Protein AF-0000000076749569 (afdb_homodimer)

Nearest PDB structures (foldseek):
  2esn-assembly1_C  TM=6.307E-01  e=2.178E-25  Pseudomonas aeruginosa
  2y84-assembly3_C  TM=8.299E-01  e=1.821E-17  Burkholderia sp. DNT
  2y7w-assembly2_D  TM=8.344E-01  e=1.234E-16  Burkholderia sp. DNT
  2y7r-assembly3_C  TM=8.316E-01  e=2.245E-16  Burkholderia sp. DNT
  2uye-assembly1_B  TM=8.073E-01  e=1.992E-16  Burkholderia cepacia

Organism: NCBI:txid190893

Sequence (614 aa):
MNNYKLLRPLLVLLQTRSLTEAALQLNVTQSAMSRTLSQIRTAFDDPILIREGKQFVVSAKGQQLLAQLPELIGSLDELYAVEAFSPHACQREFRLAYTAFLSESSVPLVSSELLRLAPNAGVNGELWQDQHVSVLGDSPIDVLATTLDYFPENIYGKKLLEDEYVVLMSGNHSLADASLEMDDYFSASHVMVHGMREMRQYVGEKFEQRKVHRKVIARVPSFTAAMELVCQSDALVTAPLHLAGYFSNRFDYVVKPLPFDLPKHSYYLLWHSRHQKDPAHRWFREQSFAALQQHLKLMYASGVELMMNNYKLLRPLLVLLQTRSLTEAALQLNVTQSAMSRTLSQIRTAFDDPILIREGKQFVVSAKGQQLLAQLPELIGSLDELYAVEAFSPHACQREFRLAYTAFLSESSVPLVSSELLRLAPNAGVNGELWQDQHVSVLGDSPIDVLATTLDYFPENIYGKKLLEDEYVVLMSGNHSLADASLEMDDYFSASHVMVHGMREMRQYVGEKFEQRKVHRKVIARVPSFTAAMELVCQSDALVTAPLHLAGYFSNRFDYVVKPLPFDLPKHSYYLLWHSRHQKDPAHRWFREQSFAALQQHLKLMYASGVELM

pLDDT: mean 89.03, std 8.66, range [50.94, 98.06]

Foldseek 3Di:
DDDCVLLVLLLLCLVVQDLCRSCVVVVHDSVVSVVSQVVVCVNVVHNQWDDDPPTIDGDPVVVVSNVVSVVVVVVVVVVVPPPPDQQQPDQEEAEEEEEQLAAPCLQVLLQVLSCVRRVNYHYHYDYDAPDDPVCLVVDSHLKYKYFDDDDDPQKDKDWQDKWDKWKKAACPAPCNPPAQAPVNQLVFEAEAEHPPVVVCVQVVVVCVVVVGDHHYPYYYHHVVVRQVVRNVDNYMYMGILLVVLVCVPVHRMAIHGDNDDDDMTTIMMMGGNVCVSPNVSVVSSVSSSVSRSVSSVNSNVSSVVRD/DDDCVLLVLLLLCLVVQDLCVSCVVVVHDSVVSVVSQVVVCVNVVHNQWDDDPPTTDGDPVVVVSNVPSVVVVVVVVVVVPPPPDQQQPDQEEAEEEEEQLAAPCLQVLLQVLSCVRRVNYHYHYDYDAPDDPVCLVVDSHLKYKYFDDDDDPQKDKDWQDKWDKWKKAACPAPCNPPAQAPVNQLVFEAEAEHPPVVVCVQVVVVCVVVVGDHHYPYYYHHVVVRQVVRNVDNYMYMGILLVLLVCVPVHRMAIHGDNDDDDMTTIMMMGGNVCVSPNVSVVSSVSSSVSRSVSSVNSNVSSVVRD

Secondary structure (DSSP, 8-state):
---GGGHHHHHHHHHH--HHHHHHHTT--HHHHHHHHHHHHHHHTS-SEEEETTEEEE-HHHHHHHHHHHHHHHHHHHHHS-----GGG---EEEEEE-TTS-TTHHHHHHHHHHHH-TT-EEEEEE--S--GGGGGGSS-SEEEEE-S---TTEEEEEEEEE-EEEEEETTSTTTTS---HHHHHHSEEEEETT-HHHHHHHHHHHHHHT---EEEEEESSHHHHHHHHTTSS-BEEEEHHHHHHTTTTS-EEEEE-SS----EEEEEEEEGGGTT-HHHHHHHHHHHHHHHHHHHHHHHHHHHH-/---GGGHHHHHHHHHH--HHHHHHHTT--HHHHHHHHHHHHHHHTS-SEEEETTEEEE-HHHHHHHHHHHHHHHHHHHHHS-----GGG---EEEEEE-TTS-TTHHHHHHHHHHHH-TT-EEEEEE--S--GGGGGGSS-SEEEEE-S---TTEEEEEEEEE-EEEEEETTSTTTTS---HHHHHHSEEEEETT-HHHHHHHHHHHHHTT---EEEEEESSHHHHHHHHTTSS-BEEEEHHHHHHTTTTS-EEEEE-SS----EEEEEEEEGGGTT-HHHHHHHHHHHHHHHHHHHHHHHHHHHH-

Radius of gyration: 35.82 Å; Cα contacts (8 Å, |Δi|>4): 1066; chains: 2; bounding box: 58×124×90 Å

Solvent-accessible surface area (backbone atoms only — not comparable to full-atom values): 33109 Å² total; per-residue (Å²): 128,89,64,70,79,48,50,61,59,48,48,43,33,67,72,59,40,31,63,64,59,28,10,60,75,69,72,48,50,52,69,56,40,53,53,48,49,52,48,49,22,61,74,64,69,40,72,40,58,40,82,54,88,96,43,47,43,70,33,73,65,33,50,54,44,62,69,48,42,63,59,53,49,47,54,52,41,52,68,63,45,78,64,79,68,49,52,63,74,32,63,58,72,43,28,40,31,29,29,60,89,48,62,70,57,52,50,28,52,38,41,54,59,46,38,73,54,14,67,53,24,23,33,37,31,42,78,53,70,87,65,61,76,82,47,43,72,81,38,86,53,53,33,36,39,38,70,67,93,70,81,56,87,60,49,45,70,47,80,54,44,77,46,44,68,26,31,41,32,11,54,82,29,90,55,51,87,48,84,64,43,55,70,56,61,62,70,34,40,29,45,43,52,51,79,44,58,67,59,47,49,58,54,48,50,55,32,55,75,69,73,45,72,79,43,59,45,31,34,24,64,33,63,68,31,41,48,58,32,21,54,71,40,78,26,36,32,78,40,50,31,34,55,57,18,60,43,58,87,73,58,65,57,39,57,40,72,54,64,63,90,70,81,71,47,48,35,30,44,30,32,40,52,89,44,68,80,36,55,63,50,46,53,48,52,51,52,41,47,53,47,48,30,54,51,47,51,52,21,30,53,43,21,56,70,59,89,127,89,62,70,80,48,52,62,59,48,49,44,33,68,73,59,40,30,64,62,59,28,11,58,74,67,70,46,50,51,68,57,40,53,51,48,50,52,48,48,23,61,74,64,70,40,72,40,58,41,81,55,90,96,42,48,42,70,33,76,66,34,51,54,45,61,69,47,42,63,59,53,50,47,52,52,41,54,69,62,45,77,64,79,67,50,52,63,74,31,61,56,70,43,28,39,31,31,31,60,88,47,62,72,58,52,49,29,51,38,42,53,60,46,37,74,54,14,70,52,23,23,33,37,32,40,78,55,72,87,65,61,74,81,47,43,73,80,38,88,54,53,35,35,38,37,71,69,92,70,81,56,88,62,48,44,70,46,82,52,46,77,47,44,67,26,33,39,32,10,53,79,28,90,56,51,88,48,84,65,43,56,68,56,62,62,70,35,39,28,43,44,52,50,78,42,60,67,60,48,49,56,54,47,50,55,32,56,74,68,73,45,73,79,43,57,44,31,33,25,66,32,63,68,28,41,48,59,31,22,56,70,42,80,27,36,32,76,40,50,32,33,55,56,19,61,41,58,88,74,59,66,58,39,58,38,70,54,65,62,91,71,82,70,47,45,35,29,45,31,33,39,52,89,44,68,78,37,55,62,52,46,52,48,52,52,52,42,47,53,47,50,30,53,50,47,51,52,20,30,54,44,21,55,69,60,89

InterPro domains:
  IPR000847 LysR, HTH, N-terminal domain [PF00126] (6-63)
  IPR000847 LysR, HTH, N-terminal domain [PS50931] (1-59)
  IPR005119 LysR, substrate-binding [PF03466] (92-287)
  IPR036388 Winged helix-like DNA-binding domain superfamily [G3DSA:1.10.10.10] (2-81)
  IPR036390 Winged helix DNA-binding domain superfamily [SSF46785] (3-80)
  IPR037402 HTH-type transcriptional regulator YidZ, PBP2 domain [cd08417] (93-287)
  IPR050389 LysR-type Transcriptional Regulators [PTHR30118] (4-293)

Structure (mmCIF, N/CA/C/O backbone):
data_AF-0000000076749569-model_v1
#
loop_
_entity.id
_entity.type
_entity.pdbx_description
1 polymer 'LysR family transcriptional regulator'
#
loop_
_atom_site.group_PDB
_atom_site.id
_atom_site.type_symbol
_atom_site.label_atom_id
_atom_site.label_alt_id
_atom_site.label_comp_id
_atom_site.label_asym_id
_atom_site.label_entity_id
_atom_site.label_seq_id
_atom_site.pdbx_PDB_ins_code
_atom_site.Cartn_x
_atom_site.Cartn_y
_atom_site.Cartn_z
_atom_site.occupancy
_atom_site.B_iso_or_equiv
_atom_site.auth_seq_id
_atom_site.auth_comp_id
_atom_site.auth_asym_id
_atom_site.auth_atom_id
_atom_site.pdbx_PDB_model_num
ATOM 1 N N . MET A 1 1 ? -3.389 -16.984 -49.531 1 51.47 1 MET A N 1
ATOM 2 C CA . MET A 1 1 ? -3.502 -17.125 -48.062 1 51.47 1 MET A CA 1
ATOM 3 C C . MET A 1 1 ? -3.051 -18.516 -47.625 1 51.47 1 MET A C 1
ATOM 5 O O . MET A 1 1 ? -3.449 -19.516 -48.219 1 51.47 1 MET A O 1
ATOM 9 N N . ASN A 1 2 ? -2.096 -18.516 -46.969 1 62.75 2 ASN A N 1
ATOM 10 C CA . ASN A 1 2 ? -1.549 -19.797 -46.5 1 62.75 2 ASN A CA 1
ATOM 11 C C . ASN A 1 2 ? -2.566 -20.594 -45.688 1 62.75 2 ASN A C 1
ATOM 13 O O . ASN A 1 2 ? -3.242 -20.047 -44.844 1 62.75 2 ASN A O 1
ATOM 17 N N . ASN A 1 3 ? -2.988 -21.672 -46.375 1 68.56 3 ASN A N 1
ATOM 18 C CA . ASN A 1 3 ? -3.977 -22.547 -45.75 1 68.56 3 ASN A CA 1
ATOM 19 C C . ASN A 1 3 ? -3.316 -23.562 -44.812 1 68.56 3 ASN A C 1
ATOM 21 O O . ASN A 1 3 ? -2.85 -24.609 -45.281 1 68.56 3 ASN A O 1
ATOM 25 N N . TYR A 1 4 ? -3.33 -23.312 -43.5 1 76.25 4 TYR A N 1
ATOM 26 C CA . TYR A 1 4 ? -2.639 -24.156 -42.531 1 76.25 4 TYR A CA 1
ATOM 27 C C . TYR A 1 4 ? -3.381 -25.469 -42.344 1 76.25 4 TYR A C 1
ATOM 29 O O . TYR A 1 4 ? -2.814 -26.438 -41.844 1 76.25 4 TYR A O 1
ATOM 37 N N . LYS A 1 5 ? -4.598 -25.453 -42.812 1 79.19 5 LYS A N 1
ATOM 38 C CA . LYS A 1 5 ? -5.387 -26.688 -42.688 1 79.19 5 LYS A CA 1
ATOM 39 C C . LYS A 1 5 ? -4.801 -27.812 -43.531 1 79.19 5 LYS A C 1
ATOM 41 O O . LYS A 1 5 ? -5.047 -28.984 -43.25 1 79.19 5 LYS A O 1
ATOM 46 N N . LEU A 1 6 ? -3.93 -27.406 -44.469 1 85.38 6 LEU A N 1
ATOM 47 C CA . LEU A 1 6 ? -3.412 -28.391 -45.438 1 85.38 6 LEU A CA 1
ATOM 48 C C . LEU A 1 6 ? -2.182 -29.094 -44.875 1 85.38 6 LEU A C 1
ATOM 50 O O . LEU A 1 6 ? -1.746 -30.109 -45.406 1 85.38 6 LEU A O 1
ATOM 54 N N . LEU A 1 7 ? -1.701 -28.562 -43.719 1 86.94 7 LEU A N 1
ATOM 55 C CA . LEU A 1 7 ? -0.401 -29.031 -43.25 1 86.94 7 LEU A CA 1
ATOM 56 C C . LEU A 1 7 ? -0.494 -30.469 -42.75 1 86.94 7 LEU A C 1
ATOM 58 O O . LEU A 1 7 ? 0.378 -31.297 -43.062 1 86.94 7 LEU A O 1
ATOM 62 N N . ARG A 1 8 ? -1.558 -30.75 -42.031 1 87.19 8 ARG A N 1
ATOM 63 C CA . ARG A 1 8 ? -1.703 -32.125 -41.5 1 87.19 8 ARG A CA 1
ATOM 64 C C . ARG A 1 8 ? -1.938 -33.094 -42.656 1 87.19 8 ARG A C 1
ATOM 66 O O . ARG A 1 8 ? -1.265 -34.125 -42.719 1 87.19 8 ARG A O 1
ATOM 73 N N . PRO A 1 9 ? -2.889 -32.875 -43.562 1 91.06 9 PRO A N 1
ATOM 74 C CA . PRO A 1 9 ? -3.031 -33.781 -44.719 1 91.06 9 PRO A CA 1
ATOM 75 C C . PRO A 1 9 ? -1.74 -33.906 -45.5 1 91.06 9 PRO A C 1
ATOM 77 O O . PRO A 1 9 ? -1.425 -35 -46 1 91.06 9 PRO A O 1
ATOM 80 N N . LEU A 1 10 ? -1.037 -32.875 -45.656 1 92.88 10 LEU A N 1
ATOM 81 C CA . LEU A 1 10 ? 0.239 -32.875 -46.344 1 92.88 10 LEU A CA 1
ATOM 82 C C . LEU A 1 10 ? 1.204 -33.875 -45.688 1 92.88 10 LEU A C 1
ATOM 84 O O . LEU A 1 10 ? 1.811 -34.688 -46.375 1 92.88 10 LEU A O 1
ATOM 88 N N . LEU A 1 11 ? 1.287 -33.75 -44.438 1 92.75 11 LEU A N 1
ATOM 89 C CA . LEU A 1 11 ? 2.186 -34.656 -43.688 1 92.75 11 LEU A CA 1
ATOM 90 C C . LEU A 1 11 ? 1.781 -36.094 -43.875 1 92.75 11 LEU A C 1
ATOM 92 O O . LEU A 1 11 ? 2.625 -36.969 -44.156 1 92.75 11 LEU A O 1
ATOM 96 N N . VAL A 1 12 ? 0.505 -36.438 -43.688 1 92.31 12 VAL A N 1
ATOM 97 C CA . VAL A 1 12 ? 0.004 -37.812 -43.812 1 92.31 12 VAL A CA 1
ATOM 98 C C . VAL A 1 12 ? 0.251 -38.344 -45.219 1 92.31 12 VAL A C 1
ATOM 100 O O . VAL A 1 12 ? 0.674 -39.5 -45.375 1 92.31 12 VAL A O 1
ATOM 103 N N . LEU A 1 13 ? 0.109 -37.5 -46.188 1 94 13 LEU A N 1
ATOM 104 C CA . LEU A 1 13 ? 0.325 -37.875 -47.594 1 94 13 LEU A CA 1
ATOM 105 C C . LEU A 1 13 ? 1.797 -38.188 -47.844 1 94 13 LEU A C 1
ATOM 107 O O . LEU A 1 13 ? 2.121 -39.188 -48.5 1 94 13 LEU A O 1
ATOM 111 N N . LEU A 1 14 ? 2.621 -37.375 -47.312 1 93.5 14 LEU A N 1
ATOM 112 C CA . LEU A 1 14 ? 4.055 -37.562 -47.531 1 93.5 14 LEU A CA 1
ATOM 113 C C . LEU A 1 14 ? 4.559 -38.812 -46.812 1 93.5 14 LEU A C 1
ATOM 115 O O . LEU A 1 14 ? 5.473 -39.469 -47.281 1 93.5 14 LEU A O 1
ATOM 119 N N . GLN A 1 15 ? 3.959 -39.156 -45.719 1 93.06 15 GLN A N 1
ATOM 120 C CA . GLN A 1 15 ? 4.379 -40.281 -44.906 1 93.06 15 GLN A CA 1
ATOM 121 C C . GLN A 1 15 ? 3.859 -41.594 -45.5 1 93.06 15 GLN A C 1
ATOM 123 O O . GLN A 1 15 ? 4.582 -42.594 -45.531 1 93.06 15 GLN A O 1
ATOM 128 N N . THR A 1 16 ? 2.646 -41.562 -45.906 1 92.31 16 THR A N 1
ATOM 129 C CA . THR A 1 16 ? 2.023 -42.781 -46.406 1 92.31 16 THR A CA 1
ATOM 130 C C . THR A 1 16 ? 2.359 -43.031 -47.875 1 92.31 16 THR A C 1
ATOM 132 O O . THR A 1 16 ? 2.344 -44.156 -48.375 1 92.31 16 THR A O 1
ATOM 135 N N . ARG A 1 17 ? 2.545 -41.938 -48.625 1 92.31 17 ARG A N 1
ATOM 136 C CA . ARG A 1 17 ? 2.764 -41.938 -50.062 1 92.31 17 ARG A CA 1
ATOM 137 C C . ARG A 1 17 ? 1.646 -42.688 -50.781 1 92.31 17 ARG A C 1
ATOM 139 O O . ARG A 1 17 ? 1.898 -43.406 -51.75 1 92.31 17 ARG A O 1
ATOM 146 N N . SER A 1 18 ? 0.57 -42.594 -50.219 1 91 18 SER A N 1
ATOM 147 C CA . SER A 1 18 ? -0.621 -43.25 -50.75 1 91 18 SER A CA 1
ATOM 148 C C . SER A 1 18 ? -1.872 -42.438 -50.5 1 91 18 SER A C 1
ATOM 150 O O . SER A 1 18 ? -2.088 -41.969 -49.375 1 91 18 SER A O 1
ATOM 152 N N . LEU A 1 19 ? -2.641 -42.188 -51.531 1 90 19 LEU A N 1
ATOM 153 C CA . LEU A 1 19 ? -3.895 -41.469 -51.406 1 90 19 LEU A CA 1
ATOM 154 C C . LEU A 1 19 ? -4.898 -42.25 -50.562 1 90 19 LEU A C 1
ATOM 156 O O . LEU A 1 19 ? -5.582 -41.688 -49.719 1 90 19 LEU A O 1
ATOM 160 N N . THR A 1 20 ? -4.93 -43.562 -50.812 1 90 20 THR A N 1
ATOM 161 C CA . THR A 1 20 ? -5.891 -44.438 -50.156 1 90 20 THR A CA 1
ATOM 162 C C . THR A 1 20 ? -5.582 -44.531 -48.656 1 90 20 THR A C 1
ATOM 164 O O . THR A 1 20 ? -6.473 -44.375 -47.812 1 90 20 THR A O 1
ATOM 167 N N . GLU A 1 21 ? -4.41 -44.75 -48.375 1 92.25 21 GLU A N 1
ATOM 168 C CA . GLU A 1 21 ? -4.008 -44.875 -47 1 92.25 21 GLU A CA 1
ATOM 169 C C . GLU A 1 21 ? -4.148 -43.562 -46.25 1 92.25 21 GLU A C 1
ATOM 171 O O . GLU A 1 21 ? -4.555 -43.531 -45.094 1 92.25 21 GLU A O 1
ATOM 176 N N . ALA A 1 22 ? -3.764 -42.5 -46.844 1 93.12 22 ALA A N 1
ATOM 177 C CA . ALA A 1 22 ? -3.908 -41.188 -46.25 1 93.12 22 ALA A CA 1
ATOM 178 C C . ALA A 1 22 ? -5.375 -40.875 -45.969 1 93.12 22 ALA A C 1
ATOM 180 O O . ALA A 1 22 ? -5.703 -40.344 -44.906 1 93.12 22 ALA A O 1
ATOM 181 N N . ALA A 1 23 ? -6.238 -41.156 -46.844 1 91.12 23 ALA A N 1
ATOM 182 C CA . ALA A 1 23 ? -7.672 -40.938 -46.656 1 91.12 23 ALA A CA 1
ATOM 183 C C . ALA A 1 23 ? -8.188 -41.75 -45.469 1 91.12 23 ALA A C 1
ATOM 185 O O . ALA A 1 23 ? -8.953 -41.219 -44.656 1 91.12 23 ALA A O 1
ATOM 186 N N . LEU A 1 24 ? -7.734 -42.906 -45.375 1 86.69 24 LEU A N 1
ATOM 187 C CA . LEU A 1 24 ? -8.117 -43.781 -44.25 1 86.69 24 LEU A CA 1
ATOM 188 C C . LEU A 1 24 ? -7.645 -43.188 -42.938 1 86.69 24 LEU A C 1
ATOM 190 O O . LEU A 1 24 ? -8.406 -43.156 -41.969 1 86.69 24 LEU A O 1
ATOM 194 N N . GLN A 1 25 ? -6.465 -42.75 -42.875 1 87.25 25 GLN A N 1
ATOM 195 C CA . GLN A 1 25 ? -5.883 -42.219 -41.656 1 87.25 25 GLN A CA 1
ATOM 196 C C . GLN A 1 25 ? -6.566 -40.938 -41.219 1 87.25 25 GLN A C 1
ATOM 198 O O . GLN A 1 25 ? -6.707 -40.656 -40.031 1 87.25 25 GLN A O 1
ATOM 203 N N . LEU A 1 26 ? -6.934 -40.188 -42.156 1 87.62 26 LEU A N 1
ATOM 204 C CA . LEU A 1 26 ? -7.539 -38.875 -41.844 1 87.62 26 LEU A CA 1
ATOM 205 C C . LEU A 1 26 ? -9.062 -39 -41.844 1 87.62 26 LEU A C 1
ATOM 207 O O . LEU A 1 26 ? -9.75 -37.969 -41.688 1 87.62 26 LEU A O 1
ATOM 211 N N . ASN A 1 27 ? -9.594 -40.188 -42.031 1 87.19 27 ASN A N 1
ATOM 212 C CA . ASN A 1 27 ? -11.016 -40.5 -42.031 1 87.19 27 ASN A CA 1
ATOM 213 C C . ASN A 1 27 ? -11.797 -39.625 -43 1 87.19 27 ASN A C 1
ATOM 215 O O . ASN A 1 27 ? -12.805 -39.031 -42.656 1 87.19 27 ASN A O 1
ATOM 219 N N . VAL A 1 28 ? -11.289 -39.531 -44.125 1 87.25 28 VAL A N 1
ATOM 220 C CA . VAL A 1 28 ? -11.969 -38.875 -45.219 1 87.25 28 VAL A CA 1
ATOM 221 C C . VAL A 1 28 ? -12.062 -39.812 -46.406 1 87.25 28 VAL A C 1
ATOM 223 O O . VAL A 1 28 ? -11.492 -40.906 -46.406 1 87.25 28 VAL A O 1
ATOM 226 N N . THR A 1 29 ? -12.852 -39.406 -47.406 1 87.06 29 THR A N 1
ATOM 227 C CA . THR A 1 29 ? -12.961 -40.219 -48.625 1 87.06 29 THR A CA 1
ATOM 228 C C . THR A 1 29 ? -11.727 -40 -49.5 1 87.06 29 THR A C 1
ATOM 230 O O . THR A 1 29 ? -11.016 -39 -49.344 1 87.06 29 THR A O 1
ATOM 233 N N . GLN A 1 30 ? -11.555 -40.969 -50.344 1 88.75 30 GLN A N 1
ATOM 234 C CA . GLN A 1 30 ? -10.438 -40.844 -51.25 1 88.75 30 GLN A CA 1
ATOM 235 C C . GLN A 1 30 ? -10.617 -39.656 -52.188 1 88.75 30 GLN A C 1
ATOM 237 O O . GLN A 1 30 ? -9.641 -39 -52.562 1 88.75 30 GLN A O 1
ATOM 242 N N . SER A 1 31 ? -11.812 -39.406 -52.594 1 92 31 SER A N 1
ATOM 243 C CA . SER A 1 31 ? -12.086 -38.25 -53.438 1 92 31 SER A CA 1
ATOM 244 C C . SER A 1 31 ? -11.734 -36.938 -52.75 1 92 31 SER A C 1
ATOM 246 O O . SER A 1 31 ? -11.156 -36.031 -53.344 1 92 31 SER A O 1
ATOM 248 N N . ALA A 1 32 ? -12.047 -36.906 -51.562 1 90.12 32 ALA A N 1
ATOM 249 C CA . ALA A 1 32 ? -11.734 -35.719 -50.781 1 90.12 32 ALA A CA 1
ATOM 250 C C . ALA A 1 32 ? -10.227 -35.562 -50.625 1 90.12 32 ALA A C 1
ATOM 252 O O . ALA A 1 32 ? -9.703 -34.438 -50.688 1 90.12 32 ALA A O 1
ATOM 253 N N . MET A 1 33 ? -9.547 -36.625 -50.406 1 91.44 33 MET A N 1
ATOM 254 C CA . MET A 1 33 ? -8.102 -36.594 -50.25 1 91.44 33 MET A CA 1
ATOM 255 C C . MET A 1 33 ? -7.422 -36.188 -51.562 1 91.44 33 MET A C 1
ATOM 257 O O . MET A 1 33 ? -6.426 -35.469 -51.562 1 91.44 33 MET A O 1
ATOM 261 N N . SER A 1 34 ? -7.973 -36.594 -52.688 1 91.75 34 SER A N 1
ATOM 262 C CA . SER A 1 34 ? -7.453 -36.219 -54 1 91.75 34 SER A CA 1
ATOM 263 C C . SER A 1 34 ? -7.582 -34.719 -54.25 1 91.75 34 SER A C 1
ATOM 265 O O . SER A 1 34 ? -6.645 -34.094 -54.719 1 91.75 34 SER A O 1
ATOM 267 N N . ARG A 1 35 ? -8.703 -34.219 -53.812 1 91.31 35 ARG A N 1
ATOM 268 C CA . ARG A 1 35 ? -8.906 -32.781 -53.906 1 91.31 35 ARG A CA 1
ATOM 269 C C . ARG A 1 35 ? -7.922 -32.031 -53 1 91.31 35 ARG A C 1
ATOM 271 O O . ARG A 1 35 ? -7.371 -31.016 -53.406 1 91.31 35 ARG A O 1
ATOM 278 N N . THR A 1 36 ? -7.746 -32.594 -51.875 1 92.12 36 THR A N 1
ATOM 279 C CA . THR A 1 36 ? -6.809 -32 -50.938 1 92.12 36 THR A CA 1
ATOM 280 C C . THR A 1 36 ? -5.395 -31.969 -51.5 1 92.12 36 THR A C 1
ATOM 282 O O . THR A 1 36 ? -4.68 -30.969 -51.375 1 92.12 36 THR A O 1
ATOM 285 N N . LEU A 1 37 ? -5 -33.062 -52.156 1 93.31 37 LEU A N 1
ATOM 286 C CA . LEU A 1 37 ? -3.68 -33.125 -52.781 1 93.31 37 LEU A CA 1
ATOM 287 C C . LEU A 1 37 ? -3.541 -32.094 -53.875 1 93.31 37 LEU A C 1
ATOM 289 O O . LEU A 1 37 ? -2.494 -31.438 -54 1 93.31 37 LEU A O 1
ATOM 293 N N . SER A 1 38 ? -4.562 -31.891 -54.531 1 93.44 38 SER A N 1
ATOM 294 C CA . SER A 1 38 ? -4.551 -30.875 -55.562 1 93.44 38 SER A CA 1
ATOM 295 C C . SER A 1 38 ? -4.367 -29.469 -54.969 1 93.44 38 SER A C 1
ATOM 297 O O . SER A 1 38 ? -3.617 -28.656 -55.531 1 93.44 38 SER A O 1
ATOM 299 N N . GLN A 1 39 ? -4.988 -29.312 -53.938 1 92.62 39 GLN A N 1
ATOM 300 C CA . GLN A 1 39 ? -4.855 -28.031 -53.219 1 92.62 39 GLN A CA 1
ATOM 301 C C . GLN A 1 39 ? -3.438 -27.844 -52.688 1 92.62 39 GLN A C 1
ATOM 303 O O . GLN A 1 39 ? -2.893 -26.734 -52.75 1 92.62 39 GLN A O 1
ATOM 308 N N . ILE A 1 40 ? -2.9 -28.859 -52.188 1 93.31 40 ILE A N 1
ATOM 309 C CA . ILE A 1 40 ? -1.549 -28.828 -51.656 1 93.31 40 ILE A CA 1
ATOM 310 C C . ILE A 1 40 ? -0.551 -28.516 -52.75 1 93.31 40 ILE A C 1
ATOM 312 O O . ILE A 1 40 ? 0.326 -27.656 -52.594 1 93.31 40 ILE A O 1
ATOM 316 N N . ARG A 1 41 ? -0.717 -29.094 -53.875 1 93 41 ARG A N 1
ATOM 317 C CA . ARG A 1 41 ? 0.146 -28.859 -55.031 1 93 41 ARG A CA 1
ATOM 318 C C . ARG A 1 41 ? 0.085 -27.406 -55.469 1 93 41 ARG A C 1
ATOM 320 O O . ARG A 1 41 ? 1.116 -26.797 -55.781 1 93 41 ARG A O 1
ATOM 327 N N . THR A 1 42 ? -1.116 -26.953 -55.406 1 92.38 42 THR A N 1
ATOM 328 C CA . THR A 1 42 ? -1.316 -25.578 -55.812 1 92.38 42 THR A CA 1
ATOM 329 C C . THR A 1 42 ? -0.675 -24.625 -54.781 1 92.38 42 THR A C 1
ATOM 331 O O . THR A 1 42 ? 0.002 -23.672 -55.188 1 92.38 42 THR A O 1
ATOM 334 N N . ALA A 1 43 ? -0.865 -24.938 -53.594 1 89.31 43 ALA A N 1
ATOM 335 C CA . ALA A 1 43 ? -0.391 -24.062 -52.531 1 89.31 43 ALA A CA 1
ATOM 336 C C . ALA A 1 43 ? 1.134 -24 -52.5 1 89.31 43 ALA A C 1
ATOM 338 O O . ALA A 1 43 ? 1.713 -22.938 -52.25 1 89.31 43 ALA A O 1
ATOM 339 N N . PHE A 1 44 ? 1.73 -25.109 -52.844 1 90.94 44 PHE A N 1
ATOM 340 C CA . PHE A 1 44 ? 3.184 -25.172 -52.719 1 90.94 44 PHE A CA 1
ATOM 341 C C . PHE A 1 44 ? 3.832 -25.094 -54.094 1 90.94 44 PHE A C 1
ATOM 343 O O . PHE A 1 44 ? 5.059 -25.094 -54.219 1 90.94 44 PHE A O 1
ATOM 350 N N . ASP A 1 45 ? 2.967 -24.969 -55.062 1 91.25 45 ASP A N 1
ATOM 351 C CA . ASP A 1 45 ? 3.432 -24.906 -56.469 1 91.25 45 ASP A CA 1
ATOM 352 C C . ASP A 1 45 ? 4.449 -26 -56.75 1 91.25 45 ASP A C 1
ATOM 354 O O . ASP A 1 45 ? 5.543 -25.734 -57.25 1 91.25 45 ASP A O 1
ATOM 358 N N . ASP A 1 46 ? 4.145 -27.156 -56.406 1 93.06 46 ASP A N 1
ATOM 359 C CA . ASP A 1 46 ? 4.965 -28.359 -56.531 1 93.06 46 ASP A CA 1
ATOM 360 C C . ASP A 1 46 ? 4.098 -29.609 -56.594 1 93.06 46 ASP A C 1
ATOM 362 O O . ASP A 1 46 ? 3.037 -29.688 -55.969 1 93.06 46 ASP A O 1
ATOM 366 N N . PRO A 1 47 ? 4.535 -30.594 -57.344 1 93.81 47 PRO A N 1
ATOM 367 C CA . PRO A 1 47 ? 3.742 -31.828 -57.438 1 93.81 47 PRO A CA 1
ATOM 368 C C . PRO A 1 47 ? 3.676 -32.594 -56.125 1 93.81 47 PRO A C 1
ATOM 370 O O . PRO A 1 47 ? 2.77 -33.406 -55.906 1 93.81 47 PRO A O 1
ATOM 373 N N . ILE A 1 48 ? 4.539 -32.406 -55.156 1 93.88 48 ILE A N 1
ATOM 374 C CA . ILE A 1 48 ? 4.625 -32.938 -53.781 1 93.88 48 ILE A CA 1
ATOM 375 C C . ILE A 1 48 ? 4.711 -34.469 -53.844 1 93.88 48 ILE A C 1
ATOM 377 O O . ILE A 1 48 ? 5.621 -35.062 -53.281 1 93.88 48 ILE A O 1
ATOM 381 N N . LEU A 1 49 ? 3.779 -35.094 -54.5 1 93.25 49 LEU A N 1
ATOM 382 C CA . LEU A 1 49 ? 3.74 -36.531 -54.781 1 93.25 49 LEU A CA 1
ATOM 383 C C . LEU A 1 49 ? 3.594 -36.781 -56.281 1 93.25 49 LEU A C 1
ATOM 385 O O . LEU A 1 49 ? 2.715 -36.219 -56.938 1 93.25 49 LEU A O 1
ATOM 389 N N . ILE A 1 50 ? 4.527 -37.594 -56.781 1 90.19 50 ILE A N 1
ATOM 390 C CA . ILE A 1 50 ? 4.535 -37.938 -58.188 1 90.19 50 ILE A CA 1
ATOM 391 C C . ILE A 1 50 ? 4.246 -39.438 -58.375 1 90.19 50 ILE A C 1
ATOM 393 O O . ILE A 1 50 ? 4.852 -40.281 -57.719 1 90.19 50 ILE A O 1
ATOM 397 N N . ARG A 1 51 ? 3.334 -39.781 -59.219 1 85.69 51 ARG A N 1
ATOM 398 C CA . ARG A 1 51 ? 2.98 -41.188 -59.469 1 85.69 51 ARG A CA 1
ATOM 399 C C . ARG A 1 51 ? 4.027 -41.844 -60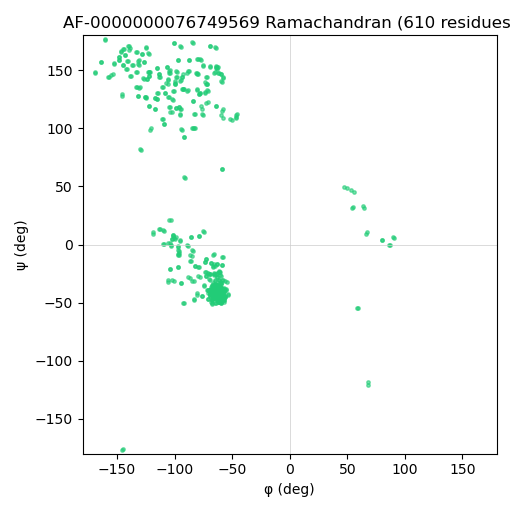.344 1 85.69 51 ARG A C 1
ATOM 401 O O . ARG A 1 51 ? 4.395 -41.344 -61.406 1 85.69 51 ARG A O 1
ATOM 408 N N . GLU A 1 52 ? 4.617 -42.812 -59.844 1 81.56 52 GLU A N 1
ATOM 409 C CA . GLU A 1 52 ? 5.516 -43.688 -60.594 1 81.56 52 GLU A CA 1
ATOM 410 C C . GLU A 1 52 ? 5.059 -45.156 -60.562 1 81.56 52 GLU A C 1
ATOM 412 O O . GLU A 1 52 ? 5.355 -45.844 -59.594 1 81.56 52 GLU A O 1
ATOM 417 N N . GLY A 1 53 ? 4.402 -45.688 -61.531 1 78.75 53 GLY A N 1
ATOM 418 C CA . GLY A 1 53 ? 3.848 -47.062 -61.531 1 78.75 53 GLY A CA 1
ATOM 419 C C . GLY A 1 53 ? 2.717 -47.219 -60.531 1 78.75 53 GLY A C 1
ATOM 420 O O . GLY A 1 53 ? 1.721 -46.5 -60.594 1 78.75 53 GLY A O 1
ATOM 421 N N . LYS A 1 54 ? 2.9 -48.156 -59.562 1 75.06 54 LYS A N 1
ATOM 422 C CA . LYS A 1 54 ? 1.861 -48.438 -58.594 1 75.06 54 LYS A CA 1
ATOM 423 C C . LYS A 1 54 ? 2.117 -47.719 -57.281 1 75.06 54 LYS A C 1
ATOM 425 O O . LYS A 1 54 ? 1.352 -47.844 -56.312 1 75.06 54 LYS A O 1
ATOM 430 N N . GLN A 1 55 ? 3.221 -46.844 -57.375 1 78.75 55 GLN A N 1
ATOM 431 C CA . GLN A 1 55 ? 3.557 -46.188 -56.094 1 78.75 55 GLN A CA 1
ATOM 432 C C . GLN A 1 55 ? 3.74 -44.688 -56.281 1 78.75 55 GLN A C 1
ATOM 434 O O . GLN A 1 55 ? 3.898 -44.219 -57.438 1 78.75 55 GLN A O 1
ATOM 439 N N . PHE A 1 56 ? 3.561 -43.875 -55.25 1 87 56 PHE A N 1
ATOM 440 C CA . PHE A 1 56 ? 3.855 -42.438 -55.281 1 87 56 PHE A CA 1
ATOM 441 C C . PHE A 1 56 ? 5.266 -42.156 -54.781 1 87 56 PHE A C 1
ATOM 443 O O . PHE A 1 56 ? 5.727 -42.812 -53.812 1 87 56 PHE A O 1
ATOM 450 N N . VAL A 1 57 ? 5.984 -41.312 -55.531 1 90.5 57 VAL A N 1
ATOM 451 C CA . VAL A 1 57 ? 7.301 -40.844 -55.125 1 90.5 57 VAL A CA 1
ATOM 452 C C . VAL A 1 57 ? 7.211 -39.375 -54.656 1 90.5 57 VAL A C 1
ATOM 454 O O . VAL A 1 57 ? 6.504 -38.594 -55.281 1 90.5 57 VAL A O 1
ATOM 457 N N . VAL A 1 58 ? 7.91 -39.031 -53.562 1 93.31 58 VAL A N 1
ATOM 458 C CA . VAL A 1 58 ? 7.898 -37.688 -52.969 1 93.31 58 VAL A CA 1
ATOM 459 C C . VAL A 1 58 ? 8.852 -36.781 -53.75 1 93.31 58 VAL A C 1
ATOM 461 O O . VAL A 1 58 ? 9.969 -37.188 -54.094 1 93.31 58 VAL A O 1
ATOM 464 N N . SER A 1 59 ? 8.383 -35.562 -54.094 1 93.06 59 SER A N 1
ATOM 465 C CA . SER A 1 59 ? 9.227 -34.594 -54.781 1 93.06 59 SER A CA 1
ATOM 466 C C . SER A 1 59 ? 10.328 -34.062 -53.875 1 93.06 59 SER A C 1
ATOM 468 O O . SER A 1 59 ? 10.328 -34.344 -52.688 1 93.06 59 SER A O 1
ATOM 470 N N . ALA A 1 60 ? 11.281 -33.312 -54.438 1 92.25 60 ALA A N 1
ATOM 471 C CA . ALA A 1 60 ? 12.352 -32.719 -53.656 1 92.25 60 ALA A CA 1
ATOM 472 C C . ALA A 1 60 ? 11.781 -31.75 -52.625 1 92.25 60 ALA A C 1
ATOM 474 O O . ALA A 1 60 ? 12.203 -31.766 -51.469 1 92.25 60 ALA A O 1
ATOM 475 N N . LYS A 1 61 ? 10.898 -31 -53.062 1 92.62 61 LYS A N 1
ATOM 476 C CA . LYS A 1 61 ? 10.234 -30.094 -52.125 1 92.62 61 LYS A CA 1
ATOM 477 C C . LYS A 1 61 ? 9.445 -30.859 -51.062 1 92.62 61 LYS A C 1
ATOM 479 O O . LYS A 1 61 ? 9.453 -30.5 -49.875 1 92.62 61 LYS A O 1
ATOM 484 N N . GLY A 1 62 ? 8.773 -31.891 -51.5 1 93.44 62 GLY A N 1
ATOM 485 C CA . GLY A 1 62 ? 8.078 -32.75 -50.562 1 93.44 62 GLY A CA 1
ATOM 486 C C . GLY A 1 62 ? 8.992 -33.344 -49.5 1 93.44 62 GLY A C 1
ATOM 487 O O . GLY A 1 62 ? 8.625 -33.375 -48.312 1 93.44 62 GLY A O 1
ATOM 488 N N . GLN A 1 63 ? 10.117 -33.656 -49.906 1 92.31 63 GLN A N 1
ATOM 489 C CA . GLN A 1 63 ? 11.094 -34.219 -48.969 1 92.31 63 GLN A CA 1
ATOM 490 C C . GLN A 1 63 ? 11.547 -33.156 -47.969 1 92.31 63 GLN A C 1
ATOM 492 O O . GLN A 1 63 ? 11.727 -33.469 -46.781 1 92.31 63 GLN A O 1
ATOM 497 N N . GLN A 1 64 ? 11.703 -32.031 -48.438 1 91.75 64 GLN A N 1
ATOM 498 C CA . GLN A 1 64 ? 12.062 -30.922 -47.562 1 91.75 64 GLN A CA 1
ATOM 499 C C . GLN A 1 64 ? 10.953 -30.656 -46.531 1 91.75 64 GLN A C 1
ATOM 501 O O . GLN A 1 64 ? 11.227 -30.438 -45.344 1 91.75 64 GLN A O 1
ATOM 506 N N . LEU A 1 65 ? 9.805 -30.688 -47.031 1 91.56 65 LEU A N 1
ATOM 507 C CA . LEU A 1 65 ? 8.656 -30.438 -46.156 1 91.56 65 LEU A CA 1
ATOM 508 C C . LEU A 1 65 ? 8.492 -31.562 -45.156 1 91.56 65 LEU A C 1
ATOM 510 O O . LEU A 1 65 ? 8.18 -31.312 -44 1 91.56 65 LEU A O 1
ATOM 514 N N . LEU A 1 66 ? 8.703 -32.781 -45.656 1 91.31 66 LEU A N 1
ATOM 515 C CA . LEU A 1 66 ? 8.594 -33.938 -44.781 1 91.31 66 LEU A CA 1
ATOM 516 C C . LEU A 1 66 ? 9.594 -33.844 -43.625 1 91.31 66 LEU A C 1
ATOM 518 O O . LEU A 1 66 ? 9.305 -34.281 -42.5 1 91.31 66 LEU A O 1
ATOM 522 N N . ALA A 1 67 ? 10.633 -33.188 -43.844 1 89.31 67 ALA A N 1
ATOM 523 C CA . ALA A 1 67 ? 11.672 -33.031 -42.812 1 89.31 67 ALA A CA 1
ATOM 524 C C . ALA A 1 67 ? 11.273 -31.984 -41.781 1 89.31 67 ALA A C 1
ATOM 526 O O . ALA A 1 67 ? 11.656 -32.094 -40.594 1 89.31 67 ALA A O 1
ATOM 527 N N . GLN A 1 68 ? 10.508 -31.094 -42.188 1 90.62 68 GLN A N 1
ATOM 528 C CA . GLN A 1 68 ? 10.219 -29.953 -41.344 1 90.62 68 GLN A CA 1
ATOM 529 C C . GLN A 1 68 ? 8.859 -30.094 -40.656 1 90.62 68 GLN A C 1
ATOM 531 O O . GLN A 1 68 ? 8.664 -29.641 -39.531 1 90.62 68 GLN A O 1
ATOM 536 N N . LEU A 1 69 ? 7.938 -30.734 -41.281 1 87.81 69 LEU A N 1
ATOM 537 C CA . LEU A 1 69 ? 6.52 -30.688 -40.938 1 87.81 69 LEU A CA 1
ATOM 538 C C . LEU A 1 69 ? 6.266 -31.375 -39.594 1 87.81 69 LEU A C 1
ATOM 540 O O . LEU A 1 69 ? 5.504 -30.875 -38.781 1 87.81 69 LEU A O 1
ATOM 544 N N . PRO A 1 70 ? 6.867 -32.5 -39.344 1 83.44 70 PRO A N 1
ATOM 545 C CA . PRO A 1 70 ? 6.57 -33.156 -38.062 1 83.44 70 PRO A CA 1
ATOM 546 C C . PRO A 1 70 ? 6.844 -32.25 -36.875 1 83.44 70 PRO A C 1
ATOM 548 O O . PRO A 1 70 ? 6.02 -32.156 -35.938 1 83.44 70 PRO A O 1
ATOM 551 N N . GLU A 1 71 ? 7.871 -31.594 -36.844 1 83.12 71 GLU A N 1
ATOM 552 C CA . GLU A 1 71 ? 8.211 -30.703 -35.75 1 83.12 71 GLU A CA 1
ATOM 553 C C . GLU A 1 71 ? 7.258 -29.516 -35.688 1 83.12 71 GLU A C 1
ATOM 555 O O . GLU A 1 71 ? 6.824 -29.109 -34.594 1 83.12 71 GLU A O 1
ATOM 560 N N . LEU A 1 72 ? 6.996 -28.969 -36.812 1 81.06 72 LEU A N 1
ATOM 561 C CA . LEU A 1 72 ? 6.113 -27.812 -36.875 1 81.06 72 LEU A CA 1
ATOM 562 C C . LEU A 1 72 ? 4.703 -28.172 -36.438 1 81.06 72 LEU A C 1
ATOM 564 O O . LEU A 1 72 ? 4.09 -27.453 -35.656 1 81.06 72 LEU A O 1
ATOM 568 N N . ILE A 1 73 ? 4.25 -29.281 -36.875 1 79.69 73 ILE A N 1
ATOM 569 C CA . ILE A 1 73 ? 2.914 -29.734 -36.5 1 79.69 73 ILE A CA 1
ATOM 570 C C . ILE A 1 73 ? 2.893 -30.141 -35.031 1 79.69 73 ILE A C 1
ATOM 572 O O . ILE A 1 73 ? 1.937 -29.844 -34.312 1 79.69 73 ILE A O 1
ATOM 576 N N . GLY A 1 74 ? 3.861 -30.734 -34.562 1 75.38 74 GLY A N 1
ATOM 577 C CA . GLY A 1 74 ? 3.986 -31.016 -33.156 1 75.38 74 GLY A CA 1
ATOM 578 C C . GLY A 1 74 ? 3.91 -29.766 -32.281 1 75.38 74 GLY A C 1
ATOM 579 O O . GLY A 1 74 ? 3.188 -29.734 -31.297 1 75.38 74 GLY A O 1
ATOM 580 N N . SER A 1 75 ? 4.609 -28.828 -32.75 1 73.44 75 SER A N 1
ATOM 581 C CA . SER A 1 75 ? 4.594 -27.562 -32.031 1 73.44 75 SER A CA 1
ATOM 582 C C . SER A 1 75 ? 3.207 -26.922 -32.062 1 73.44 75 SER A C 1
ATOM 584 O O . SER A 1 75 ? 2.76 -26.359 -31.062 1 73.44 75 SER A O 1
ATOM 586 N N . LEU A 1 76 ? 2.656 -27.016 -33.188 1 69 76 LEU A N 1
ATOM 587 C CA . LEU A 1 76 ? 1.296 -26.516 -33.312 1 69 76 LEU A CA 1
ATOM 588 C C . LEU A 1 76 ? 0.326 -27.312 -32.469 1 69 76 LEU A C 1
ATOM 590 O O . LEU A 1 76 ? -0.559 -26.734 -31.828 1 69 76 LEU A O 1
ATOM 594 N N . ASP A 1 77 ? 0.548 -28.625 -32.5 1 66.06 77 ASP A N 1
ATOM 595 C CA . ASP A 1 77 ? -0.296 -29.484 -31.672 1 66.06 77 ASP A CA 1
ATOM 596 C C . ASP A 1 77 ? -0.104 -29.172 -30.188 1 66.06 77 ASP A C 1
ATOM 598 O O . ASP A 1 77 ? -1.062 -29.203 -29.406 1 66.06 77 ASP A O 1
ATOM 602 N N . GLU A 1 78 ? 1.077 -29 -29.906 1 63.03 78 GLU A N 1
ATOM 603 C CA . GLU A 1 78 ? 1.379 -28.641 -28.516 1 63.03 78 GLU A CA 1
ATOM 604 C C . GLU A 1 78 ? 0.609 -27.391 -28.109 1 63.03 78 GLU A C 1
ATOM 606 O O . GLU A 1 78 ? 0.254 -27.234 -26.938 1 63.03 78 GLU A O 1
ATOM 611 N N . LEU A 1 79 ? 0.459 -26.625 -29.172 1 59.06 79 LEU A N 1
ATOM 612 C CA . LEU A 1 79 ? -0.351 -25.438 -28.906 1 59.06 79 LEU A CA 1
ATOM 613 C C . LEU A 1 79 ? -1.752 -25.844 -28.438 1 59.06 79 LEU A C 1
ATOM 615 O O . LEU A 1 79 ? -2.389 -25.109 -27.688 1 59.06 79 LEU A O 1
ATOM 619 N N . TYR A 1 80 ? -2.135 -26.891 -29.172 1 53.94 80 TYR A N 1
ATOM 620 C CA . TYR A 1 80 ? -3.479 -27.375 -28.859 1 53.94 80 TYR A CA 1
ATOM 621 C C . TYR A 1 80 ? -3.451 -28.375 -27.719 1 53.94 80 TYR A C 1
ATOM 623 O O . TYR A 1 80 ? -4.504 -28.797 -27.234 1 53.94 80 TYR A O 1
ATOM 631 N N . ALA A 1 81 ? -2.342 -29.094 -27.578 1 51.59 81 ALA A N 1
ATOM 632 C CA . ALA A 1 81 ? -2.252 -30.094 -26.516 1 51.59 81 ALA A CA 1
ATOM 633 C C . ALA A 1 81 ? -2.645 -29.516 -25.172 1 51.59 81 ALA A C 1
ATOM 635 O O . ALA A 1 81 ? -2.248 -28.391 -24.828 1 51.59 81 ALA A O 1
ATOM 636 N N . VAL A 1 82 ? -3.797 -29.938 -24.781 1 54.81 82 VAL A N 1
ATOM 637 C CA . VAL A 1 82 ? -4.188 -29.562 -23.422 1 54.81 82 VAL A CA 1
ATOM 638 C C . VAL A 1 82 ? -3.15 -30.094 -22.438 1 54.81 82 VAL A C 1
ATOM 640 O O . VAL A 1 82 ? -2.979 -31.297 -22.281 1 54.81 82 VAL A O 1
ATOM 643 N N . GLU A 1 83 ? -1.953 -29.625 -22.484 1 57.47 83 GLU A N 1
ATOM 644 C CA . GLU A 1 83 ? -0.94 -30.078 -21.531 1 57.47 83 GLU A CA 1
ATOM 645 C C . GLU A 1 83 ? -1.482 -30.078 -20.109 1 57.47 83 GLU A C 1
ATOM 647 O O . GLU A 1 83 ? -2.254 -29.203 -19.734 1 57.47 83 GLU A O 1
ATOM 652 N N . ALA A 1 84 ? -1.593 -31.375 -19.672 1 70.31 84 ALA A N 1
ATOM 653 C CA . ALA A 1 84 ? -1.896 -31.516 -18.25 1 70.31 84 ALA A CA 1
ATOM 654 C C . ALA A 1 84 ? -1.009 -30.609 -17.406 1 70.31 84 ALA A C 1
ATOM 656 O O . ALA A 1 84 ? 0.209 -30.562 -17.594 1 70.31 84 ALA A O 1
ATOM 657 N N . PHE A 1 85 ? -1.511 -29.625 -16.859 1 86.19 85 PHE A N 1
ATOM 658 C CA . PHE A 1 85 ? -0.778 -28.703 -16 1 86.19 85 PHE A CA 1
ATOM 659 C C . PHE A 1 85 ? -0.149 -29.453 -14.828 1 86.19 85 PHE A C 1
ATOM 661 O O . PHE A 1 85 ? -0.818 -30.234 -14.148 1 86.19 85 PHE A O 1
ATOM 668 N N . SER A 1 86 ? 1.115 -29.438 -14.781 1 90.25 86 SER A N 1
ATOM 669 C CA . SER A 1 86 ? 1.841 -29.953 -13.625 1 90.25 86 SER A CA 1
ATOM 670 C C . SER A 1 86 ? 2.377 -28.828 -12.766 1 90.25 86 SER A C 1
ATOM 672 O O . SER A 1 86 ? 3.291 -28.109 -13.172 1 90.25 86 SER A O 1
ATOM 674 N N . PRO A 1 87 ? 1.89 -28.688 -11.57 1 91.75 87 PRO A N 1
ATOM 675 C CA . PRO A 1 87 ? 2.322 -27.594 -10.688 1 91.75 87 PRO A CA 1
ATOM 676 C C . PRO A 1 87 ? 3.826 -27.609 -10.43 1 91.75 87 PRO A C 1
ATOM 678 O O . PRO A 1 87 ? 4.469 -26.562 -10.445 1 91.75 87 PRO A O 1
ATOM 681 N N . HIS A 1 88 ? 4.363 -28.781 -10.25 1 90.69 88 HIS A N 1
ATOM 682 C CA . HIS A 1 88 ? 5.77 -28.891 -9.875 1 90.69 88 HIS A CA 1
ATOM 683 C C . HIS A 1 88 ? 6.68 -28.391 -10.984 1 90.69 88 HIS A C 1
ATOM 685 O O . HIS A 1 88 ? 7.77 -27.875 -10.727 1 90.69 88 HIS A O 1
ATOM 691 N N . ALA A 1 89 ? 6.188 -28.438 -12.18 1 90.81 89 ALA A N 1
ATOM 692 C CA . ALA A 1 89 ? 7 -28.031 -13.32 1 90.81 89 ALA A CA 1
ATOM 693 C C . ALA A 1 89 ? 6.703 -26.594 -13.727 1 90.81 89 ALA A C 1
ATOM 695 O O . ALA A 1 89 ? 7.395 -26.031 -14.578 1 90.81 89 ALA A O 1
ATOM 696 N N . CYS A 1 90 ? 5.754 -26 -13.109 1 91.81 90 CYS A N 1
ATOM 697 C CA . CYS A 1 90 ? 5.305 -24.656 -13.508 1 91.81 90 CYS A CA 1
ATOM 698 C C . CYS A 1 90 ? 6.336 -23.609 -13.133 1 91.81 90 CYS A C 1
ATOM 700 O O . CYS A 1 90 ? 6.832 -23.578 -12.008 1 91.81 90 CYS A O 1
ATOM 702 N N . GLN A 1 91 ? 6.637 -22.734 -14.078 1 91 91 GLN A N 1
ATOM 703 C CA . GLN A 1 91 ? 7.586 -21.656 -13.844 1 91 91 GLN A CA 1
ATOM 704 C C . GLN A 1 91 ? 6.914 -20.281 -14.008 1 91 91 GLN A C 1
ATOM 706 O O . GLN A 1 91 ? 7.578 -19.25 -13.922 1 91 91 GLN A O 1
ATOM 711 N N . ARG A 1 92 ? 5.684 -20.266 -14.125 1 92.25 92 ARG A N 1
ATOM 712 C CA . ARG A 1 92 ? 4.922 -19.062 -14.383 1 92.25 92 ARG A CA 1
ATOM 713 C C . ARG A 1 92 ? 4.887 -18.156 -13.156 1 92.25 92 ARG A C 1
ATOM 715 O O . ARG A 1 92 ? 4.832 -18.641 -12.023 1 92.25 92 ARG A O 1
ATOM 722 N N . GLU A 1 93 ? 4.918 -16.844 -13.383 1 93.75 93 GLU A N 1
ATOM 723 C CA . GLU A 1 93 ? 4.645 -15.852 -12.344 1 93.75 93 GLU A CA 1
ATOM 724 C C . GLU A 1 93 ? 3.186 -15.406 -12.383 1 93.75 93 GLU A C 1
ATOM 726 O O . GLU A 1 93 ? 2.756 -14.758 -13.336 1 93.75 93 GLU A O 1
ATOM 731 N N . PHE A 1 94 ? 2.512 -15.781 -11.375 1 96.25 94 PHE A N 1
ATOM 732 C CA . PHE A 1 94 ? 1.104 -15.406 -11.289 1 96.25 94 PHE A CA 1
ATOM 733 C C . PHE A 1 94 ? 0.942 -14.055 -10.617 1 96.25 94 PHE A C 1
ATOM 735 O O . PHE A 1 94 ? 1.695 -13.711 -9.703 1 96.25 94 PHE A O 1
ATOM 742 N N . ARG A 1 95 ? -0.095 -13.352 -11.023 1 95.62 95 ARG A N 1
ATOM 743 C CA . ARG A 1 95 ? -0.342 -12.016 -10.477 1 95.62 95 ARG A CA 1
ATOM 744 C C . ARG A 1 95 ? -1.649 -11.984 -9.695 1 95.62 95 ARG A C 1
ATOM 746 O O . ARG A 1 95 ? -2.709 -12.32 -10.227 1 95.62 95 ARG A O 1
ATOM 753 N N . LEU A 1 96 ? -1.496 -11.539 -8.438 1 95.19 96 LEU A N 1
ATOM 754 C CA . LEU A 1 96 ? -2.623 -11.398 -7.523 1 95.19 96 LEU A CA 1
ATOM 755 C C . LEU A 1 96 ? -2.814 -9.945 -7.117 1 95.19 96 LEU A C 1
ATOM 757 O O . LEU A 1 96 ? -1.921 -9.336 -6.516 1 95.19 96 LEU A O 1
ATOM 761 N N . ALA A 1 97 ? -3.92 -9.414 -7.469 1 92.06 97 ALA A N 1
ATOM 762 C CA . ALA A 1 97 ? -4.27 -8.07 -7 1 92.06 97 ALA A CA 1
ATOM 763 C C . ALA A 1 97 ? -5.328 -8.133 -5.902 1 92.06 97 ALA A C 1
ATOM 765 O O . ALA A 1 97 ? -6.137 -9.062 -5.859 1 92.06 97 ALA A O 1
ATOM 766 N N . TYR A 1 98 ? -5.234 -7.176 -5.004 1 89.38 98 TYR A N 1
ATOM 767 C CA . TYR A 1 98 ? -6.195 -7.129 -3.908 1 89.38 98 TYR A CA 1
ATOM 768 C C . TYR A 1 98 ? -6.449 -5.691 -3.469 1 89.38 98 TYR A C 1
ATOM 770 O O . TYR A 1 98 ? -5.652 -4.797 -3.754 1 89.38 98 TYR A O 1
ATOM 778 N N . THR A 1 99 ? -7.574 -5.492 -2.816 1 85.12 99 THR A N 1
ATOM 779 C CA . THR A 1 99 ? -7.898 -4.195 -2.24 1 85.12 99 THR A CA 1
ATOM 780 C C . THR A 1 99 ? -7.617 -4.18 -0.741 1 85.12 99 THR A C 1
ATOM 782 O O . THR A 1 99 ? -7.371 -5.23 -0.141 1 85.12 99 THR A O 1
ATOM 785 N N . ALA A 1 100 ? -7.727 -3.074 -0.144 1 80.19 100 ALA A N 1
ATOM 786 C CA . ALA A 1 100 ? -7.402 -2.883 1.267 1 80.19 100 ALA A CA 1
ATOM 787 C C . ALA A 1 100 ? -8.359 -3.662 2.162 1 80.19 100 ALA A C 1
ATOM 789 O O . ALA A 1 100 ? -8.102 -3.836 3.355 1 80.19 100 ALA A O 1
ATOM 790 N N . PHE A 1 101 ? -9.367 -4.199 1.574 1 83.06 101 PHE A N 1
ATOM 791 C CA . PHE A 1 101 ? -10.289 -5.027 2.352 1 83.06 101 PHE A CA 1
ATOM 792 C C . PHE A 1 101 ? -9.633 -6.344 2.74 1 83.06 101 PHE A C 1
ATOM 794 O O . PHE A 1 101 ? -10.031 -6.98 3.717 1 83.06 101 PHE A O 1
ATOM 801 N N . LEU A 1 102 ? -8.742 -6.574 1.906 1 84.75 102 LEU A N 1
ATOM 802 C CA . LEU A 1 102 ? -8.008 -7.785 2.258 1 84.75 102 LEU A CA 1
ATOM 803 C C . LEU A 1 102 ? -6.691 -7.438 2.951 1 84.75 102 LEU A C 1
ATOM 805 O O . LEU A 1 102 ? -6.07 -6.422 2.639 1 84.75 102 LEU A O 1
ATOM 809 N N . SER A 1 103 ? -6.312 -8.203 3.969 1 74.94 103 SER A N 1
ATOM 810 C CA . SER A 1 103 ? -5.102 -7.93 4.734 1 74.94 103 SER A CA 1
ATOM 811 C C . SER A 1 103 ? -3.857 -8.047 3.863 1 74.94 103 SER A C 1
ATOM 813 O O . SER A 1 103 ? -3.871 -8.734 2.842 1 74.94 103 SER A O 1
ATOM 815 N N . GLU A 1 104 ? -2.789 -7.324 4.199 1 76.31 104 GLU A N 1
ATOM 816 C CA . GLU A 1 104 ? -1.48 -7.398 3.555 1 76.31 104 GLU A CA 1
ATOM 817 C C . GLU A 1 104 ? -0.904 -8.805 3.635 1 76.31 104 GLU A C 1
ATOM 819 O O . GLU A 1 104 ? -0.001 -9.156 2.873 1 76.31 104 GLU A O 1
ATOM 824 N N . SER A 1 105 ? -1.534 -9.617 4.418 1 81.44 105 SER A N 1
ATOM 825 C CA . SER A 1 105 ? -1.061 -10.984 4.609 1 81.44 105 SER A CA 1
ATOM 826 C C . SER A 1 105 ? -1.595 -11.906 3.52 1 81.44 105 SER A C 1
ATOM 828 O O . SER A 1 105 ? -1.175 -13.062 3.416 1 81.44 105 SER A O 1
ATOM 830 N N . SER A 1 106 ? -2.441 -11.391 2.674 1 86.94 106 SER A N 1
ATOM 831 C CA . SER A 1 106 ? -3.072 -12.227 1.659 1 86.94 106 SER A CA 1
ATOM 832 C C . SER A 1 106 ? -2.041 -12.773 0.677 1 86.94 106 SER A C 1
ATOM 834 O O . SER A 1 106 ? -2.061 -13.961 0.344 1 86.94 106 SER A O 1
ATOM 836 N N . VAL A 1 107 ? -1.134 -11.93 0.301 1 88.62 107 VAL A N 1
ATOM 837 C CA . VAL A 1 107 ? -0.162 -12.336 -0.71 1 88.62 107 VAL A CA 1
ATOM 838 C C . VAL A 1 107 ? 0.806 -13.359 -0.117 1 88.62 107 VAL A C 1
ATOM 840 O O . VAL A 1 107 ? 1.011 -14.43 -0.687 1 88.62 107 VAL A O 1
ATOM 843 N N . PRO A 1 108 ? 1.33 -13.125 1.042 1 91.31 108 PRO A N 1
ATOM 844 C CA . PRO A 1 108 ? 2.199 -14.125 1.66 1 91.31 108 PRO A CA 1
ATOM 845 C C . PRO A 1 108 ? 1.494 -15.461 1.879 1 91.31 108 PRO A C 1
ATOM 847 O O . PRO A 1 108 ? 2.104 -16.516 1.71 1 91.31 108 PRO A O 1
ATOM 850 N N . LEU A 1 109 ? 0.317 -15.367 2.221 1 91.12 109 LEU A N 1
ATOM 851 C CA . LEU A 1 109 ? -0.459 -16.578 2.473 1 91.12 109 LEU A CA 1
ATOM 852 C C . LEU A 1 109 ? -0.611 -17.406 1.198 1 91.12 109 LEU A C 1
ATOM 854 O O . LEU A 1 109 ? -0.34 -18.609 1.195 1 91.12 109 LEU A O 1
ATOM 858 N N . VAL A 1 110 ? -1.026 -16.734 0.169 1 93.5 110 VAL A N 1
ATOM 859 C CA . VAL A 1 110 ? -1.216 -17.406 -1.111 1 93.5 110 VAL A CA 1
ATOM 860 C C . VAL A 1 110 ? 0.128 -17.906 -1.638 1 93.5 110 VAL A C 1
ATOM 862 O O . VAL A 1 110 ? 0.233 -19.031 -2.121 1 93.5 110 VAL A O 1
ATOM 865 N N . SER A 1 111 ? 1.116 -17.109 -1.521 1 94.06 111 SER A N 1
ATOM 866 C CA . SER A 1 111 ? 2.441 -17.453 -2.021 1 94.06 111 SER A CA 1
ATOM 867 C C . SER A 1 111 ? 2.984 -18.703 -1.324 1 94.06 111 SER A C 1
ATOM 869 O O . SER A 1 111 ? 3.518 -19.594 -1.975 1 94.06 111 SER A O 1
ATOM 871 N N . SER A 1 112 ? 2.859 -18.719 -0.076 1 92.31 112 SER A N 1
ATOM 872 C CA . SER A 1 112 ? 3.373 -19.859 0.69 1 92.31 112 SER A CA 1
ATOM 873 C C . SER A 1 112 ? 2.717 -21.156 0.252 1 92.31 112 SER A C 1
ATOM 875 O O . SER A 1 112 ? 3.398 -22.172 0.068 1 92.31 112 SER A O 1
ATOM 877 N N . GLU A 1 113 ? 1.417 -21.094 0.111 1 90.75 113 GLU A N 1
ATOM 878 C CA . GLU A 1 113 ? 0.675 -22.281 -0.3 1 90.75 113 GLU A CA 1
ATOM 879 C C . GLU A 1 113 ? 1.058 -22.719 -1.714 1 90.75 113 GLU A C 1
ATOM 881 O O . GLU A 1 113 ? 1.224 -23.906 -1.983 1 90.75 113 GLU A O 1
ATOM 886 N N . LEU A 1 114 ? 1.222 -21.797 -2.568 1 92.06 114 LEU A N 1
ATOM 887 C CA . LEU A 1 114 ? 1.515 -22.094 -3.969 1 92.06 114 LEU A CA 1
ATOM 888 C C . LEU A 1 114 ? 2.932 -22.625 -4.125 1 92.06 114 LEU A C 1
ATOM 890 O O . LEU A 1 114 ? 3.164 -23.547 -4.91 1 92.06 114 LEU A O 1
ATOM 894 N N . LEU A 1 115 ? 3.84 -22.078 -3.391 1 88.56 115 LEU A N 1
ATOM 895 C CA . LEU A 1 115 ? 5.246 -22.422 -3.566 1 88.56 115 LEU A CA 1
ATOM 896 C C . LEU A 1 115 ? 5.543 -23.812 -3.021 1 88.56 115 LEU A C 1
ATOM 898 O O . LEU A 1 115 ? 6.512 -24.453 -3.441 1 88.56 115 LEU A O 1
ATOM 902 N N . ARG A 1 116 ? 4.746 -24.25 -2.141 1 90 116 ARG A N 1
ATOM 903 C CA . ARG A 1 116 ? 4.855 -25.641 -1.67 1 90 116 ARG A CA 1
ATOM 904 C C . ARG A 1 116 ? 4.559 -26.625 -2.793 1 90 116 ARG A C 1
ATOM 906 O O . ARG A 1 116 ? 5.223 -27.656 -2.914 1 90 116 ARG A O 1
ATOM 913 N N . LEU A 1 117 ? 3.621 -26.297 -3.652 1 91.25 117 LEU A N 1
ATOM 914 C CA . LEU A 1 117 ? 3.156 -27.172 -4.719 1 91.25 117 LEU A CA 1
ATOM 915 C C . LEU A 1 117 ? 3.898 -26.891 -6.02 1 91.25 117 LEU A C 1
ATOM 917 O O . LEU A 1 117 ? 4.09 -27.797 -6.84 1 91.25 117 LEU A O 1
ATOM 921 N N . ALA A 1 118 ? 4.246 -25.656 -6.207 1 93.56 118 ALA A N 1
ATOM 922 C CA . ALA A 1 118 ? 4.969 -25.203 -7.395 1 93.56 118 ALA A CA 1
ATOM 923 C C . ALA A 1 118 ? 6.188 -24.375 -7.004 1 93.56 118 ALA A C 1
ATOM 925 O O . ALA A 1 118 ? 6.188 -23.141 -7.156 1 93.56 118 ALA A O 1
ATOM 926 N N . PRO A 1 119 ? 7.227 -25.047 -6.68 1 89.56 119 PRO A N 1
ATOM 927 C CA . PRO A 1 119 ? 8.391 -24.359 -6.102 1 89.56 119 PRO A CA 1
ATOM 928 C C . PRO A 1 119 ? 9.102 -23.453 -7.102 1 89.56 119 PRO A C 1
ATOM 930 O O . PRO A 1 119 ? 9.891 -22.594 -6.707 1 89.56 119 PRO A O 1
ATOM 933 N N . ASN A 1 120 ? 8.797 -23.656 -8.375 1 89.81 120 ASN A N 1
ATOM 934 C CA . ASN A 1 120 ? 9.5 -22.859 -9.383 1 89.81 120 ASN A CA 1
ATOM 935 C C . ASN A 1 120 ? 8.617 -21.75 -9.93 1 89.81 120 ASN A C 1
ATOM 937 O O . ASN A 1 120 ? 9.031 -20.984 -10.805 1 89.81 120 ASN A O 1
ATOM 941 N N . ALA A 1 121 ? 7.457 -21.656 -9.445 1 92.5 121 ALA A N 1
ATOM 942 C CA . ALA A 1 121 ? 6.555 -20.578 -9.844 1 92.5 121 ALA A CA 1
ATOM 943 C C . ALA A 1 121 ? 6.805 -19.312 -9.023 1 92.5 121 ALA A C 1
ATOM 945 O O . ALA A 1 121 ? 7.715 -19.281 -8.195 1 92.5 121 ALA A O 1
ATOM 946 N N . GLY A 1 122 ? 6.105 -18.25 -9.406 1 93.62 122 GLY A N 1
ATOM 947 C CA . GLY A 1 122 ? 6.176 -16.984 -8.68 1 93.62 122 GLY A CA 1
ATOM 948 C C . GLY A 1 122 ? 4.824 -16.344 -8.484 1 93.62 122 GLY A C 1
ATOM 949 O O . GLY A 1 122 ? 3.879 -16.625 -9.227 1 93.62 122 GLY A O 1
ATOM 950 N N . VAL A 1 123 ? 4.785 -15.547 -7.438 1 94.94 123 VAL A N 1
ATOM 951 C CA . VAL A 1 123 ? 3.559 -14.797 -7.184 1 94.94 123 VAL A CA 1
ATOM 952 C C . VAL A 1 123 ? 3.883 -13.305 -7.062 1 94.94 123 VAL A C 1
ATOM 954 O O . VAL A 1 123 ? 4.77 -12.922 -6.297 1 94.94 123 VAL A O 1
ATOM 957 N N . ASN A 1 124 ? 3.209 -12.547 -7.816 1 93.88 124 ASN A N 1
ATOM 958 C CA . ASN A 1 124 ? 3.297 -11.094 -7.77 1 93.88 124 ASN A CA 1
ATOM 959 C C . ASN A 1 124 ? 2.018 -10.469 -7.215 1 93.88 124 ASN A C 1
ATOM 961 O O . ASN A 1 124 ? 0.98 -10.477 -7.879 1 93.88 124 ASN A O 1
ATOM 965 N N . GLY A 1 125 ? 2.195 -9.969 -5.98 1 92.88 125 GLY A N 1
ATOM 966 C CA . GLY A 1 125 ? 1.057 -9.328 -5.336 1 92.88 125 GLY A CA 1
ATOM 967 C C . GLY A 1 125 ? 1.088 -7.816 -5.43 1 92.88 125 GLY A C 1
ATOM 968 O O . GLY A 1 125 ? 2.143 -7.203 -5.262 1 92.88 125 GLY A O 1
ATOM 969 N N . GLU A 1 126 ? -0.104 -7.227 -5.707 1 87.88 126 GLU A N 1
ATOM 970 C CA . GLU A 1 126 ? -0.14 -5.77 -5.797 1 87.88 126 GLU A CA 1
ATOM 971 C C . GLU A 1 126 ? -1.461 -5.215 -5.27 1 87.88 126 GLU A C 1
ATOM 973 O O . GLU A 1 126 ? -2.479 -5.914 -5.277 1 87.88 126 GLU A O 1
ATOM 978 N N . LEU A 1 127 ? -1.348 -3.994 -4.84 1 81 127 LEU A N 1
ATOM 979 C CA . LEU A 1 127 ? -2.557 -3.303 -4.406 1 81 127 LEU A CA 1
ATOM 980 C C . LEU A 1 127 ? -3.355 -2.799 -5.605 1 81 127 LEU A C 1
ATOM 982 O O . LEU A 1 127 ? -2.789 -2.225 -6.535 1 81 127 LEU A O 1
ATOM 986 N N . TRP A 1 128 ? -4.594 -3.121 -5.57 1 80.75 128 TRP A N 1
ATOM 987 C CA . TRP A 1 128 ? -5.539 -2.65 -6.578 1 80.75 128 TRP A CA 1
ATOM 988 C C . TRP A 1 128 ? -6.203 -1.352 -6.133 1 80.75 128 TRP A C 1
ATOM 990 O O . TRP A 1 128 ? -7.129 -1.366 -5.32 1 80.75 128 TRP A O 1
ATOM 1000 N N . GLN A 1 129 ? -5.574 -0.219 -6.559 1 70.56 129 GLN A N 1
ATOM 1001 C CA . GLN A 1 129 ? -6.059 1.067 -6.074 1 70.56 129 GLN A CA 1
ATOM 1002 C C . GLN A 1 129 ? -6.863 1.795 -7.148 1 70.56 129 GLN A C 1
ATOM 1004 O O . GLN A 1 129 ? -6.344 2.088 -8.227 1 70.56 129 GLN A O 1
ATOM 1009 N N . ASP A 1 130 ? -8.031 2.035 -6.91 1 59.94 130 ASP A N 1
ATOM 1010 C CA . ASP A 1 130 ? -8.906 2.957 -7.629 1 59.94 130 ASP A CA 1
ATOM 1011 C C . ASP A 1 130 ? -9.164 2.469 -9.055 1 59.94 130 ASP A C 1
ATOM 1013 O O . ASP A 1 130 ? -9.578 3.246 -9.914 1 59.94 130 ASP A O 1
ATOM 1017 N N . GLN A 1 131 ? -8.781 1.361 -9.328 1 67.12 131 GLN A N 1
ATOM 1018 C CA . GLN A 1 131 ? -9.062 0.889 -10.688 1 67.12 131 GLN A CA 1
ATOM 1019 C C . GLN A 1 131 ? -10.414 0.182 -10.75 1 67.12 131 GLN A C 1
ATOM 1021 O O . GLN A 1 131 ? -10.852 -0.415 -9.766 1 67.12 131 GLN A O 1
ATOM 1026 N N . HIS A 1 132 ? -10.906 0.41 -11.914 1 70.12 132 HIS A N 1
ATOM 1027 C CA . HIS A 1 132 ? -12.156 -0.301 -12.156 1 70.12 132 HIS A CA 1
ATOM 1028 C C . HIS A 1 132 ? -11.898 -1.747 -12.562 1 70.12 132 HIS A C 1
ATOM 1030 O O . HIS A 1 132 ? -10.891 -2.043 -13.203 1 70.12 132 HIS A O 1
ATOM 1036 N N . VAL A 1 133 ? -12.828 -2.58 -12.164 1 78.94 133 VAL A N 1
ATOM 1037 C CA . VAL A 1 133 ? -12.703 -4.008 -12.438 1 78.94 133 VAL A CA 1
ATOM 1038 C C . VAL A 1 133 ? -12.719 -4.246 -13.945 1 78.94 133 VAL A C 1
ATOM 1040 O O . VAL A 1 133 ? -12.172 -5.242 -14.43 1 78.94 133 VAL A O 1
ATOM 1043 N N . SER A 1 134 ? -13.305 -3.336 -14.703 1 74.38 134 SER A N 1
ATOM 1044 C CA . SER A 1 134 ? -13.422 -3.479 -16.156 1 74.38 134 SER A CA 1
ATOM 1045 C C . SER A 1 134 ? -12.055 -3.498 -16.812 1 74.38 134 SER A C 1
ATOM 1047 O O . SER A 1 134 ? -11.914 -3.967 -17.953 1 74.38 134 SER A O 1
ATOM 1049 N N . VAL A 1 135 ? -11.086 -3.074 -16.125 1 78.56 135 VAL A N 1
ATOM 1050 C CA . VAL A 1 135 ? -9.758 -2.99 -16.734 1 78.56 135 VAL A CA 1
ATOM 1051 C C . VAL A 1 135 ? -9.016 -4.309 -16.531 1 78.56 135 VAL A C 1
ATOM 1053 O O . VAL A 1 135 ? -7.922 -4.496 -17.078 1 78.56 135 VAL A O 1
ATOM 1056 N N . LEU A 1 136 ? -9.664 -5.203 -15.883 1 84 136 LEU A N 1
ATOM 1057 C CA . LEU A 1 136 ? -9.031 -6.488 -15.602 1 84 136 LEU A CA 1
ATOM 1058 C C . LEU A 1 136 ? -8.648 -7.199 -16.906 1 84 136 LEU A C 1
ATOM 1060 O O . LEU A 1 136 ? -7.625 -7.883 -16.953 1 84 136 LEU A O 1
ATOM 1064 N N . GLY A 1 137 ? -9.477 -6.965 -17.906 1 80.75 137 GLY A N 1
ATOM 1065 C CA . GLY A 1 137 ? -9.211 -7.586 -19.188 1 80.75 137 GLY A CA 1
ATOM 1066 C C . GLY A 1 137 ? -7.922 -7.098 -19.828 1 80.75 137 GLY A C 1
ATOM 1067 O O . GLY A 1 137 ? -7.234 -7.859 -20.516 1 80.75 137 GLY A O 1
ATOM 1068 N N . ASP A 1 138 ? -7.598 -5.953 -19.594 1 81.25 138 ASP A N 1
ATOM 1069 C CA . ASP A 1 138 ? -6.414 -5.336 -20.188 1 81.25 138 ASP A CA 1
ATOM 1070 C C . ASP A 1 138 ? -5.25 -5.324 -19.188 1 81.25 138 ASP A C 1
ATOM 1072 O O . ASP A 1 138 ? -4.203 -4.734 -19.469 1 81.25 138 ASP A O 1
ATOM 1076 N N . SER A 1 139 ? -5.492 -5.938 -18.109 1 86.56 139 SER A N 1
ATOM 1077 C CA . SER A 1 139 ? -4.469 -5.934 -17.078 1 86.56 139 SER A CA 1
ATOM 1078 C C . SER A 1 139 ? -3.732 -7.27 -17.016 1 86.56 139 SER A C 1
ATOM 1080 O O . SER A 1 139 ? -4.273 -8.297 -17.422 1 86.56 139 SER A O 1
ATOM 1082 N N . PRO A 1 140 ? -2.512 -7.184 -16.625 1 89.94 140 PRO A N 1
ATOM 1083 C CA . PRO A 1 140 ? -1.765 -8.438 -16.469 1 89.94 140 PRO A CA 1
ATOM 1084 C C . PRO A 1 140 ? -2.166 -9.211 -15.227 1 89.94 140 PRO A C 1
ATOM 1086 O O . PRO A 1 140 ? -1.537 -10.227 -14.891 1 89.94 140 PRO A O 1
ATOM 1089 N N . ILE A 1 141 ? -3.213 -8.836 -14.578 1 93.62 141 ILE A N 1
ATOM 1090 C CA . ILE A 1 141 ? -3.645 -9.453 -13.336 1 93.62 141 ILE A CA 1
ATOM 1091 C C . ILE A 1 141 ? -4.336 -10.781 -13.633 1 93.62 141 ILE A C 1
ATOM 1093 O O . ILE A 1 141 ? -5.223 -10.852 -14.484 1 93.62 141 ILE A O 1
ATOM 1097 N N . ASP A 1 142 ? -3.891 -11.789 -12.906 1 95.25 142 ASP A N 1
ATOM 1098 C CA . ASP A 1 142 ? -4.496 -13.109 -13.07 1 95.25 142 ASP A CA 1
ATOM 1099 C C . ASP A 1 142 ? -5.773 -13.234 -12.242 1 95.25 142 ASP A C 1
ATOM 1101 O O . ASP A 1 142 ? -6.793 -13.719 -12.734 1 95.25 142 ASP A O 1
ATOM 1105 N N . VAL A 1 143 ? -5.66 -12.836 -11.008 1 95.44 143 VAL A N 1
ATOM 1106 C CA . VAL A 1 143 ? -6.824 -12.883 -10.125 1 95.44 143 VAL A CA 1
ATOM 1107 C C . VAL A 1 143 ? -6.879 -11.609 -9.281 1 95.44 143 VAL A C 1
ATOM 1109 O O . VAL A 1 143 ? -5.84 -11.078 -8.883 1 95.44 143 VAL A O 1
ATOM 1112 N N . LEU A 1 144 ? -8.094 -11.188 -9.047 1 93 144 LEU A N 1
ATOM 1113 C CA . LEU A 1 144 ? -8.352 -10.008 -8.227 1 93 144 LEU A CA 1
ATOM 1114 C C . LEU A 1 144 ? -9.242 -10.352 -7.039 1 93 144 LEU A C 1
ATOM 1116 O O . LEU A 1 144 ? -10.344 -10.867 -7.215 1 93 144 LEU A O 1
ATOM 1120 N N . ALA A 1 145 ? -8.711 -10.133 -5.879 1 92.94 145 ALA A N 1
ATOM 1121 C CA . ALA A 1 145 ? -9.516 -10.266 -4.668 1 92.94 145 ALA A CA 1
ATOM 1122 C C . ALA A 1 145 ? -10.086 -8.922 -4.234 1 92.94 145 ALA A C 1
ATOM 1124 O O . ALA A 1 145 ? -9.344 -8 -3.902 1 92.94 145 ALA A O 1
ATOM 1125 N N . THR A 1 146 ? -11.406 -8.844 -4.25 1 89.56 146 THR A N 1
ATOM 1126 C CA . THR A 1 146 ? -12.008 -7.535 -4.008 1 89.56 146 THR A CA 1
ATOM 1127 C C . THR A 1 146 ? -13.469 -7.684 -3.582 1 89.56 146 THR A C 1
ATOM 1129 O O . THR A 1 146 ? -13.953 -8.797 -3.385 1 89.56 146 THR A O 1
ATOM 1132 N N . THR A 1 147 ? -14.031 -6.516 -3.268 1 85.94 147 THR A N 1
ATOM 1133 C CA . THR A 1 147 ? -15.477 -6.438 -3.119 1 85.94 147 THR A CA 1
ATOM 1134 C C . THR A 1 147 ? -16.141 -6.016 -4.43 1 85.94 147 THR A C 1
ATOM 1136 O O . THR A 1 147 ? -15.516 -5.348 -5.254 1 85.94 147 THR A O 1
ATOM 1139 N N . LEU A 1 148 ? -17.234 -6.531 -4.691 1 75.44 148 LEU A N 1
ATOM 1140 C CA . LEU A 1 148 ? -17.906 -6.207 -5.945 1 75.44 148 LEU A CA 1
ATOM 1141 C C . LEU A 1 148 ? -19.375 -5.879 -5.711 1 75.44 148 LEU A C 1
ATOM 1143 O O . LEU A 1 148 ? -20.062 -6.562 -4.941 1 75.44 148 LEU A O 1
ATOM 1147 N N . ASP A 1 149 ? -19.656 -4.84 -6.398 1 67 149 ASP A N 1
ATOM 1148 C CA . ASP A 1 149 ? -21.078 -4.516 -6.336 1 67 149 ASP A CA 1
ATOM 1149 C C . ASP A 1 149 ? -21.797 -4.926 -7.625 1 67 149 ASP A C 1
ATOM 1151 O O . ASP A 1 149 ? -23.016 -5.035 -7.652 1 67 149 ASP A O 1
ATOM 1155 N N . TYR A 1 150 ? -21 -5.07 -8.68 1 68.81 150 TYR A N 1
ATOM 1156 C CA . TYR A 1 150 ? -21.594 -5.496 -9.938 1 68.81 150 TYR A CA 1
ATOM 1157 C C . TYR A 1 150 ? -20.672 -6.453 -10.688 1 68.81 150 TYR A C 1
ATOM 1159 O O . TYR A 1 150 ? -19.453 -6.398 -10.523 1 68.81 150 TYR A O 1
ATOM 1167 N N . PHE A 1 151 ? -21.266 -7.301 -11.445 1 69.69 151 PHE A N 1
ATOM 1168 C CA . PHE A 1 151 ? -20.484 -8.273 -12.203 1 69.69 151 PHE A CA 1
ATOM 1169 C C . PHE A 1 151 ? -20.516 -7.941 -13.688 1 69.69 151 PHE A C 1
ATOM 1171 O O . PHE A 1 151 ? -21.531 -8.148 -14.359 1 69.69 151 PHE A O 1
ATOM 1178 N N . PRO A 1 152 ? -19.391 -7.398 -14.062 1 76.81 152 PRO A N 1
ATOM 1179 C CA . PRO A 1 152 ? -19.344 -7.129 -15.5 1 76.81 152 PRO A CA 1
ATOM 1180 C C . PRO A 1 152 ? -19.375 -8.398 -16.344 1 76.81 152 PRO A C 1
ATOM 1182 O O . PRO A 1 152 ? -19.109 -9.492 -15.836 1 76.81 152 PRO A O 1
ATOM 1185 N N . GLU A 1 153 ? -19.562 -8.023 -17.641 1 79.88 153 GLU A N 1
ATOM 1186 C CA . GLU A 1 153 ? -19.5 -9.125 -18.594 1 79.88 153 GLU A CA 1
ATOM 1187 C C . GLU A 1 153 ? -18.078 -9.625 -18.766 1 79.88 153 GLU A C 1
ATOM 1189 O O . GLU A 1 153 ? -17.109 -8.891 -18.516 1 79.88 153 GLU A O 1
ATOM 1194 N N . ASN A 1 154 ? -17.781 -10.859 -18.828 1 86.38 154 ASN A N 1
ATOM 1195 C CA . ASN A 1 154 ? -16.5 -11.5 -19.141 1 86.38 154 ASN A CA 1
ATOM 1196 C C . ASN A 1 154 ? -15.648 -11.656 -17.891 1 86.38 154 ASN A C 1
ATOM 1198 O O . ASN A 1 154 ? -14.445 -11.906 -17.984 1 86.38 154 ASN A O 1
ATOM 1202 N N . ILE A 1 155 ? -16.234 -11.188 -16.844 1 89 155 ILE A N 1
ATOM 1203 C CA . ILE A 1 155 ? -15.531 -11.406 -15.586 1 89 155 ILE A CA 1
ATOM 1204 C C . ILE A 1 155 ? -16.188 -12.562 -14.828 1 89 155 ILE A C 1
ATOM 1206 O O . ILE A 1 155 ? -17.406 -12.594 -14.672 1 89 155 ILE A O 1
ATOM 1210 N N . TYR A 1 156 ? -15.414 -13.484 -14.508 1 89.19 156 TYR A N 1
ATOM 1211 C CA . TYR A 1 156 ? -15.852 -14.57 -13.641 1 89.19 156 TYR A CA 1
ATOM 1212 C C . TYR A 1 156 ? -15.445 -14.32 -12.195 1 89.19 156 TYR A C 1
ATOM 1214 O O . TYR A 1 156 ? -14.555 -13.508 -11.93 1 89.19 156 TYR A O 1
ATOM 1222 N N . GLY A 1 157 ? -16.125 -14.961 -11.305 1 91.5 157 GLY A N 1
ATOM 1223 C CA . GLY A 1 157 ? -15.797 -14.773 -9.898 1 91.5 157 GLY A CA 1
ATOM 1224 C C . GLY A 1 157 ? -16.375 -15.844 -8.992 1 91.5 157 GLY A C 1
ATOM 1225 O O . GLY A 1 157 ? -17.281 -16.578 -9.398 1 91.5 157 GLY A O 1
ATOM 1226 N N . LYS A 1 158 ? -15.797 -16 -7.898 1 93.06 158 LYS A N 1
ATOM 1227 C CA . LYS A 1 158 ? -16.25 -16.906 -6.832 1 93.06 158 LYS A CA 1
ATOM 1228 C C . LYS A 1 158 ? -16.281 -16.188 -5.488 1 93.06 158 LYS A C 1
ATOM 1230 O O . LYS A 1 158 ? -15.336 -15.469 -5.137 1 93.06 158 LYS A O 1
ATOM 1235 N N . LYS A 1 159 ? -17.344 -16.406 -4.793 1 94.06 159 LYS A N 1
ATOM 1236 C CA . LYS A 1 159 ? -17.516 -15.734 -3.506 1 94.06 159 LYS A CA 1
ATOM 1237 C C . LYS A 1 159 ? -16.609 -16.328 -2.443 1 94.06 159 LYS A C 1
ATOM 1239 O O . LYS A 1 159 ? -16.547 -17.547 -2.285 1 94.06 159 LYS A O 1
ATOM 1244 N N . LEU A 1 160 ? -15.906 -15.477 -1.738 1 95 160 LEU A N 1
ATOM 1245 C CA . LEU A 1 160 ? -14.984 -15.906 -0.688 1 95 160 LEU A CA 1
ATOM 1246 C C . LEU A 1 160 ? -15.688 -15.93 0.667 1 95 160 LEU A C 1
ATOM 1248 O O . LEU A 1 160 ? -15.602 -16.922 1.392 1 95 160 LEU A O 1
ATOM 1252 N N . LEU A 1 161 ? -16.344 -14.797 0.942 1 94.44 161 LEU A N 1
ATOM 1253 C CA . LEU A 1 161 ? -16.938 -14.664 2.266 1 94.44 161 LEU A CA 1
ATOM 1254 C C . LEU A 1 161 ? -17.859 -13.453 2.32 1 94.44 161 LEU A C 1
ATOM 1256 O O . LEU A 1 161 ? -17.656 -12.477 1.589 1 94.44 161 LEU A O 1
ATOM 1260 N N . GLU A 1 162 ? -18.844 -13.578 3.102 1 94.56 162 GLU A N 1
ATOM 1261 C CA . GLU A 1 162 ? -19.625 -12.422 3.516 1 94.56 162 GLU A CA 1
ATOM 1262 C C . GLU A 1 162 ? -19.141 -11.867 4.852 1 94.56 162 GLU A C 1
ATOM 1264 O O . GLU A 1 162 ? -18.812 -12.633 5.762 1 94.56 162 GLU A O 1
ATOM 1269 N N . ASP A 1 163 ? -19.125 -10.555 4.969 1 94.38 163 ASP A N 1
ATOM 1270 C CA . ASP A 1 163 ? -18.547 -9.914 6.148 1 94.38 163 ASP A CA 1
ATOM 1271 C C . ASP A 1 163 ? -19.406 -8.734 6.598 1 94.38 163 ASP A C 1
ATOM 1273 O O . ASP A 1 163 ? -20.422 -8.422 5.977 1 94.38 163 ASP A O 1
ATOM 1277 N N . GLU A 1 164 ? -19.125 -8.227 7.738 1 95.06 164 GLU A N 1
ATOM 1278 C CA . GLU A 1 164 ? -19.797 -7.055 8.289 1 95.06 164 GLU A CA 1
ATOM 1279 C C . GLU A 1 164 ? -18.797 -6.059 8.852 1 95.06 164 GLU A C 1
ATOM 1281 O O . GLU A 1 164 ? -17.625 -6.379 9.023 1 95.06 164 GLU A O 1
ATOM 1286 N N . TYR A 1 165 ? -19.297 -4.859 9.094 1 95.38 165 TYR A N 1
ATOM 1287 C CA . TYR A 1 165 ? -18.422 -3.803 9.586 1 95.38 165 TYR A CA 1
ATOM 1288 C C . TYR A 1 165 ? -18.547 -3.662 11.102 1 95.38 165 TYR A C 1
ATOM 1290 O O . TYR A 1 165 ? -19.625 -3.861 11.664 1 95.38 165 TYR A O 1
ATOM 1298 N N . VAL A 1 166 ? -17.484 -3.273 11.695 1 97.31 166 VAL A N 1
ATOM 1299 C CA . VAL A 1 166 ? -17.406 -3.02 13.133 1 97.31 166 VAL A CA 1
ATOM 1300 C C . VAL A 1 166 ? -16.562 -1.778 13.391 1 97.31 166 VAL A C 1
ATOM 1302 O O . VAL A 1 166 ? -15.969 -1.217 12.469 1 97.31 166 VAL A O 1
ATOM 1305 N N . VAL A 1 167 ? -16.594 -1.372 14.602 1 98 167 VAL A N 1
ATOM 1306 C CA . VAL A 1 167 ? -15.773 -0.238 15.016 1 98 167 VAL A CA 1
ATOM 1307 C C . VAL A 1 167 ? -14.633 -0.723 15.898 1 98 167 VAL A C 1
ATOM 1309 O O . VAL A 1 167 ? -14.844 -1.516 16.812 1 98 167 VAL A O 1
ATOM 1312 N N . LEU A 1 168 ? -13.43 -0.284 15.57 1 98.06 168 LEU A N 1
ATOM 1313 C CA . LEU A 1 168 ? -12.258 -0.58 16.391 1 98.06 168 LEU A CA 1
ATOM 1314 C C . LEU A 1 168 ? -11.75 0.679 17.078 1 98.06 168 LEU A C 1
ATOM 1316 O O . LEU A 1 168 ? -11.719 1.755 16.484 1 98.06 168 LEU A O 1
ATOM 1320 N N . MET A 1 169 ? -11.438 0.529 18.375 1 97.81 169 MET A N 1
ATOM 1321 C CA . MET A 1 169 ? -10.883 1.624 19.156 1 97.81 169 MET A CA 1
ATOM 1322 C C . MET A 1 169 ? -9.836 1.11 20.141 1 97.81 169 MET A C 1
ATOM 1324 O O . MET A 1 169 ? -9.758 -0.092 20.391 1 97.81 169 MET A O 1
ATOM 1328 N N . SER A 1 170 ? -9.039 2.053 20.641 1 96.94 170 SER A N 1
ATOM 1329 C CA . SER A 1 170 ? -8.008 1.687 21.609 1 96.94 170 SER A CA 1
ATOM 1330 C C . SER A 1 170 ? -8.617 1.014 22.844 1 96.94 170 SER A C 1
ATOM 1332 O O . SER A 1 170 ? -9.711 1.379 23.281 1 96.94 170 SER A O 1
ATOM 1334 N N . GLY A 1 171 ? -7.859 0.052 23.328 1 96.12 171 GLY A N 1
ATOM 1335 C CA . GLY A 1 171 ? -8.266 -0.541 24.594 1 96.12 171 GLY A CA 1
ATOM 1336 C C . GLY A 1 171 ? -8.344 0.465 25.734 1 96.12 171 GLY A C 1
ATOM 1337 O O . GLY A 1 171 ? -9.016 0.226 26.734 1 96.12 171 GLY A O 1
ATOM 1338 N N . ASN A 1 172 ? -7.742 1.589 25.578 1 94.62 172 ASN A N 1
ATOM 1339 C CA . ASN A 1 172 ? -7.715 2.637 26.594 1 94.62 172 ASN A CA 1
ATOM 1340 C C . ASN A 1 172 ? -8.695 3.758 26.266 1 94.62 172 ASN A C 1
ATOM 1342 O O . ASN A 1 172 ? -8.719 4.785 26.953 1 94.62 172 ASN A O 1
ATOM 1346 N N . HIS A 1 173 ? -9.43 3.564 25.25 1 94.56 173 HIS A N 1
ATOM 1347 C CA . HIS A 1 173 ? -10.422 4.562 24.875 1 94.56 173 HIS A CA 1
ATOM 1348 C C . HIS A 1 173 ? -11.461 4.742 25.969 1 94.56 173 HIS A C 1
ATOM 1350 O O . HIS A 1 173 ? -11.836 3.779 26.641 1 94.56 173 HIS A O 1
ATOM 1356 N N . SER A 1 174 ? -11.969 5.945 26.109 1 94.06 174 SER A N 1
ATOM 1357 C CA . SER A 1 174 ? -12.953 6.242 27.141 1 94.06 174 SER A CA 1
ATOM 1358 C C . SER A 1 174 ? -14.211 5.398 26.953 1 94.06 174 SER A C 1
ATOM 1360 O O . SER A 1 174 ? -14.906 5.094 27.922 1 94.06 174 SER A O 1
ATOM 1362 N N . LEU A 1 175 ? -14.406 4.988 25.781 1 94.19 175 LEU A N 1
ATOM 1363 C CA . LEU A 1 175 ? -15.617 4.23 25.469 1 94.19 175 LEU A CA 1
ATOM 1364 C C . LEU A 1 175 ? -15.312 2.736 25.391 1 94.19 175 LEU A C 1
ATOM 1366 O O . LEU A 1 175 ? -16.172 1.946 25 1 94.19 175 LEU A O 1
ATOM 1370 N N . ALA A 1 176 ? -14.133 2.357 25.766 1 94.94 176 ALA A N 1
ATOM 1371 C CA . ALA A 1 176 ? -13.719 0.963 25.641 1 94.94 176 ALA A CA 1
ATOM 1372 C C . ALA A 1 176 ? -14.609 0.045 26.469 1 94.94 176 ALA A C 1
ATOM 1374 O O . ALA A 1 176 ? -14.898 -1.082 26.062 1 94.94 176 ALA A O 1
ATOM 1375 N N . ASP A 1 177 ? -15.125 0.556 27.578 1 93.25 177 ASP A N 1
ATOM 1376 C CA . ASP A 1 177 ? -15.906 -0.273 28.484 1 93.25 177 ASP A CA 1
ATOM 1377 C C . ASP A 1 177 ? -17.391 0.101 28.438 1 93.25 177 ASP A C 1
ATOM 1379 O O . ASP A 1 177 ? -18.156 -0.293 29.312 1 93.25 177 ASP A O 1
ATOM 1383 N N . ALA A 1 178 ? -17.75 0.873 27.5 1 93.12 178 ALA A N 1
ATOM 1384 C CA . ALA A 1 178 ? -19.141 1.295 27.375 1 93.12 178 ALA A CA 1
ATOM 1385 C C . ALA A 1 178 ? -19.688 0.914 26 1 93.12 178 ALA A C 1
ATOM 1387 O O . ALA A 1 178 ? -18.938 0.533 25.094 1 93.12 178 ALA A O 1
ATOM 1388 N N . SER A 1 179 ? -21 0.97 25.953 1 94.19 179 SER A N 1
ATOM 1389 C CA . SER A 1 179 ? -21.609 0.773 24.641 1 94.19 179 SER A CA 1
ATOM 1390 C C . SER A 1 179 ? -21.406 1.99 23.75 1 94.19 179 SER A C 1
ATOM 1392 O O . SER A 1 179 ? -21.484 3.129 24.219 1 94.19 179 SER A O 1
ATOM 1394 N N . LEU A 1 180 ? -21.141 1.726 22.531 1 95.94 180 LEU A N 1
ATOM 1395 C CA . LEU A 1 180 ? -20.969 2.801 21.562 1 95.94 180 LEU A CA 1
ATOM 1396 C C . LEU A 1 180 ? -22.328 3.262 21.031 1 95.94 180 LEU A C 1
ATOM 1398 O O . LEU A 1 180 ? -23 2.521 20.312 1 95.94 180 LEU A O 1
ATOM 1402 N N . GLU A 1 181 ? -22.719 4.438 21.359 1 96.38 181 GLU A N 1
ATOM 1403 C CA . GLU A 1 181 ? -23.984 5 20.906 1 96.38 181 GLU A CA 1
ATOM 1404 C C . GLU A 1 181 ? -23.781 5.832 19.641 1 96.38 181 GLU A C 1
ATOM 1406 O O . GLU A 1 181 ? -22.656 6.184 19.281 1 96.38 181 GLU A O 1
ATOM 1411 N N . MET A 1 182 ? -24.891 6.191 19.078 1 95.62 182 MET A N 1
ATOM 1412 C CA . MET A 1 182 ? -24.859 6.93 17.812 1 95.62 182 MET A CA 1
ATOM 1413 C C . MET A 1 182 ? -24.141 8.266 17.984 1 95.62 182 MET A C 1
ATOM 1415 O O . MET A 1 182 ? -23.281 8.617 17.188 1 95.62 182 MET A O 1
ATOM 1419 N N . ASP A 1 183 ? -24.5 8.922 19.031 1 95.75 183 ASP A N 1
ATOM 1420 C CA . ASP A 1 183 ? -23.922 10.242 19.25 1 95.75 183 ASP A CA 1
ATOM 1421 C C . ASP A 1 183 ? -22.406 10.148 19.469 1 95.75 183 ASP A C 1
ATOM 1423 O O . ASP A 1 183 ? -21.656 11.039 19.078 1 95.75 183 ASP A O 1
ATOM 1427 N N . ASP A 1 184 ? -22.016 9.031 20.141 1 96.06 184 ASP A N 1
ATOM 1428 C CA . ASP A 1 184 ? -20.594 8.805 20.344 1 96.06 184 ASP A CA 1
ATOM 1429 C C . ASP A 1 184 ? -19.859 8.648 19.016 1 96.06 184 ASP A C 1
ATOM 1431 O O . ASP A 1 184 ? -18.812 9.281 18.797 1 96.06 184 ASP A O 1
ATOM 1435 N N . TYR A 1 185 ? -20.406 7.887 18.141 1 97.06 185 TYR A N 1
ATOM 1436 C CA . TYR A 1 185 ? -19.797 7.602 16.859 1 97.06 185 TYR A CA 1
ATOM 1437 C C . TYR A 1 185 ? -19.719 8.859 16 1 97.06 185 TYR A C 1
ATOM 1439 O O . TYR A 1 185 ? -18.672 9.156 15.414 1 97.06 185 TYR A O 1
ATOM 1447 N N . PHE A 1 186 ? -20.781 9.656 16 1 96.38 186 PHE A N 1
ATOM 1448 C CA . PHE A 1 186 ? -20.891 10.781 15.078 1 96.38 186 PHE A CA 1
ATOM 1449 C C . PHE A 1 186 ? -20.078 11.969 15.586 1 96.38 186 PHE A C 1
ATOM 1451 O O . PHE A 1 186 ? -19.703 12.852 14.812 1 96.38 186 PHE A O 1
ATOM 1458 N N . SER A 1 187 ? -19.766 11.953 16.875 1 95 187 SER A N 1
ATOM 1459 C CA . SER A 1 187 ? -19 13.055 17.453 1 95 187 SER A CA 1
ATOM 1460 C C . SER A 1 187 ? -17.516 12.711 17.531 1 95 187 SER A C 1
ATOM 1462 O O . SER A 1 187 ? -16.688 13.594 17.75 1 95 187 SER A O 1
ATOM 1464 N N . ALA A 1 188 ? -17.203 11.484 17.25 1 95.12 188 ALA A N 1
ATOM 1465 C CA . ALA A 1 188 ? -15.828 11.016 17.406 1 95.12 188 ALA A CA 1
ATOM 1466 C C . ALA A 1 188 ? -14.961 11.43 16.219 1 95.12 188 ALA A C 1
ATOM 1468 O O . ALA A 1 188 ? -15.484 11.812 15.172 1 95.12 188 ALA A O 1
ATOM 1469 N N . SER A 1 189 ? -13.648 11.414 16.484 1 94.75 189 SER A N 1
ATOM 1470 C CA . SER A 1 189 ? -12.695 11.469 15.391 1 94.75 189 SER A CA 1
ATOM 1471 C C . SER A 1 189 ? -12.516 10.102 14.742 1 94.75 189 SER A C 1
ATOM 1473 O O . SER A 1 189 ? -12.578 9.078 15.414 1 94.75 189 SER A O 1
ATOM 1475 N N . HIS A 1 190 ? -12.281 10.188 13.398 1 96.44 190 HIS A N 1
ATOM 1476 C CA . HIS A 1 190 ? -12.203 8.938 12.648 1 96.44 190 HIS A CA 1
ATOM 1477 C C . HIS A 1 190 ? -10.906 8.859 11.844 1 96.44 190 HIS A C 1
ATOM 1479 O O . HIS A 1 190 ? -10.414 9.875 11.352 1 96.44 190 HIS A O 1
ATOM 1485 N N . VAL A 1 191 ? -10.375 7.652 11.797 1 95.94 191 VAL A N 1
ATOM 1486 C CA . VAL A 1 191 ? -9.32 7.316 10.844 1 95.94 191 VAL A CA 1
ATOM 1487 C C . VAL A 1 191 ? -9.914 6.551 9.664 1 95.94 191 VAL A C 1
ATOM 1489 O O . VAL A 1 191 ? -10.727 5.641 9.852 1 95.94 191 VAL A O 1
ATOM 1492 N N . MET A 1 192 ? -9.555 6.977 8.453 1 93.94 192 MET A N 1
ATOM 1493 C CA . MET A 1 192 ? -10.07 6.332 7.25 1 93.94 192 MET A CA 1
ATOM 1494 C C . MET A 1 192 ? -8.953 5.633 6.48 1 93.94 192 MET A C 1
ATOM 1496 O O . MET A 1 192 ? -7.812 6.09 6.488 1 93.94 192 MET A O 1
ATOM 1500 N N . VAL A 1 193 ? -9.32 4.527 5.848 1 91.25 193 VAL A N 1
ATOM 1501 C CA . VAL A 1 193 ? -8.391 3.793 5.004 1 91.25 193 VAL A CA 1
ATOM 1502 C C . VAL A 1 193 ? -8.727 4.027 3.533 1 91.25 193 VAL A C 1
ATOM 1504 O O . VAL A 1 193 ? -9.898 4.027 3.152 1 91.25 193 VAL A O 1
ATOM 1507 N N . HIS A 1 194 ? -7.691 4.152 2.742 1 83.81 194 HIS A N 1
ATOM 1508 C CA . HIS A 1 194 ? -7.902 4.387 1.318 1 83.81 194 HIS A CA 1
ATOM 1509 C C . HIS A 1 194 ? -8.609 3.205 0.663 1 83.81 194 HIS A C 1
ATOM 1511 O O . HIS A 1 194 ? -8.438 2.061 1.088 1 83.81 194 HIS A O 1
ATOM 1517 N N . GLY A 1 195 ? -9.367 3.438 -0.452 1 75.5 195 GLY A N 1
ATOM 1518 C CA . GLY A 1 195 ? -9.906 2.404 -1.324 1 75.5 195 GLY A CA 1
ATOM 1519 C C . GLY A 1 195 ? -11.172 1.764 -0.784 1 75.5 195 GLY A C 1
ATOM 1520 O O . GLY A 1 195 ? -11.633 0.748 -1.309 1 75.5 195 GLY A O 1
ATOM 1521 N N . MET A 1 196 ? -11.656 2.24 0.314 1 78.94 196 MET A N 1
ATOM 1522 C CA . MET A 1 196 ? -12.852 1.661 0.927 1 78.94 196 MET A CA 1
ATOM 1523 C C . MET A 1 196 ? -14.109 2.359 0.431 1 78.94 196 MET A C 1
ATOM 1525 O O . MET A 1 196 ? -14.938 2.807 1.232 1 78.94 196 MET A O 1
ATOM 1529 N N . ARG A 1 197 ? -14.234 2.312 -0.89 1 74.75 197 ARG A N 1
ATOM 1530 C CA . ARG A 1 197 ? -15.258 3.145 -1.517 1 74.75 197 ARG A CA 1
ATOM 1531 C C . ARG A 1 197 ? -16.641 2.791 -0.995 1 74.75 197 ARG A C 1
ATOM 1533 O O . ARG A 1 197 ? -17.406 3.676 -0.603 1 74.75 197 ARG A O 1
ATOM 1540 N N . GLU A 1 198 ? -16.969 1.544 -1.009 1 73.38 198 GLU A N 1
ATOM 1541 C CA . GLU A 1 198 ? -18.312 1.116 -0.597 1 73.38 198 GLU A CA 1
ATOM 1542 C C . GLU A 1 198 ? -18.578 1.477 0.861 1 73.38 198 GLU A C 1
ATOM 1544 O O . GLU A 1 198 ? -19.609 2.066 1.18 1 73.38 198 GLU A O 1
ATOM 1549 N N . MET A 1 199 ? -17.672 1.139 1.658 1 77.62 199 MET A N 1
ATOM 1550 C CA . MET A 1 199 ? -17.812 1.442 3.078 1 77.62 199 MET A CA 1
ATOM 1551 C C . MET A 1 199 ? -17.906 2.947 3.307 1 77.62 199 MET A C 1
ATOM 1553 O O . MET A 1 199 ? -18.734 3.412 4.102 1 77.62 199 MET A O 1
ATOM 1557 N N . ARG A 1 200 ? -17.094 3.604 2.58 1 80.31 200 ARG A N 1
ATOM 1558 C CA . ARG A 1 200 ? -17.078 5.059 2.703 1 80.31 200 ARG A CA 1
ATOM 1559 C C . ARG A 1 200 ? -18.422 5.648 2.291 1 80.31 200 ARG A C 1
ATOM 1561 O O . ARG A 1 200 ? -18.922 6.574 2.934 1 80.31 200 ARG A O 1
ATOM 1568 N N . GLN A 1 201 ? -18.906 5.062 1.314 1 83.12 201 GLN A N 1
ATOM 1569 C CA . GLN A 1 201 ? -20.188 5.539 0.835 1 83.12 201 GLN A CA 1
ATOM 1570 C C . GLN A 1 201 ? -21.297 5.258 1.853 1 83.12 201 GLN A C 1
ATOM 1572 O O . GLN A 1 201 ? -22.078 6.148 2.197 1 83.12 201 GLN A O 1
ATOM 1577 N N . TYR A 1 202 ? -21.375 4.098 2.379 1 88.88 202 TYR A N 1
ATOM 1578 C CA . TYR A 1 202 ? -22.422 3.707 3.326 1 88.88 202 TYR A CA 1
ATOM 1579 C C . TYR A 1 202 ? -22.344 4.543 4.598 1 88.88 202 TYR A C 1
ATOM 1581 O O . TYR A 1 202 ? -23.359 5.078 5.059 1 88.88 202 TYR A O 1
ATOM 1589 N N . VAL A 1 203 ? -21.156 4.66 5.133 1 91.62 203 VAL A N 1
ATOM 1590 C CA . VAL A 1 203 ? -20.969 5.41 6.371 1 91.62 203 VAL A CA 1
ATOM 1591 C C . VAL A 1 203 ? -21.219 6.895 6.117 1 91.62 203 VAL A C 1
ATOM 1593 O O . VAL A 1 203 ? -21.844 7.57 6.941 1 91.62 203 VAL A O 1
ATOM 1596 N N . GLY A 1 204 ? -20.719 7.324 4.973 1 91.56 204 GLY A N 1
ATOM 1597 C CA . GLY A 1 204 ? -20.953 8.711 4.59 1 91.56 204 GLY A CA 1
ATOM 1598 C C . GLY A 1 204 ? -22.422 9.07 4.52 1 91.56 204 GLY A C 1
ATOM 1599 O O . GLY A 1 204 ? -22.812 10.156 4.949 1 91.56 204 GLY A O 1
ATOM 1600 N N . GLU A 1 205 ? -23.219 8.227 4.043 1 91.81 205 GLU A N 1
ATOM 1601 C CA . GLU A 1 205 ? -24.656 8.445 3.941 1 91.81 205 GLU A CA 1
ATOM 1602 C C . GLU A 1 205 ? -25.281 8.609 5.32 1 91.81 205 GLU A C 1
ATOM 1604 O O . GLU A 1 205 ? -26.219 9.398 5.496 1 91.81 205 GLU A O 1
ATOM 1609 N N . LYS A 1 206 ? -24.781 7.91 6.27 1 93.06 206 LYS A N 1
ATOM 1610 C CA . LYS A 1 206 ? -25.312 8.023 7.629 1 93.06 206 LYS A CA 1
ATOM 1611 C C . LYS A 1 206 ? -24.969 9.383 8.234 1 93.06 206 LYS A C 1
ATOM 1613 O O . LYS A 1 206 ? -25.797 9.984 8.922 1 93.06 206 LYS A O 1
ATOM 1618 N N . PHE A 1 207 ? -23.797 9.828 7.953 1 93.44 207 PHE A N 1
ATOM 1619 C CA . PHE A 1 207 ? -23.406 11.156 8.414 1 93.44 207 PHE A CA 1
ATOM 1620 C C . PHE A 1 207 ? -24.266 12.227 7.758 1 93.44 207 PHE A C 1
ATOM 1622 O O . PHE A 1 207 ? -24.688 13.18 8.414 1 93.44 207 PHE A O 1
ATOM 1629 N N . GLU A 1 208 ? -24.516 12.031 6.516 1 92.88 208 GLU A N 1
ATOM 1630 C CA . GLU A 1 208 ? -25.328 12.984 5.773 1 92.88 208 GLU A CA 1
ATOM 1631 C C . GLU A 1 208 ? -26.766 13.016 6.309 1 92.88 208 GLU A C 1
ATOM 1633 O O . GLU A 1 208 ? -27.359 14.086 6.441 1 92.88 208 GLU A O 1
ATOM 1638 N N . GLN A 1 209 ? -27.281 11.914 6.562 1 93.31 209 GLN A N 1
ATOM 1639 C CA . GLN A 1 209 ? -28.641 11.805 7.098 1 93.31 209 GLN A CA 1
ATOM 1640 C C . GLN A 1 209 ? -28.766 12.555 8.422 1 93.31 209 GLN A C 1
ATOM 1642 O O . GLN A 1 209 ? -29.828 13.109 8.719 1 93.31 209 GLN A O 1
ATOM 1647 N N . ARG A 1 210 ? -27.719 12.633 9.156 1 92.81 210 ARG A N 1
ATOM 1648 C CA . ARG A 1 210 ? -27.719 13.289 10.461 1 92.81 210 ARG A CA 1
ATOM 1649 C C . ARG A 1 210 ? -27.234 14.734 10.344 1 92.81 210 ARG A C 1
ATOM 1651 O O . ARG A 1 210 ? -27.188 15.461 11.344 1 92.81 210 ARG A O 1
ATOM 1658 N N . LYS A 1 211 ? -26.734 15.133 9.195 1 94.31 211 LYS A N 1
ATOM 1659 C CA . LYS A 1 211 ? -26.266 16.484 8.906 1 94.31 211 LYS A CA 1
ATOM 1660 C C . LYS A 1 211 ? -25.047 16.828 9.773 1 94.31 211 LYS A C 1
ATOM 1662 O O . LYS A 1 211 ? -25 17.922 10.344 1 94.31 211 LYS A O 1
ATOM 1667 N N . VAL A 1 212 ? -24.328 15.859 10.047 1 92.69 212 VAL A N 1
ATOM 1668 C CA . VAL A 1 212 ? -23.094 16.062 10.781 1 92.69 212 VAL A CA 1
ATOM 1669 C C . VAL A 1 212 ? -21.906 15.734 9.883 1 92.69 212 VAL A C 1
ATOM 1671 O O . VAL A 1 212 ? -21.984 14.836 9.031 1 92.69 212 VAL A O 1
ATOM 1674 N N . HIS A 1 213 ? -20.875 16.469 10.039 1 91.06 213 HIS A N 1
ATOM 1675 C CA . HIS A 1 213 ? -19.656 16.219 9.289 1 91.06 213 HIS A CA 1
ATOM 1676 C C . HIS A 1 213 ? -18.75 15.234 10.016 1 91.06 213 HIS A C 1
ATOM 1678 O O . HIS A 1 213 ? -18.531 15.367 11.227 1 91.06 213 HIS A O 1
ATOM 1684 N N . ARG A 1 214 ? -18.297 14.312 9.25 1 92.38 214 ARG A N 1
ATOM 1685 C CA . ARG A 1 214 ? -17.375 13.344 9.82 1 92.38 214 ARG A CA 1
ATOM 1686 C C . ARG A 1 214 ? -16 13.969 10.062 1 92.38 214 ARG A C 1
ATOM 1688 O O . ARG A 1 214 ? -15.391 14.516 9.133 1 92.38 214 ARG A O 1
ATOM 1695 N N . LYS A 1 215 ? -15.578 13.93 11.25 1 92.69 215 LYS A N 1
ATOM 1696 C CA . LYS A 1 215 ? -14.242 14.438 11.57 1 92.69 215 LYS A CA 1
ATOM 1697 C C . LYS A 1 215 ? -13.172 13.391 11.273 1 92.69 215 LYS A C 1
ATOM 1699 O O . LYS A 1 215 ? -12.898 12.523 12.102 1 92.69 215 LYS A O 1
ATOM 1704 N N . VAL A 1 216 ? -12.516 13.531 10.148 1 93.31 216 VAL A N 1
ATOM 1705 C CA . VAL A 1 216 ? -11.453 12.617 9.75 1 93.31 216 VAL A CA 1
ATOM 1706 C C . VAL A 1 216 ? -10.094 13.227 10.086 1 93.31 216 VAL A C 1
ATOM 1708 O O . VAL A 1 216 ? -9.695 14.227 9.484 1 93.31 216 VAL A O 1
ATOM 1711 N N . ILE A 1 217 ? -9.383 12.562 10.945 1 93.12 217 ILE A N 1
ATOM 1712 C CA . ILE A 1 217 ? -8.125 13.156 11.406 1 93.12 217 ILE A CA 1
ATOM 1713 C C . ILE A 1 217 ? -6.965 12.586 10.594 1 93.12 217 ILE A C 1
ATOM 1715 O O . ILE A 1 217 ? -5.867 13.148 10.602 1 93.12 217 ILE A O 1
ATOM 1719 N N . ALA A 1 218 ? -7.234 11.414 9.961 1 94.31 218 ALA A N 1
ATOM 1720 C CA . ALA A 1 218 ? -6.176 10.82 9.148 1 94.31 218 ALA A CA 1
ATOM 1721 C C . ALA A 1 218 ? -6.758 9.875 8.102 1 94.31 218 ALA A C 1
ATOM 1723 O O . ALA A 1 218 ? -7.758 9.203 8.352 1 94.31 218 ALA A O 1
ATOM 1724 N N . ARG A 1 219 ? -6.133 9.875 6.988 1 92.38 219 ARG A N 1
ATOM 1725 C CA . ARG A 1 219 ? -6.336 8.875 5.945 1 92.38 219 ARG A CA 1
ATOM 1726 C C . ARG A 1 219 ? -5.059 8.078 5.699 1 92.38 219 ARG A C 1
ATOM 1728 O O . ARG A 1 219 ? -3.996 8.648 5.465 1 92.38 219 ARG A O 1
ATOM 1735 N N . VAL A 1 220 ? -5.211 6.785 5.781 1 90.75 220 VAL A N 1
ATOM 1736 C CA . VAL A 1 220 ? -4.02 5.941 5.758 1 90.75 220 VAL A CA 1
ATOM 1737 C C . VAL A 1 220 ? -4.176 4.859 4.695 1 90.75 220 VAL A C 1
ATOM 1739 O O . VAL A 1 220 ? -5.293 4.559 4.262 1 90.75 220 VAL A O 1
A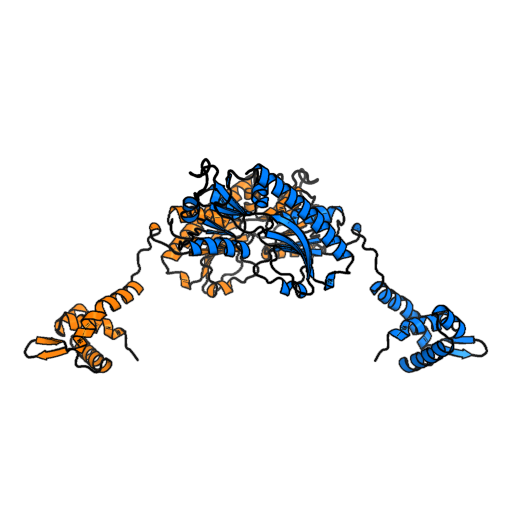TOM 1742 N N . PRO A 1 221 ? -3.092 4.238 4.332 1 83.31 221 PRO A N 1
ATOM 1743 C CA . PRO A 1 221 ? -3.154 3.318 3.195 1 83.31 221 PRO A CA 1
ATOM 1744 C C . PRO A 1 221 ? -3.578 1.908 3.6 1 83.31 221 PRO A C 1
ATOM 1746 O O . PRO A 1 221 ? -3.881 1.08 2.736 1 83.31 221 PRO A O 1
ATOM 1749 N N . SER A 1 222 ? -3.549 1.615 4.852 1 87.69 222 SER A N 1
ATOM 1750 C CA . SER A 1 222 ? -3.848 0.253 5.281 1 87.69 222 SER A CA 1
ATOM 1751 C C . SER A 1 222 ? -4.52 0.239 6.652 1 87.69 222 SER A C 1
ATOM 1753 O O . SER A 1 222 ? -4.406 1.202 7.414 1 87.69 222 SER A O 1
ATOM 1755 N N . PHE A 1 223 ? -5.156 -0.88 6.922 1 91.5 223 PHE A N 1
ATOM 1756 C CA . PHE A 1 223 ? -5.781 -1.007 8.234 1 91.5 223 PHE A CA 1
ATOM 1757 C C . PHE A 1 223 ? -4.727 -1.194 9.32 1 91.5 223 PHE A C 1
ATOM 1759 O O . PHE A 1 223 ? -4.941 -0.819 10.469 1 91.5 223 PHE A O 1
ATOM 1766 N N . THR A 1 224 ? -3.645 -1.743 8.914 1 88.94 224 THR A N 1
ATOM 1767 C CA . THR A 1 224 ? -2.555 -1.823 9.883 1 88.94 224 THR A CA 1
ATOM 1768 C C . THR A 1 224 ? -2.139 -0.429 10.344 1 88.94 224 THR A C 1
ATOM 1770 O O . THR A 1 224 ? -1.989 -0.186 11.547 1 88.94 224 THR A O 1
ATOM 1773 N N . ALA A 1 225 ? -1.977 0.409 9.398 1 89.88 225 ALA A N 1
ATOM 1774 C CA . ALA A 1 225 ? -1.643 1.791 9.734 1 89.88 225 ALA A CA 1
ATOM 1775 C C . ALA A 1 225 ? -2.76 2.445 10.539 1 89.88 225 ALA A C 1
ATOM 1777 O O . ALA A 1 225 ? -2.498 3.219 11.461 1 89.88 225 ALA A O 1
ATOM 1778 N N . ALA A 1 226 ? -3.949 2.191 10.164 1 93.81 226 ALA A N 1
ATOM 1779 C CA . ALA A 1 226 ? -5.09 2.732 10.898 1 93.81 226 ALA A CA 1
ATOM 1780 C C . ALA A 1 226 ? -5.059 2.299 12.359 1 93.81 226 ALA A C 1
ATOM 1782 O O . ALA A 1 226 ? -5.246 3.119 13.266 1 93.81 226 ALA A O 1
ATOM 1783 N N . MET A 1 227 ? -4.746 1.055 12.57 1 93.88 227 MET A N 1
ATOM 1784 C CA . MET A 1 227 ? -4.734 0.51 13.922 1 93.88 227 MET A CA 1
ATOM 1785 C C . MET A 1 227 ? -3.598 1.113 14.742 1 93.88 227 MET A C 1
ATOM 1787 O O . MET A 1 227 ? -3.758 1.38 15.938 1 93.88 227 MET A O 1
ATOM 1791 N N . GLU A 1 228 ? -2.502 1.311 14.117 1 91.06 228 GLU A N 1
ATOM 1792 C CA . GLU A 1 228 ? -1.38 1.933 14.812 1 91.06 228 GLU A CA 1
ATOM 1793 C C . GLU A 1 228 ? -1.755 3.316 15.336 1 91.06 228 GLU A C 1
ATOM 1795 O O . GLU A 1 228 ? -1.367 3.689 16.438 1 91.06 228 GLU A O 1
ATOM 1800 N N . LEU A 1 229 ? -2.498 4.02 14.539 1 93.44 229 LEU A N 1
ATOM 1801 C CA . LEU A 1 229 ? -2.904 5.367 14.93 1 93.44 229 LEU A CA 1
ATOM 1802 C C . LEU A 1 229 ? -4.023 5.32 15.961 1 93.44 229 LEU A C 1
ATOM 1804 O O . LEU A 1 229 ? -3.979 6.027 16.969 1 93.44 229 LEU A O 1
ATOM 1808 N N . VAL A 1 230 ? -4.973 4.492 15.75 1 95.69 230 VAL A N 1
ATOM 1809 C CA . VAL A 1 230 ? -6.141 4.375 16.625 1 95.69 230 VAL A CA 1
ATOM 1810 C C . VAL A 1 230 ? -5.707 3.965 18.016 1 95.69 230 VAL A C 1
ATOM 1812 O O . VAL A 1 230 ? -6.238 4.465 19.016 1 95.69 230 VAL A O 1
ATOM 1815 N N . CYS A 1 231 ? -4.734 3.135 18.109 1 94.19 231 CYS A N 1
ATOM 1816 C CA . CYS A 1 231 ? -4.281 2.641 19.406 1 94.19 231 CYS A CA 1
ATOM 1817 C C . CYS A 1 231 ? -3.527 3.725 20.172 1 94.19 231 CYS A C 1
ATOM 1819 O O . CYS A 1 231 ? -3.312 3.604 21.375 1 94.19 231 CYS A O 1
ATOM 1821 N N . GLN A 1 232 ? -3.191 4.789 19.453 1 88.81 232 GLN A N 1
ATOM 1822 C CA . GLN A 1 232 ? -2.455 5.879 20.078 1 88.81 232 GLN A CA 1
ATOM 1823 C C . GLN A 1 232 ? -3.305 7.145 20.156 1 88.81 232 GLN A C 1
ATOM 1825 O O . GLN A 1 232 ? -2.779 8.234 20.375 1 88.81 232 GLN A O 1
ATOM 1830 N N . SER A 1 233 ? -4.5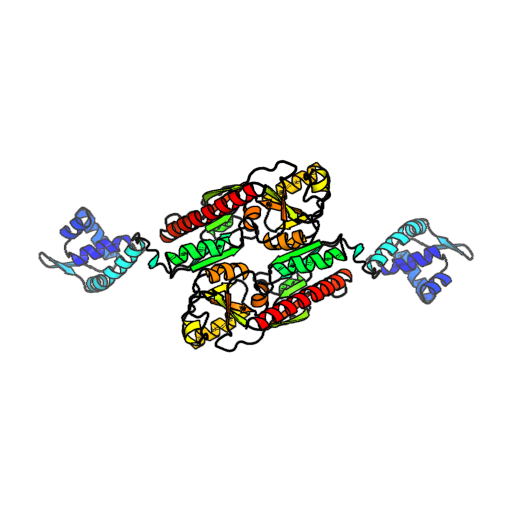74 6.957 19.922 1 90.81 233 SER A N 1
ATOM 1831 C CA . SER A 1 233 ? -5.457 8.117 19.891 1 90.81 233 SER A CA 1
ATOM 1832 C C . SER A 1 233 ? -6.84 7.77 20.438 1 90.81 233 SER A C 1
ATOM 1834 O O . SER A 1 233 ? -7.051 6.672 20.953 1 90.81 233 SER A O 1
ATOM 1836 N N . ASP A 1 234 ? -7.715 8.789 20.359 1 92.38 234 ASP A N 1
ATOM 1837 C CA . ASP A 1 234 ? -9.109 8.578 20.734 1 92.38 234 ASP A CA 1
ATOM 1838 C C . ASP A 1 234 ? -10 8.453 19.5 1 92.38 234 ASP A C 1
ATOM 1840 O O . ASP A 1 234 ? -11.203 8.711 19.578 1 92.38 234 ASP A O 1
ATOM 1844 N N . ALA A 1 235 ? -9.336 8.117 18.422 1 95.69 235 ALA A N 1
ATOM 1845 C CA . ALA A 1 235 ? -10.086 8.008 17.188 1 95.69 235 ALA A CA 1
ATOM 1846 C C . ALA A 1 235 ? -10.672 6.613 17.016 1 95.69 235 ALA A C 1
ATOM 1848 O O . ALA A 1 235 ? -10.242 5.668 17.672 1 95.69 235 ALA A O 1
ATOM 1849 N N . LEU A 1 236 ? -11.695 6.586 16.172 1 97.56 236 LEU A N 1
ATOM 1850 C CA . LEU A 1 236 ? -12.328 5.332 15.781 1 97.56 236 LEU A CA 1
ATOM 1851 C C . LEU A 1 236 ? -11.953 4.953 14.352 1 97.56 236 LEU A C 1
ATOM 1853 O O . LEU A 1 236 ? -11.656 5.824 13.531 1 97.56 236 LEU A O 1
ATOM 1857 N N . VAL A 1 237 ? -11.969 3.67 14.086 1 97.31 237 VAL A N 1
ATOM 1858 C CA . VAL A 1 237 ? -11.898 3.201 12.711 1 97.31 237 VAL A CA 1
ATOM 1859 C C . VAL A 1 237 ? -12.984 2.16 12.461 1 97.31 237 VAL A C 1
ATOM 1861 O O . VAL A 1 237 ? -13.203 1.267 13.281 1 97.31 237 VAL A O 1
ATOM 1864 N N . THR A 1 238 ? -13.75 2.402 11.406 1 96.88 238 THR A N 1
ATOM 1865 C CA . THR A 1 238 ? -14.695 1.397 10.93 1 96.88 238 THR A CA 1
ATOM 1866 C C . THR A 1 238 ? -14 0.394 10.016 1 96.88 238 THR A C 1
ATOM 1868 O O . THR A 1 238 ? -13.336 0.78 9.055 1 96.88 238 THR A O 1
ATOM 1871 N N . ALA A 1 239 ? -14.102 -0.895 10.375 1 95.69 239 ALA A N 1
ATOM 1872 C CA . ALA A 1 239 ? -13.359 -1.923 9.648 1 95.69 239 ALA A CA 1
ATOM 1873 C C . ALA A 1 239 ? -14.203 -3.188 9.484 1 95.69 239 ALA A C 1
ATOM 1875 O O . ALA A 1 239 ? -15.172 -3.396 10.211 1 95.69 239 ALA A O 1
ATOM 1876 N N . PRO A 1 240 ? -13.828 -4.008 8.469 1 95.06 240 PRO A N 1
ATOM 1877 C CA . PRO A 1 240 ? -14.461 -5.324 8.383 1 95.06 240 PRO A CA 1
ATOM 1878 C C . PRO A 1 240 ? -14.148 -6.207 9.586 1 95.06 240 PRO A C 1
ATOM 1880 O O . PRO A 1 240 ? -13.039 -6.156 10.125 1 95.06 240 PRO A O 1
ATOM 1883 N N . LEU A 1 241 ? -15.055 -7.043 9.859 1 96.12 241 LEU A N 1
ATOM 1884 C CA . LEU A 1 241 ? -14.945 -7.875 11.055 1 96.12 241 LEU A CA 1
ATOM 1885 C C . LEU A 1 241 ? -13.758 -8.82 10.953 1 96.12 241 LEU A C 1
ATOM 1887 O O . LEU A 1 241 ? -13.078 -9.078 11.945 1 96.12 241 LEU A O 1
ATOM 1891 N N . HIS A 1 242 ? -13.508 -9.359 9.812 1 95.25 242 HIS A N 1
ATOM 1892 C CA . HIS A 1 242 ? -12.406 -10.312 9.695 1 95.25 242 HIS A CA 1
ATOM 1893 C C . HIS A 1 242 ? -11.07 -9.648 10.008 1 95.25 242 HIS A C 1
ATOM 1895 O O . HIS A 1 242 ? -10.133 -10.312 10.453 1 95.25 242 HIS A O 1
ATOM 1901 N N . LEU A 1 243 ? -10.977 -8.375 9.766 1 94.44 243 LEU A N 1
ATOM 1902 C CA . LEU A 1 243 ? -9.734 -7.664 10.07 1 94.44 243 LEU A CA 1
ATOM 1903 C C . LEU A 1 243 ? -9.586 -7.453 11.57 1 94.44 243 LEU A C 1
ATOM 1905 O O . LEU A 1 243 ? -8.469 -7.445 12.094 1 94.44 243 LEU A O 1
ATOM 1909 N N . ALA A 1 244 ? -10.75 -7.234 12.234 1 95.56 244 ALA A N 1
ATOM 1910 C CA . ALA A 1 244 ? -10.68 -7.223 13.688 1 95.56 244 ALA A CA 1
ATOM 1911 C C . ALA A 1 244 ? -10.031 -8.5 14.219 1 95.56 244 ALA A C 1
ATOM 1913 O O . ALA A 1 244 ? -9.18 -8.445 15.109 1 95.56 244 ALA A O 1
ATOM 1914 N N . GLY A 1 245 ? -10.406 -9.578 13.648 1 95.06 245 GLY A N 1
ATOM 1915 C CA . GLY A 1 245 ? -9.82 -10.852 14.031 1 95.06 245 GLY A CA 1
ATOM 1916 C C . GLY A 1 245 ? -8.344 -10.953 13.688 1 95.06 245 GLY A C 1
ATOM 1917 O O . GLY A 1 245 ? -7.559 -11.492 14.461 1 95.06 245 GLY A O 1
ATOM 1918 N N . TYR A 1 246 ? -8.031 -10.445 12.602 1 91 246 TYR A N 1
ATOM 1919 C CA . TYR A 1 246 ? -6.652 -10.469 12.117 1 91 246 TYR A CA 1
ATOM 1920 C C . TYR A 1 246 ? -5.727 -9.742 13.086 1 91 246 TYR A C 1
ATOM 1922 O O . TYR A 1 246 ? -4.574 -10.148 13.273 1 91 246 TYR A O 1
ATOM 1930 N N . PHE A 1 247 ? -6.203 -8.727 13.641 1 92.81 247 PHE A N 1
ATOM 1931 C CA . PHE A 1 247 ? -5.375 -7.887 14.492 1 92.81 247 PHE A CA 1
ATOM 1932 C C . PHE A 1 247 ? -5.352 -8.422 15.922 1 92.81 247 PHE A C 1
ATOM 1934 O O . PHE A 1 247 ? -4.68 -7.867 16.797 1 92.81 247 PHE A O 1
ATOM 1941 N N . SER A 1 248 ? -5.992 -9.594 15.984 1 89.12 248 SER A N 1
ATOM 1942 C CA . SER A 1 248 ? -6.051 -10.156 17.328 1 89.12 248 SER A CA 1
ATOM 1943 C C . SER A 1 248 ? -4.656 -10.492 17.844 1 89.12 248 SER A C 1
ATOM 1945 O O . SER A 1 248 ? -3.83 -11.039 17.109 1 89.12 248 SER A O 1
ATOM 1947 N N . ASN A 1 249 ? -4.164 -9.938 18.906 1 83.38 249 ASN A N 1
ATOM 1948 C CA . ASN A 1 249 ? -2.898 -10.195 19.578 1 83.38 249 ASN A CA 1
ATOM 1949 C C . ASN A 1 249 ? -1.781 -9.312 19.031 1 83.38 249 ASN A C 1
ATOM 1951 O O . ASN A 1 249 ? -0.603 -9.562 19.297 1 83.38 249 ASN A O 1
ATOM 1955 N N . ARG A 1 250 ? -2.176 -8.453 18.203 1 85.12 250 ARG A N 1
ATOM 1956 C CA . ARG A 1 250 ? -1.166 -7.559 17.656 1 85.12 250 ARG A CA 1
ATOM 1957 C C . ARG A 1 250 ? -1.283 -6.164 18.25 1 85.12 250 ARG A C 1
ATOM 1959 O O . ARG A 1 250 ? -0.295 -5.43 18.328 1 85.12 250 ARG A O 1
ATOM 1966 N N . PHE A 1 251 ? -2.488 -5.891 18.547 1 91.69 251 PHE A N 1
ATOM 1967 C CA . PHE A 1 251 ? -2.777 -4.574 19.109 1 91.69 251 PHE A CA 1
ATOM 1968 C C . PHE A 1 251 ? -3.658 -4.699 20.344 1 91.69 251 PHE A C 1
ATOM 1970 O O . PHE A 1 251 ? -4.27 -5.746 20.578 1 91.69 251 PHE A O 1
ATOM 1977 N N . ASP A 1 252 ? -3.594 -3.631 21.188 1 95.19 252 ASP A N 1
ATOM 1978 C CA . ASP A 1 252 ? -4.543 -3.494 22.281 1 95.19 252 ASP A CA 1
ATOM 1979 C C . ASP A 1 252 ? -5.742 -2.641 21.875 1 95.19 252 ASP A C 1
ATOM 1981 O O . ASP A 1 252 ? -5.656 -1.41 21.859 1 95.19 252 ASP A O 1
ATOM 1985 N N . TYR A 1 253 ? -6.805 -3.365 21.531 1 97 253 TYR A N 1
ATOM 1986 C CA . TYR A 1 253 ? -7.98 -2.676 21.031 1 97 253 TYR A CA 1
ATOM 1987 C C . TYR A 1 253 ? -9.258 -3.396 21.438 1 97 253 TYR A C 1
ATOM 1989 O O . TYR A 1 253 ? -9.203 -4.5 21.984 1 97 253 TYR A O 1
ATOM 1997 N N . VAL A 1 254 ? -10.391 -2.705 21.266 1 97.06 254 VAL A N 1
ATOM 1998 C CA . VAL A 1 254 ? -11.703 -3.307 21.5 1 97.06 254 VAL A CA 1
ATOM 1999 C C . VAL A 1 254 ? -12.547 -3.203 20.234 1 97.06 254 VAL A C 1
ATOM 2001 O O . VAL A 1 254 ? -12.375 -2.277 19.438 1 97.06 254 VAL A O 1
ATOM 2004 N N . VAL A 1 255 ? -13.383 -4.195 20.109 1 97.5 255 VAL A N 1
ATOM 2005 C CA . VAL A 1 255 ? -14.305 -4.27 18.969 1 97.5 255 VAL A CA 1
ATOM 2006 C C . VAL A 1 255 ? -15.719 -3.926 19.438 1 97.5 255 VAL A C 1
ATOM 2008 O O . VAL A 1 255 ? -16.203 -4.473 20.438 1 97.5 255 VAL A O 1
ATOM 2011 N N . LYS A 1 256 ? -16.359 -2.99 18.781 1 97.62 256 LYS A N 1
ATOM 2012 C CA . LYS A 1 256 ? -17.75 -2.619 19.062 1 97.62 256 LYS A CA 1
ATOM 2013 C C . LYS A 1 256 ? -18.609 -2.746 17.812 1 97.62 256 LYS A C 1
ATOM 2015 O O . LYS A 1 256 ? -18.188 -2.424 16.719 1 97.62 256 LYS A O 1
ATOM 2020 N N . PRO A 1 257 ? -19.844 -3.201 18.062 1 96.62 257 PRO A N 1
ATOM 2021 C CA . PRO A 1 257 ? -20.75 -3.121 16.922 1 96.62 257 PRO A CA 1
ATOM 2022 C C . PRO A 1 257 ? -21.047 -1.684 16.5 1 96.62 257 PRO A C 1
ATOM 2024 O O . PRO A 1 257 ? -21 -0.77 17.328 1 96.62 257 PRO A O 1
ATOM 2027 N N . LEU A 1 258 ? -21.25 -1.553 15.195 1 96.19 258 LEU A N 1
ATOM 2028 C CA . LEU A 1 258 ? -21.719 -0.25 14.734 1 96.19 258 LEU A CA 1
ATOM 2029 C C . LEU A 1 258 ? -23.047 0.121 15.398 1 96.19 258 LEU A C 1
ATOM 2031 O O . LEU A 1 258 ? -23.906 -0.735 15.578 1 96.19 258 LEU A O 1
ATOM 2035 N N . PRO A 1 259 ? -23.219 1.374 15.773 1 96.31 259 PRO A N 1
ATOM 2036 C CA . PRO A 1 259 ? -24.484 1.794 16.391 1 96.31 259 PRO A CA 1
ATOM 2037 C C . PRO A 1 259 ? -25.594 2.002 15.383 1 96.31 259 PRO A C 1
ATOM 2039 O O . PRO A 1 259 ? -26.641 2.561 15.719 1 96.31 259 PRO A O 1
ATOM 2042 N N . PHE A 1 260 ? -25.375 1.652 14.133 1 94.94 260 PHE A N 1
ATOM 2043 C CA . PHE A 1 260 ? -26.359 1.652 13.062 1 94.94 260 PHE A CA 1
ATOM 2044 C C . PHE A 1 260 ? -26.125 0.482 12.109 1 94.94 260 PHE A C 1
ATOM 2046 O O . PHE A 1 260 ? -25.047 -0.131 12.125 1 94.94 260 PHE A O 1
ATOM 2053 N N . ASP A 1 261 ? -27.094 0.277 11.273 1 92.5 261 ASP A N 1
ATOM 2054 C CA . ASP A 1 261 ? -27.016 -0.871 10.375 1 92.5 261 ASP A CA 1
ATOM 2055 C C . ASP A 1 261 ? -26.375 -0.482 9.047 1 92.5 261 ASP A C 1
ATOM 2057 O O . ASP A 1 261 ? -26.641 0.601 8.523 1 92.5 261 ASP A O 1
ATOM 2061 N N . LEU A 1 262 ? -25.453 -1.32 8.633 1 92.69 262 LEU A N 1
ATOM 2062 C CA . LEU A 1 262 ? -24.922 -1.26 7.277 1 92.69 262 LEU A CA 1
ATOM 2063 C C . LEU A 1 262 ? -25.141 -2.584 6.547 1 92.69 262 LEU A C 1
ATOM 2065 O O . LEU A 1 262 ? -25.188 -3.643 7.18 1 92.69 262 LEU A O 1
ATOM 2069 N N . PRO A 1 263 ? -25.312 -2.461 5.273 1 89.12 263 PRO A N 1
ATOM 2070 C CA . PRO A 1 263 ? -25.406 -3.719 4.527 1 89.12 263 PRO A CA 1
ATOM 2071 C C . PRO A 1 263 ? -24.156 -4.586 4.664 1 89.12 263 PRO A C 1
ATOM 2073 O O . PRO A 1 263 ? -23.047 -4.059 4.758 1 89.12 263 PRO A O 1
ATOM 2076 N N . LYS A 1 264 ? -24.453 -5.898 4.633 1 89.94 264 LYS A N 1
ATOM 2077 C CA . LYS A 1 264 ? -23.312 -6.812 4.547 1 89.94 264 LYS A CA 1
ATOM 2078 C C . LYS A 1 264 ? -22.625 -6.715 3.186 1 89.94 264 LYS A C 1
ATOM 2080 O O . LYS A 1 264 ? -23.234 -6.266 2.211 1 89.94 264 LYS A O 1
ATOM 2085 N N . HIS A 1 265 ? -21.391 -7.031 3.229 1 88.88 265 HIS A N 1
ATOM 2086 C CA . HIS A 1 265 ? -20.641 -7.039 1.977 1 88.88 265 HIS A CA 1
ATOM 2087 C C . HIS A 1 265 ? -19.938 -8.375 1.766 1 88.88 265 HIS A C 1
ATOM 2089 O O . HIS A 1 265 ? -19.719 -9.125 2.719 1 88.88 265 HIS A O 1
ATOM 2095 N N . SER A 1 266 ? -19.672 -8.625 0.505 1 90.81 266 SER A N 1
ATOM 2096 C CA . SER A 1 266 ? -19.031 -9.898 0.169 1 90.81 266 SER A CA 1
ATOM 2097 C C . SER A 1 266 ? -17.719 -9.672 -0.56 1 90.81 266 SER A C 1
ATOM 2099 O O . SER A 1 266 ? -17.562 -8.703 -1.303 1 90.81 266 SER A O 1
ATOM 2101 N N . TYR A 1 267 ? -16.828 -10.602 -0.224 1 92.69 267 TYR A N 1
ATOM 2102 C CA . TYR A 1 267 ? -15.555 -10.633 -0.948 1 92.69 267 TYR A CA 1
ATOM 2103 C C . TYR A 1 267 ? -15.578 -11.695 -2.041 1 92.69 267 TYR A C 1
ATOM 2105 O O . TYR A 1 267 ? -16.156 -12.773 -1.856 1 92.69 267 TYR A O 1
ATOM 2113 N N . TYR A 1 268 ? -14.914 -11.336 -3.139 1 92.31 268 TYR A N 1
ATOM 2114 C CA . TYR A 1 268 ? -14.875 -12.25 -4.273 1 92.31 268 TYR A CA 1
ATOM 2115 C C . TYR A 1 268 ? -13.453 -12.391 -4.809 1 92.31 268 TYR A C 1
ATOM 2117 O O . TYR A 1 268 ? -12.633 -11.484 -4.66 1 92.31 268 TYR A O 1
ATOM 2125 N N . LEU A 1 269 ? -13.156 -13.516 -5.32 1 95.25 269 LEU A N 1
ATOM 2126 C CA . LEU A 1 269 ? -12.016 -13.711 -6.207 1 95.25 269 LEU A CA 1
ATOM 2127 C C . LEU A 1 269 ? -12.445 -13.641 -7.668 1 95.25 269 LEU A C 1
ATOM 2129 O O . LEU A 1 269 ? -13.242 -14.461 -8.125 1 95.25 269 LEU A O 1
ATOM 2133 N N . LEU A 1 270 ? -11.914 -12.672 -8.43 1 93.69 270 LEU A N 1
ATOM 2134 C CA . LEU A 1 270 ? -12.352 -12.406 -9.797 1 93.69 270 LEU A CA 1
ATOM 2135 C C . LEU A 1 270 ? -11.227 -12.688 -10.789 1 93.69 270 LEU A C 1
ATOM 2137 O O . LEU A 1 270 ? -10.047 -12.547 -10.453 1 93.69 270 LEU A O 1
ATOM 2141 N N . TRP A 1 271 ? -11.625 -13.055 -12 1 94.31 271 TRP A N 1
ATOM 2142 C CA . TRP A 1 271 ? -10.68 -13.18 -13.094 1 94.31 271 TRP A CA 1
ATOM 2143 C C . TRP A 1 271 ? -11.359 -12.938 -14.438 1 94.31 271 TRP A C 1
ATOM 2145 O O . TRP A 1 271 ? -12.586 -13.055 -14.547 1 94.31 271 TRP A O 1
ATOM 2155 N N . HIS A 1 272 ? -10.602 -12.555 -15.367 1 92.56 272 HIS A N 1
ATOM 2156 C CA . HIS A 1 272 ? -11.133 -12.289 -16.703 1 92.56 272 HIS A CA 1
ATOM 2157 C C . HIS A 1 272 ? -11.43 -13.594 -17.438 1 92.56 272 HIS A C 1
ATOM 2159 O O . HIS A 1 272 ? -10.703 -14.578 -17.281 1 92.56 272 HIS A O 1
ATOM 2165 N N . SER A 1 273 ? -12.344 -13.617 -18.391 1 89.19 273 SER A N 1
ATOM 2166 C CA . SER A 1 273 ? -12.812 -14.773 -19.141 1 89.19 273 SER A CA 1
ATOM 2167 C C . SER A 1 273 ? -11.703 -15.352 -20.016 1 89.19 273 SER A C 1
ATOM 2169 O O . SER A 1 273 ? -11.703 -16.547 -20.328 1 89.19 273 SER A O 1
ATOM 2171 N N . ARG A 1 274 ? -10.758 -14.562 -20.375 1 89.19 274 ARG A N 1
ATOM 2172 C CA . ARG A 1 274 ? -9.648 -15.008 -21.219 1 89.19 274 ARG A CA 1
ATOM 2173 C C . ARG A 1 274 ? -8.852 -16.109 -20.531 1 89.19 274 ARG A C 1
ATOM 2175 O O . ARG A 1 274 ? -8.203 -16.922 -21.203 1 89.19 274 ARG A O 1
ATOM 2182 N N . HIS A 1 275 ? -8.93 -16.156 -19.219 1 90.75 275 HIS A N 1
ATOM 2183 C CA . HIS A 1 275 ? -8.148 -17.125 -18.453 1 90.75 275 HIS A CA 1
ATOM 2184 C C . HIS A 1 275 ? -8.969 -18.359 -18.109 1 90.75 275 HIS A C 1
ATOM 2186 O O . HIS A 1 275 ? -8.438 -19.328 -17.562 1 90.75 275 HIS A O 1
ATOM 2192 N N . GLN A 1 276 ? -10.211 -18.422 -18.469 1 87.56 276 GLN A N 1
ATOM 2193 C CA . GLN A 1 276 ? -11.156 -19.422 -18 1 87.56 276 GLN A CA 1
ATOM 2194 C C . GLN A 1 276 ? -10.695 -20.828 -18.344 1 87.56 276 GLN A C 1
ATOM 2196 O O . GLN A 1 276 ? -10.844 -21.766 -17.547 1 87.56 276 GLN A O 1
ATOM 2201 N N . LYS A 1 277 ? -10.039 -21.031 -19.438 1 86 277 LYS A N 1
ATOM 2202 C CA . LYS A 1 277 ? -9.711 -22.375 -19.891 1 86 277 LYS A CA 1
ATOM 2203 C C . LYS A 1 277 ? -8.219 -22.656 -19.75 1 86 277 LYS A C 1
ATOM 2205 O O . LYS A 1 277 ? -7.746 -23.719 -20.141 1 86 277 LYS A O 1
ATOM 2210 N N . ASP A 1 278 ? -7.473 -21.703 -19.25 1 88.69 278 ASP A N 1
ATOM 2211 C CA . ASP A 1 278 ? -6.043 -21.875 -19.031 1 88.69 278 ASP A CA 1
ATOM 2212 C C . ASP A 1 278 ? -5.781 -22.75 -17.812 1 88.69 278 ASP A C 1
ATOM 2214 O O . ASP A 1 278 ? -6.059 -22.359 -16.688 1 88.69 278 ASP A O 1
ATOM 2218 N N . PRO A 1 279 ? -5.258 -23.953 -18.016 1 90.88 279 PRO A N 1
ATOM 2219 C CA . PRO A 1 279 ? -5.109 -24.906 -16.922 1 90.88 279 PRO A CA 1
ATOM 2220 C C . PRO A 1 279 ? -4.234 -24.375 -15.789 1 90.88 279 PRO A C 1
ATOM 2222 O O . PRO A 1 279 ? -4.52 -24.609 -14.609 1 90.88 279 PRO A O 1
ATOM 2225 N N . ALA A 1 280 ? -3.154 -23.719 -16.125 1 92.81 280 ALA A N 1
ATOM 2226 C CA . ALA A 1 280 ? -2.291 -23.141 -15.094 1 92.81 280 ALA A CA 1
ATOM 2227 C C . ALA A 1 280 ? -3.029 -22.078 -14.281 1 92.81 280 ALA A C 1
ATOM 2229 O O . ALA A 1 280 ? -2.9 -22.016 -13.055 1 92.81 280 ALA A O 1
ATOM 2230 N N . HIS A 1 281 ? -3.775 -21.297 -15.008 1 94.06 281 HIS A N 1
ATOM 2231 C CA . HIS A 1 281 ? -4.566 -20.266 -14.336 1 94.06 281 HIS A CA 1
ATOM 2232 C C . HIS A 1 281 ? -5.641 -20.891 -13.453 1 94.06 281 HIS A C 1
ATOM 2234 O O . HIS A 1 281 ? -5.879 -20.406 -12.336 1 94.06 281 HIS A O 1
ATOM 2240 N N . ARG A 1 282 ? -6.297 -21.859 -13.945 1 93.44 282 ARG A N 1
ATOM 2241 C CA . ARG A 1 282 ? -7.32 -22.547 -13.164 1 93.44 282 ARG A CA 1
ATOM 2242 C C . ARG A 1 282 ? -6.734 -23.125 -11.883 1 93.44 282 ARG A C 1
ATOM 2244 O O . ARG A 1 282 ? -7.332 -22.984 -10.812 1 93.44 282 ARG A O 1
ATOM 2251 N N . TRP A 1 283 ? -5.625 -23.75 -12.047 1 94.62 283 TRP A N 1
ATOM 2252 C CA . TRP A 1 283 ? -4.941 -24.266 -10.867 1 94.62 283 TRP A CA 1
ATOM 2253 C C . TRP A 1 283 ? -4.656 -23.141 -9.867 1 94.62 283 TRP A C 1
ATOM 2255 O O . TRP A 1 283 ? -4.969 -23.266 -8.68 1 94.62 283 TRP A O 1
ATOM 2265 N N . PHE A 1 284 ? -4.117 -22.047 -10.359 1 96.5 284 PHE A N 1
ATOM 2266 C CA . PHE A 1 284 ? -3.762 -20.922 -9.523 1 96.5 284 PHE A CA 1
ATOM 2267 C C . PHE A 1 284 ? -4.992 -20.344 -8.836 1 96.5 284 PHE A C 1
ATOM 2269 O O . PHE A 1 284 ? -4.973 -20.078 -7.629 1 96.5 284 PHE A O 1
ATOM 2276 N N . ARG A 1 285 ? -6.023 -20.078 -9.539 1 96.44 285 ARG A N 1
ATOM 2277 C CA . ARG A 1 285 ? -7.211 -19.469 -8.953 1 96.44 285 ARG A CA 1
ATOM 2278 C C . ARG A 1 285 ? -7.84 -20.391 -7.91 1 96.44 285 ARG A C 1
ATOM 2280 O O . ARG A 1 285 ? -8.375 -19.922 -6.902 1 96.44 285 ARG A O 1
ATOM 2287 N N . GLU A 1 286 ? -7.781 -21.672 -8.141 1 95.12 286 GLU A N 1
ATOM 2288 C CA . GLU A 1 286 ? -8.336 -22.609 -7.168 1 95.12 286 GLU A CA 1
ATOM 2289 C C . GLU A 1 286 ? -7.512 -22.641 -5.887 1 95.12 286 GLU A C 1
ATOM 2291 O O . GLU A 1 286 ? -8.07 -22.641 -4.785 1 95.12 286 GLU A O 1
ATOM 2296 N N . GLN A 1 287 ? -6.176 -22.641 -6.051 1 95.38 287 GLN A N 1
ATOM 2297 C CA . GLN A 1 287 ? -5.309 -22.578 -4.879 1 95.38 287 GLN A CA 1
ATOM 2298 C C . GLN A 1 287 ? -5.488 -21.266 -4.117 1 95.38 287 GLN A C 1
ATOM 2300 O O . GLN A 1 287 ? -5.547 -21.266 -2.887 1 95.38 287 GLN A O 1
ATOM 2305 N N . SER A 1 288 ? -5.559 -20.188 -4.832 1 96.5 288 SER A N 1
ATOM 2306 C CA . SER A 1 288 ? -5.738 -18.875 -4.223 1 96.5 288 SER A CA 1
ATOM 2307 C C . SER A 1 288 ? -7.066 -18.797 -3.475 1 96.5 288 SER A C 1
ATOM 2309 O O . SER A 1 288 ? -7.125 -18.281 -2.357 1 96.5 288 SER A O 1
ATOM 2311 N N . PHE A 1 289 ? -8.086 -19.344 -4.156 1 96.12 289 PHE A N 1
ATOM 2312 C CA . PHE A 1 289 ? -9.414 -19.328 -3.551 1 96.12 289 PHE A CA 1
ATOM 2313 C C . PHE A 1 289 ? -9.414 -20.078 -2.227 1 96.12 289 PHE A C 1
ATOM 2315 O O . PHE A 1 289 ? -9.891 -19.562 -1.213 1 96.12 289 PHE A O 1
ATOM 2322 N N . ALA A 1 290 ? -8.898 -21.25 -2.227 1 95.31 290 ALA A N 1
ATOM 2323 C CA . ALA A 1 290 ? -8.898 -22.078 -1.033 1 95.31 290 ALA A CA 1
ATOM 2324 C C . ALA A 1 290 ? -8.117 -21.422 0.101 1 95.31 290 ALA A C 1
ATOM 2326 O O . ALA A 1 290 ? -8.594 -21.359 1.237 1 95.31 290 ALA A O 1
ATOM 2327 N N . ALA A 1 291 ? -6.98 -20.891 -0.177 1 94.62 291 ALA A N 1
ATOM 2328 C CA . ALA A 1 291 ? -6.117 -20.266 0.83 1 94.62 291 ALA A CA 1
ATOM 2329 C C . ALA A 1 291 ? -6.766 -19.016 1.409 1 94.62 291 ALA A C 1
ATOM 2331 O O . ALA A 1 291 ? -6.82 -18.844 2.629 1 94.62 291 ALA A O 1
ATOM 2332 N N . LEU A 1 292 ? -7.281 -18.203 0.564 1 95.69 292 LEU A N 1
ATOM 2333 C CA . LEU A 1 292 ? -7.871 -16.938 0.999 1 95.69 292 LEU A CA 1
ATOM 2334 C C . LEU A 1 292 ? -9.164 -17.188 1.773 1 95.69 292 LEU A C 1
ATOM 2336 O O . LEU A 1 292 ? -9.406 -16.547 2.799 1 95.69 292 LEU A O 1
ATOM 2340 N N . GLN A 1 293 ? -9.938 -18.062 1.24 1 95.69 293 GLN A N 1
ATOM 2341 C CA . GLN A 1 293 ? -11.211 -18.312 1.905 1 95.69 293 GLN A CA 1
ATOM 2342 C C . GLN A 1 293 ? -11 -18.859 3.312 1 95.69 293 GLN A C 1
ATOM 2344 O O . GLN A 1 293 ? -11.648 -18.422 4.262 1 95.69 293 GLN A O 1
ATOM 2349 N N . GLN A 1 294 ? -10.133 -19.844 3.391 1 94.94 294 GLN A N 1
ATOM 2350 C CA . GLN A 1 294 ? -9.836 -20.422 4.699 1 94.94 294 GLN A CA 1
ATOM 2351 C C . GLN A 1 294 ? -9.336 -19.344 5.664 1 94.94 294 GLN A C 1
ATOM 2353 O O . GLN A 1 294 ? -9.758 -19.297 6.82 1 94.94 294 GLN A O 1
ATOM 2358 N N . HIS A 1 295 ? -8.461 -18.531 5.234 1 93.19 295 HIS A N 1
ATOM 2359 C CA . HIS A 1 295 ? -7.91 -17.453 6.059 1 93.19 295 HIS A CA 1
ATOM 2360 C C . HIS A 1 295 ? -9 -16.484 6.496 1 93.19 295 HIS A C 1
ATOM 2362 O O . HIS A 1 295 ? -9.078 -16.125 7.672 1 93.19 295 HIS A O 1
ATOM 2368 N N . LEU A 1 296 ? -9.828 -16.078 5.551 1 94.69 296 LEU A N 1
ATOM 2369 C CA . LEU A 1 296 ? -10.891 -15.125 5.84 1 94.69 296 LEU A CA 1
ATOM 2370 C C . LEU A 1 296 ? -11.875 -15.703 6.848 1 94.69 296 LEU A C 1
ATOM 2372 O O . LEU A 1 296 ? -12.305 -15.016 7.777 1 94.69 296 LEU A O 1
ATOM 2376 N N . LYS A 1 297 ? -12.211 -16.938 6.68 1 95.56 297 LYS A N 1
ATOM 2377 C CA . LYS A 1 297 ? -13.141 -17.594 7.598 1 95.56 297 LYS A CA 1
ATOM 2378 C C . LYS A 1 297 ? -12.562 -17.641 9.008 1 95.56 297 LYS A C 1
ATOM 2380 O O . LYS A 1 297 ? -13.273 -17.406 9.984 1 95.56 297 LYS A O 1
ATOM 2385 N N . LEU A 1 298 ? -11.305 -17.969 9.062 1 94.38 298 LEU A N 1
ATOM 2386 C CA . LEU A 1 298 ? -10.648 -18.047 10.367 1 94.38 298 LEU A CA 1
ATOM 2387 C C . LEU A 1 298 ? -10.609 -16.672 11.031 1 94.38 298 LEU A C 1
ATOM 2389 O O . LEU A 1 298 ? -10.891 -16.547 12.227 1 94.38 298 LEU A O 1
ATOM 2393 N N . MET A 1 299 ? -10.219 -15.695 10.273 1 93.44 299 MET A N 1
ATOM 2394 C CA . MET A 1 299 ? -10.148 -14.344 10.82 1 93.44 299 MET A CA 1
ATOM 2395 C C . MET A 1 299 ? -11.531 -13.828 11.203 1 93.44 299 MET A C 1
ATOM 2397 O O . MET A 1 299 ? -11.688 -13.141 12.211 1 93.44 299 MET A O 1
ATOM 2401 N N . TYR A 1 300 ? -12.477 -14.141 10.359 1 95.5 300 TYR A N 1
ATOM 2402 C CA . TYR A 1 300 ? -13.844 -13.758 10.664 1 95.5 300 TYR A CA 1
ATOM 2403 C C . TYR A 1 300 ? -14.312 -14.375 11.969 1 95.5 300 TYR A C 1
ATOM 2405 O O . TYR A 1 300 ? -14.898 -13.695 12.82 1 95.5 300 TYR A O 1
ATOM 2413 N N . ALA A 1 301 ? -14.07 -15.664 12.125 1 96.31 301 ALA A N 1
ATOM 2414 C CA . ALA A 1 301 ? -14.445 -16.359 13.359 1 96.31 301 ALA A CA 1
ATOM 2415 C C . ALA A 1 301 ? -13.781 -15.719 14.57 1 96.31 301 ALA A C 1
ATOM 2417 O O . ALA A 1 301 ? -14.414 -15.547 15.617 1 96.31 301 ALA A O 1
ATOM 2418 N N . SER A 1 302 ? -12.555 -15.352 14.406 1 95.19 302 SER A N 1
ATOM 2419 C CA . SER A 1 302 ? -11.836 -14.664 15.484 1 95.19 302 SER A CA 1
ATOM 2420 C C . SER A 1 302 ? -12.461 -13.312 15.789 1 95.19 302 SER A C 1
ATOM 2422 O O . SER A 1 302 ? -12.539 -12.914 16.953 1 95.19 302 SER A O 1
ATOM 2424 N N . GLY A 1 303 ? -12.844 -12.656 14.703 1 95.31 303 GLY A N 1
ATOM 2425 C CA . GLY A 1 303 ? -13.523 -11.383 14.891 1 95.31 303 GLY A CA 1
ATOM 2426 C C . GLY A 1 303 ? -14.82 -11.508 15.656 1 95.31 303 GLY A C 1
ATOM 2427 O O . GLY A 1 303 ? -15.125 -10.68 16.516 1 95.31 303 GLY A O 1
ATOM 2428 N N . VAL A 1 304 ? -15.523 -12.555 15.461 1 94.88 304 VAL A N 1
ATOM 2429 C CA . VAL A 1 304 ? -16.797 -12.82 16.125 1 94.88 304 VAL A CA 1
ATOM 2430 C C . VAL A 1 304 ? -16.547 -13.07 17.625 1 94.88 304 VAL A C 1
ATOM 2432 O O . VAL A 1 304 ? -17.312 -12.609 18.469 1 94.88 304 VAL A O 1
ATOM 2435 N N . GLU A 1 305 ? -15.469 -13.703 17.922 1 93.75 305 GLU A N 1
ATOM 2436 C CA . GLU A 1 305 ? -15.133 -14.016 19.312 1 93.75 305 GLU A CA 1
ATOM 2437 C C . GLU A 1 305 ? -14.789 -12.75 20.094 1 93.75 305 GLU A C 1
ATOM 2439 O O . GLU A 1 305 ? -14.945 -12.703 21.312 1 93.75 305 GLU A O 1
ATOM 2444 N N . LEU A 1 306 ? -14.352 -11.781 19.359 1 92.19 306 LEU A N 1
ATOM 2445 C CA . LEU A 1 306 ? -13.93 -10.539 20 1 92.19 306 LEU A CA 1
ATOM 2446 C C . LEU A 1 306 ? -15.125 -9.641 20.297 1 92.19 306 LEU A C 1
ATOM 2448 O O . LEU A 1 306 ? -15.008 -8.672 21.047 1 92.19 306 LEU A O 1
ATOM 2452 N N . MET A 1 307 ? -16.141 -9.914 19.656 1 87.94 307 MET A N 1
ATOM 2453 C CA . MET A 1 307 ? -17.344 -9.102 19.844 1 87.94 307 MET A CA 1
ATOM 2454 C C . MET A 1 307 ? -18.109 -9.547 21.094 1 87.94 307 MET A C 1
ATOM 2456 O O . MET A 1 307 ? -18.188 -10.742 21.375 1 87.94 307 MET A O 1
ATOM 2460 N N . MET B 1 1 ? -7.867 48.219 -17.75 1 50.94 1 MET B N 1
ATOM 2461 C CA . MET B 1 1 ? -7.336 47.25 -16.797 1 50.94 1 MET B CA 1
ATOM 2462 C C . MET B 1 1 ? -7.426 47.75 -15.367 1 50.94 1 MET B C 1
ATOM 2464 O O . MET B 1 1 ? -7.047 48.906 -15.094 1 50.94 1 MET B O 1
ATOM 2468 N N . ASN B 1 2 ? -8.148 47.156 -14.672 1 62.5 2 ASN B N 1
ATOM 2469 C CA . ASN B 1 2 ? -8.352 47.594 -13.297 1 62.5 2 ASN B CA 1
ATOM 2470 C C . ASN B 1 2 ? -7.043 47.594 -12.516 1 62.5 2 ASN B C 1
ATOM 2472 O O . ASN B 1 2 ? -6.25 46.656 -12.602 1 62.5 2 ASN B O 1
ATOM 2476 N N . ASN B 1 3 ? -6.66 48.844 -12.219 1 68.56 3 ASN B N 1
ATOM 2477 C CA . ASN B 1 3 ? -5.414 49.031 -11.484 1 68.56 3 ASN B CA 1
ATOM 2478 C C . ASN B 1 3 ? -5.637 48.906 -9.977 1 68.56 3 ASN B C 1
ATOM 2480 O O . ASN B 1 3 ? -6.039 49.875 -9.328 1 68.56 3 ASN B O 1
ATOM 2484 N N . TYR B 1 4 ? -5.312 47.75 -9.383 1 75.62 4 TYR B N 1
ATOM 2485 C CA . TYR B 1 4 ? -5.582 47.5 -7.977 1 75.62 4 TYR B CA 1
ATOM 2486 C C . TYR B 1 4 ? -4.621 48.281 -7.086 1 75.62 4 TYR B C 1
ATOM 2488 O O . TYR B 1 4 ? -4.875 48.438 -5.895 1 75.62 4 TYR B O 1
ATOM 2496 N N . LYS B 1 5 ? -3.592 48.75 -7.719 1 78.94 5 LYS B N 1
ATOM 2497 C CA . LYS B 1 5 ? -2.619 49.531 -6.953 1 78.94 5 LYS B CA 1
ATOM 2498 C C . LYS B 1 5 ? -3.23 50.812 -6.441 1 78.94 5 LYS B C 1
ATOM 2500 O O . LYS B 1 5 ? -2.742 51.406 -5.473 1 78.94 5 LYS B O 1
ATOM 2505 N N . LEU B 1 6 ? -4.363 51.188 -7.066 1 85.06 6 LEU B N 1
ATOM 2506 C CA . LEU B 1 6 ? -4.961 52.469 -6.746 1 85.06 6 LEU B CA 1
ATOM 2507 C C . LEU B 1 6 ? -5.867 52.375 -5.523 1 85.06 6 LEU B C 1
ATOM 2509 O O . LEU B 1 6 ? -6.266 53.375 -4.945 1 85.06 6 LEU B O 1
ATOM 2513 N N . LEU B 1 7 ? -6.102 51.094 -5.117 1 86.88 7 LEU B N 1
ATOM 2514 C CA . LEU B 1 7 ? -7.141 50.906 -4.105 1 86.88 7 LEU B CA 1
ATOM 2515 C C . LEU B 1 7 ? -6.691 51.469 -2.758 1 86.88 7 LEU B C 1
ATOM 2517 O O . LEU B 1 7 ? -7.469 52.125 -2.061 1 86.88 7 LEU B O 1
ATOM 2521 N N . ARG B 1 8 ? -5.441 51.219 -2.414 1 87.12 8 ARG B N 1
ATOM 2522 C CA . ARG B 1 8 ? -4.953 51.719 -1.133 1 87.12 8 ARG B CA 1
ATOM 2523 C C . ARG B 1 8 ? -4.879 53.219 -1.132 1 87.12 8 ARG B C 1
ATOM 2525 O O . ARG B 1 8 ? -5.375 53.875 -0.209 1 87.12 8 ARG B O 1
ATOM 2532 N N . PRO B 1 9 ? -4.254 53.875 -2.127 1 90.88 9 PRO B N 1
ATOM 2533 C CA . PRO B 1 9 ? -4.285 55.344 -2.174 1 90.88 9 PRO B CA 1
ATOM 2534 C C . PRO B 1 9 ? -5.707 55.906 -2.166 1 90.88 9 PRO B C 1
ATOM 2536 O O . PRO B 1 9 ? -5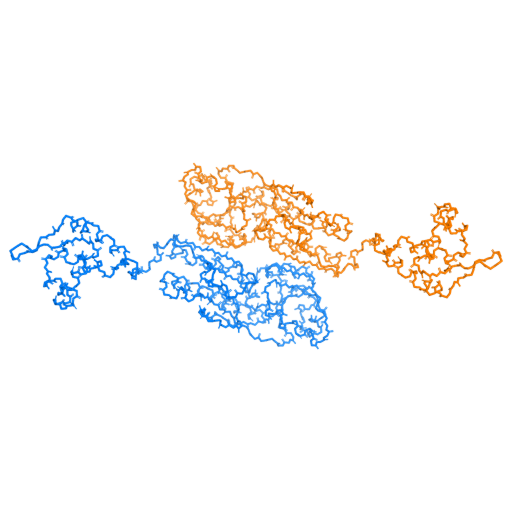.965 56.938 -1.541 1 90.88 9 PRO B O 1
ATOM 2539 N N . LEU B 1 10 ? -6.57 55.25 -2.84 1 92.88 10 LEU B N 1
ATOM 2540 C CA . LEU B 1 10 ? -7.969 55.656 -2.865 1 92.88 10 LEU B CA 1
ATOM 2541 C C . LEU B 1 10 ? -8.555 55.688 -1.457 1 92.88 10 LEU B C 1
ATOM 2543 O O . LEU B 1 10 ? -9.188 56.656 -1.058 1 92.88 10 LEU B O 1
ATOM 2547 N N . LEU B 1 11 ? -8.312 54.656 -0.768 1 92.69 11 LEU B N 1
ATOM 2548 C CA . LEU B 1 11 ? -8.836 54.562 0.592 1 92.69 11 LEU B CA 1
ATOM 2549 C C . LEU B 1 11 ? -8.273 55.656 1.467 1 92.69 11 LEU B C 1
ATOM 2551 O O . LEU B 1 11 ? -9.016 56.344 2.178 1 92.69 11 LEU B O 1
ATOM 2555 N N . VAL B 1 12 ? -6.961 55.906 1.456 1 92.19 12 VAL B N 1
ATOM 2556 C CA . VAL B 1 12 ? -6.305 56.906 2.271 1 92.19 12 VAL B CA 1
ATOM 2557 C C . VAL B 1 12 ? -6.836 58.312 1.906 1 92.19 12 VAL B C 1
ATOM 2559 O O . VAL B 1 12 ? -7.105 59.125 2.785 1 92.19 12 VAL B O 1
ATOM 2562 N N . LEU B 1 13 ? -7.086 58.531 0.656 1 94.06 13 LEU B N 1
ATOM 2563 C CA . LEU B 1 13 ? -7.609 59.781 0.169 1 94.06 13 LEU B CA 1
ATOM 2564 C C . LEU B 1 13 ? -9.031 60.031 0.673 1 94.06 13 LEU B C 1
ATOM 2566 O O . LEU B 1 13 ? -9.359 61.125 1.116 1 94.06 13 LEU B O 1
ATOM 2570 N N . LEU B 1 14 ? -9.789 59 0.617 1 93.5 14 LEU B N 1
ATOM 2571 C CA . LEU B 1 14 ? -11.18 59.125 1.044 1 93.5 14 LEU B CA 1
ATOM 2572 C C . LEU B 1 14 ? -11.266 59.312 2.553 1 93.5 14 LEU B C 1
ATOM 2574 O O . LEU B 1 14 ? -12.164 60 3.037 1 93.5 14 LEU B O 1
ATOM 2578 N N . GLN B 1 15 ? -10.352 58.781 3.295 1 93 15 GLN B N 1
ATOM 2579 C CA . GLN B 1 15 ? -10.359 58.844 4.754 1 93 15 GLN B CA 1
ATOM 2580 C C . GLN B 1 15 ? -9.82 60.188 5.23 1 93 15 GLN B C 1
ATOM 2582 O O . GLN B 1 15 ? -10.359 60.781 6.164 1 93 15 GLN B O 1
ATOM 2587 N N . THR B 1 16 ? -8.789 60.625 4.602 1 92.25 16 THR B N 1
ATOM 2588 C CA . THR B 1 16 ? -8.141 61.875 5.043 1 92.25 16 THR B CA 1
ATOM 2589 C C . THR B 1 16 ? -8.82 63.094 4.43 1 92.25 16 THR B C 1
ATOM 2591 O O . THR B 1 16 ? -8.766 64.188 4.992 1 92.25 16 THR B O 1
ATOM 2594 N N . ARG B 1 17 ? -9.359 62.938 3.219 1 92.31 17 ARG B N 1
ATOM 2595 C CA . ARG B 1 17 ? -9.953 64 2.434 1 92.31 17 ARG B CA 1
ATOM 2596 C C . ARG B 1 17 ? -8.969 65.188 2.246 1 92.31 17 ARG B C 1
ATOM 2598 O O . ARG B 1 17 ? -9.352 66.312 2.293 1 92.31 17 ARG B O 1
ATOM 2605 N N . SER B 1 18 ? -7.805 64.812 2.209 1 91 18 SER B N 1
ATOM 2606 C CA . SER B 1 18 ? -6.711 65.75 2.037 1 91 18 SER B CA 1
ATOM 2607 C C . SER B 1 18 ? -5.582 65.125 1.207 1 91 18 SER B C 1
ATOM 2609 O O . SER B 1 18 ? -5.148 64 1.458 1 91 18 SER B O 1
ATOM 2611 N N . LEU B 1 19 ? -5.172 65.875 0.177 1 90 19 LEU B N 1
ATOM 2612 C CA . LEU B 1 19 ? -4.059 65.438 -0.655 1 90 19 LEU B CA 1
ATOM 2613 C C . LEU B 1 19 ? -2.758 65.438 0.141 1 90 19 LEU B C 1
ATOM 2615 O O . LEU B 1 19 ? -1.968 64.5 0.027 1 90 19 LEU B O 1
ATOM 2619 N N . THR B 1 20 ? -2.586 66.438 0.99 1 90.06 20 THR B N 1
ATOM 2620 C CA . THR B 1 20 ? -1.359 66.625 1.766 1 90.06 20 THR B CA 1
ATOM 2621 C C . THR B 1 20 ? -1.242 65.5 2.812 1 90.06 20 THR B C 1
ATOM 2623 O O . THR B 1 20 ? -0.194 64.875 2.936 1 90.06 20 THR B O 1
ATOM 2626 N N . GLU B 1 21 ? -2.24 65.312 3.479 1 92.19 21 GLU B N 1
ATOM 2627 C CA . GLU B 1 21 ? -2.23 64.312 4.523 1 92.19 21 GLU B CA 1
ATOM 2628 C C . GLU B 1 21 ? -2.107 62.906 3.922 1 92.19 21 GLU B C 1
ATOM 2630 O O . GLU B 1 21 ? -1.413 62.031 4.473 1 92.19 21 GLU B O 1
ATOM 2635 N N . ALA B 1 22 ? -2.805 62.625 2.879 1 93.06 22 ALA B N 1
ATOM 2636 C CA . ALA B 1 22 ? -2.711 61.344 2.199 1 93.06 22 ALA B CA 1
ATOM 2637 C C . ALA B 1 22 ? -1.288 61.094 1.715 1 93.06 22 ALA B C 1
ATOM 2639 O O . ALA B 1 22 ? -0.77 59.969 1.863 1 93.06 22 ALA B O 1
ATOM 2640 N N . ALA B 1 23 ? -0.662 62.031 1.155 1 91.12 23 ALA B N 1
ATOM 2641 C CA . ALA B 1 23 ? 0.72 61.938 0.696 1 91.12 23 ALA B CA 1
ATOM 2642 C C . ALA B 1 23 ? 1.657 61.594 1.853 1 91.12 23 ALA B C 1
ATOM 2644 O O . ALA B 1 23 ? 2.523 60.719 1.728 1 91.12 23 ALA B O 1
ATOM 2645 N N . LEU B 1 24 ? 1.433 62.219 2.922 1 86.69 24 LEU B N 1
ATOM 2646 C CA . LEU B 1 24 ? 2.23 61.969 4.121 1 86.69 24 LEU B CA 1
ATOM 2647 C C . LEU B 1 24 ? 2.049 60.531 4.621 1 86.69 24 LEU B C 1
ATOM 2649 O O . LEU B 1 24 ? 3.025 59.875 4.941 1 86.69 24 LEU B O 1
ATOM 2653 N N . GLN B 1 25 ? 0.865 60.094 4.641 1 86.88 25 GLN B N 1
ATOM 2654 C CA . GLN B 1 25 ? 0.563 58.75 5.152 1 86.88 25 GLN B CA 1
ATOM 2655 C C . GLN B 1 25 ? 1.131 57.656 4.242 1 86.88 25 GLN B C 1
ATOM 2657 O O . GLN B 1 25 ? 1.539 56.594 4.715 1 86.88 25 GLN B O 1
ATOM 2662 N N . LEU B 1 26 ? 1.105 57.938 3.012 1 87.38 26 LEU B N 1
ATOM 2663 C CA . LEU B 1 26 ? 1.563 56.938 2.053 1 87.38 26 LEU B CA 1
ATOM 2664 C C . LEU B 1 26 ? 3.027 57.156 1.688 1 87.38 26 LEU B C 1
ATOM 2666 O O . LEU B 1 26 ? 3.574 56.469 0.836 1 87.38 26 LEU B O 1
ATOM 2670 N N . ASN B 1 27 ? 3.668 58.156 2.324 1 87.12 27 ASN B N 1
ATOM 2671 C CA . ASN B 1 27 ? 5.082 58.5 2.156 1 87.12 27 ASN B CA 1
ATOM 2672 C C . ASN B 1 27 ? 5.422 58.781 0.696 1 87.12 27 ASN B C 1
ATOM 2674 O O . ASN B 1 27 ? 6.379 58.219 0.158 1 87.12 27 ASN B O 1
ATOM 2678 N N . VAL B 1 28 ? 4.621 59.5 0.113 1 87.25 28 VAL B N 1
ATOM 2679 C CA . VAL B 1 28 ? 4.867 59.969 -1.242 1 87.25 28 VAL B CA 1
ATOM 2680 C C . VAL B 1 28 ? 4.785 61.5 -1.271 1 87.25 28 VAL B C 1
ATOM 2682 O O . VAL B 1 28 ? 4.418 62.125 -0.274 1 87.25 28 VAL B O 1
ATOM 2685 N N . THR B 1 29 ? 5.203 62.062 -2.391 1 86.94 29 THR B N 1
ATOM 2686 C CA . THR B 1 29 ? 5.098 63.5 -2.553 1 86.94 29 THR B CA 1
ATOM 2687 C C . THR B 1 29 ? 3.66 63.906 -2.873 1 86.94 29 THR B C 1
ATOM 2689 O O . THR B 1 29 ? 2.867 63.094 -3.336 1 86.94 29 THR B O 1
ATOM 2692 N N . GLN B 1 30 ? 3.428 65.125 -2.596 1 88.69 30 GLN B N 1
ATOM 2693 C CA . GLN B 1 30 ? 2.096 65.625 -2.906 1 88.69 30 GLN B CA 1
ATOM 2694 C C . GLN B 1 30 ? 1.829 65.625 -4.406 1 88.69 30 GLN B C 1
ATOM 2696 O O . GLN B 1 30 ? 0.701 65.375 -4.836 1 88.69 30 GLN B O 1
ATOM 2701 N N . SER B 1 31 ? 2.822 65.875 -5.195 1 91.88 31 SER B N 1
ATOM 2702 C CA . SER B 1 31 ? 2.666 65.812 -6.645 1 91.88 31 SER B CA 1
ATOM 2703 C C . SER B 1 31 ? 2.312 64.375 -7.105 1 91.88 31 SER B C 1
ATOM 2705 O O . SER B 1 31 ? 1.456 64.25 -7.977 1 91.88 31 SER B O 1
ATOM 2707 N N . ALA B 1 32 ? 2.922 63.531 -6.531 1 90.31 32 ALA B N 1
ATOM 2708 C CA . ALA B 1 32 ? 2.65 62.125 -6.852 1 90.31 32 ALA B CA 1
ATOM 2709 C C . ALA B 1 32 ? 1.232 61.719 -6.441 1 90.31 32 ALA B C 1
ATOM 2711 O O . ALA B 1 32 ? 0.543 61.031 -7.172 1 90.31 32 ALA B O 1
ATOM 2712 N N . MET B 1 33 ? 0.818 62.188 -5.32 1 91.38 33 MET B N 1
ATOM 2713 C CA . MET B 1 33 ? -0.526 61.906 -4.832 1 91.38 33 MET B CA 1
ATOM 2714 C C . MET B 1 33 ? -1.582 62.562 -5.715 1 91.38 33 MET B C 1
ATOM 2716 O O . MET B 1 33 ? -2.637 61.969 -5.965 1 91.38 33 MET B O 1
ATOM 2720 N N . SER B 1 34 ? -1.292 63.75 -6.234 1 91.75 34 SER B N 1
ATOM 2721 C CA . SER B 1 34 ? -2.197 64.438 -7.145 1 91.75 34 SER B CA 1
ATOM 2722 C C . SER B 1 34 ? -2.373 63.656 -8.445 1 91.75 34 SER B C 1
ATOM 2724 O O . SER B 1 34 ? -3.492 63.5 -8.945 1 91.75 34 SER B O 1
ATOM 2726 N N . ARG B 1 35 ? -1.271 63.125 -8.891 1 91.25 35 ARG B N 1
ATOM 2727 C CA . ARG B 1 35 ? -1.332 62.312 -10.086 1 91.25 35 ARG B CA 1
ATOM 2728 C C . ARG B 1 35 ? -2.146 61.031 -9.836 1 91.25 35 ARG B C 1
ATOM 2730 O O . ARG B 1 35 ? -2.939 60.625 -10.68 1 91.25 35 ARG B O 1
ATOM 2737 N N . THR B 1 36 ? -1.925 60.5 -8.711 1 92.12 36 THR B N 1
ATOM 2738 C CA . THR B 1 36 ? -2.652 59.312 -8.312 1 92.12 36 THR B CA 1
ATOM 2739 C C . THR B 1 36 ? -4.152 59.562 -8.266 1 92.12 36 THR B C 1
ATOM 2741 O O . THR B 1 36 ? -4.953 58.75 -8.719 1 92.12 36 THR B O 1
ATOM 2744 N N . LEU B 1 37 ? -4.52 60.75 -7.695 1 93.31 37 LEU B N 1
ATOM 2745 C CA . LEU B 1 37 ? -5.93 61.094 -7.633 1 93.31 37 LEU B CA 1
ATOM 2746 C C . LEU B 1 37 ? -6.52 61.25 -9.031 1 93.31 37 LEU B C 1
ATOM 2748 O O . LEU B 1 37 ? -7.645 60.812 -9.281 1 93.31 37 LEU B O 1
ATOM 2752 N N . SER B 1 38 ? -5.746 61.719 -9.883 1 93.38 38 SER B N 1
ATOM 2753 C CA . SER B 1 38 ? -6.195 61.844 -11.258 1 93.38 38 SER B CA 1
ATOM 2754 C C . SER B 1 38 ? -6.43 60.5 -11.898 1 93.38 38 SER B C 1
ATOM 2756 O O . SER B 1 38 ? -7.41 60.281 -12.609 1 93.38 38 SER B O 1
ATOM 2758 N N . GLN B 1 39 ? -5.586 59.656 -11.578 1 92.62 39 GLN B N 1
ATOM 2759 C CA . GLN B 1 39 ? -5.727 58.312 -12.078 1 92.62 39 GLN B CA 1
ATOM 2760 C C . GLN B 1 39 ? -6.965 57.625 -11.5 1 92.62 39 GLN B C 1
ATOM 2762 O O . GLN B 1 39 ? -7.668 56.906 -12.211 1 92.62 39 GLN B O 1
ATOM 2767 N N . ILE B 1 40 ? -7.18 57.844 -10.273 1 93.31 40 ILE B N 1
ATOM 2768 C CA . ILE B 1 40 ? -8.32 57.25 -9.586 1 93.31 40 ILE B CA 1
ATOM 2769 C C . ILE B 1 40 ? -9.617 57.781 -10.195 1 93.31 40 ILE B C 1
ATOM 2771 O O . ILE B 1 40 ? -10.539 57.031 -10.484 1 93.31 40 ILE B O 1
ATOM 2775 N N . ARG B 1 41 ? -9.656 59 -10.469 1 93 41 ARG B N 1
ATOM 2776 C CA . ARG B 1 41 ? -10.828 59.656 -11.078 1 93 41 ARG B CA 1
ATOM 2777 C C . ARG B 1 41 ? -11.117 59.062 -12.453 1 93 41 ARG B C 1
ATOM 2779 O O . ARG B 1 41 ? -12.266 58.781 -12.789 1 93 41 ARG B O 1
ATOM 2786 N N . THR B 1 42 ? -10.023 58.844 -13.102 1 92.19 42 THR B N 1
ATOM 2787 C CA . THR B 1 42 ? -10.156 58.281 -14.438 1 92.19 42 THR B CA 1
ATOM 2788 C C . THR B 1 42 ? -10.648 56.812 -14.367 1 92.19 42 THR B C 1
ATOM 2790 O O . THR B 1 42 ? -11.547 56.438 -15.109 1 92.19 42 THR B O 1
ATOM 2793 N N . ALA B 1 43 ? -10.102 56.156 -13.477 1 89.25 43 ALA B N 1
ATOM 2794 C CA . ALA B 1 43 ? -10.398 54.75 -13.359 1 89.25 43 ALA B CA 1
ATOM 2795 C C . ALA B 1 43 ? -11.859 54.5 -12.953 1 89.25 43 ALA B C 1
ATOM 2797 O O . ALA B 1 43 ? -12.5 53.562 -13.43 1 89.25 43 ALA B O 1
ATOM 2798 N N . PHE B 1 44 ? -12.336 55.406 -12.133 1 91 44 PHE B N 1
ATOM 2799 C CA . PHE B 1 44 ? -13.68 55.219 -11.602 1 91 44 PHE B CA 1
ATOM 2800 C C . PHE B 1 44 ? -14.68 56.125 -12.305 1 91 44 PHE B C 1
ATOM 2802 O O . PHE B 1 44 ? -15.875 56.094 -12.016 1 91 44 PHE B O 1
ATOM 2809 N N . ASP B 1 45 ? -14.125 56.906 -13.211 1 91.31 45 ASP B N 1
ATOM 2810 C CA . ASP B 1 45 ? -14.945 57.844 -13.945 1 91.31 45 ASP B CA 1
ATOM 2811 C C . ASP B 1 45 ? -15.82 58.656 -12.992 1 91.31 45 ASP B C 1
ATOM 2813 O O . ASP B 1 45 ? -17.031 58.75 -13.18 1 91.31 45 ASP B O 1
ATOM 2817 N N . ASP B 1 46 ? -15.234 59.156 -12.008 1 93 46 ASP B N 1
ATOM 2818 C CA . ASP B 1 46 ? -15.867 59.938 -10.945 1 93 46 ASP B CA 1
ATOM 2819 C C . ASP B 1 46 ? -14.867 60.906 -10.297 1 93 46 ASP B C 1
ATOM 2821 O O . ASP B 1 46 ? -13.68 60.594 -10.188 1 93 46 ASP B O 1
ATOM 2825 N N . PRO B 1 47 ? -15.336 62.062 -9.867 1 93.88 47 PRO B N 1
ATOM 2826 C CA . PRO B 1 47 ? -14.414 63 -9.227 1 93.88 47 PRO B CA 1
ATOM 2827 C C . PRO B 1 47 ? -13.883 62.5 -7.895 1 93.88 47 PRO B C 1
ATOM 2829 O O . PRO B 1 47 ? -12.844 62.969 -7.422 1 93.88 47 PRO B O 1
ATOM 2832 N N . ILE B 1 48 ? -14.477 61.531 -7.207 1 93.94 48 ILE B N 1
ATOM 2833 C CA . ILE B 1 48 ? -14.109 60.844 -5.977 1 93.94 48 ILE B CA 1
ATOM 2834 C C . ILE B 1 48 ? -13.969 61.844 -4.836 1 93.94 48 ILE B C 1
ATOM 2836 O O . ILE B 1 48 ? -14.586 61.688 -3.779 1 93.94 48 ILE B O 1
ATOM 2840 N N . LEU B 1 49 ? -13.156 62.844 -5.023 1 93.25 49 LEU B N 1
ATOM 2841 C CA . LEU B 1 49 ? -12.977 64 -4.125 1 93.25 49 LEU B CA 1
ATOM 2842 C C . LEU B 1 49 ? -13.188 65.312 -4.863 1 93.25 49 LEU B C 1
ATOM 2844 O O . LEU B 1 49 ? -12.625 65.5 -5.934 1 93.25 49 LEU B O 1
ATOM 2848 N N . ILE B 1 50 ? -14.078 66.125 -4.27 1 90.56 50 ILE B N 1
ATOM 2849 C CA . ILE B 1 50 ? -14.414 67.375 -4.859 1 90.56 50 ILE B CA 1
ATOM 2850 C C . ILE B 1 50 ? -13.953 68.5 -3.932 1 90.56 50 ILE B C 1
ATOM 2852 O O . ILE B 1 50 ? -14.227 68.5 -2.729 1 90.56 50 ILE B O 1
ATOM 2856 N N . ARG B 1 51 ? -13.242 69.5 -4.422 1 85.88 51 ARG B N 1
ATOM 2857 C CA . ARG B 1 51 ? -12.766 70.625 -3.637 1 85.88 51 ARG B CA 1
ATOM 2858 C C . ARG B 1 51 ? -13.891 71.625 -3.346 1 85.88 51 ARG B C 1
ATOM 2860 O O . ARG B 1 51 ? -14.602 72.062 -4.258 1 85.88 51 ARG B O 1
ATOM 2867 N N . GLU B 1 52 ? -14.164 71.75 -2.152 1 81.62 52 GLU B N 1
ATOM 2868 C CA . GLU B 1 52 ? -15.086 72.812 -1.695 1 81.62 52 GLU B CA 1
ATOM 2869 C C . GLU B 1 52 ? -14.414 73.75 -0.701 1 81.62 52 GLU B C 1
ATOM 2871 O O . GLU B 1 52 ? -14.336 73.438 0.492 1 81.62 52 GLU B O 1
ATOM 2876 N N . GLY B 1 53 ? -13.945 74.938 -1.077 1 79.12 53 GLY B N 1
ATOM 2877 C CA . GLY B 1 53 ? -13.211 75.875 -0.222 1 79.12 53 GLY B CA 1
ATOM 2878 C C . GLY B 1 53 ? -11.844 75.375 0.177 1 79.12 53 GLY B C 1
ATOM 2879 O O . GLY B 1 53 ? -11.023 75 -0.683 1 79.12 53 GLY B O 1
ATOM 2880 N N . LYS B 1 54 ? -11.602 75.188 1.493 1 74.69 54 LYS B N 1
ATOM 2881 C CA . LYS B 1 54 ? -10.305 74.75 1.998 1 74.69 54 LYS B CA 1
ATOM 2882 C C . LYS B 1 54 ? -10.312 73.25 2.301 1 74.69 54 LYS B C 1
ATOM 2884 O O . LYS B 1 54 ? -9.305 72.688 2.756 1 74.69 54 LYS B O 1
ATOM 2889 N N . GLN B 1 55 ? -11.539 72.625 1.925 1 79 55 GLN B N 1
ATOM 2890 C CA . GLN B 1 55 ? -11.625 71.25 2.277 1 79 55 GLN B CA 1
ATOM 2891 C C . GLN B 1 55 ? -12.094 70.375 1.09 1 79 55 GLN B C 1
ATOM 2893 O O . GLN B 1 55 ? -12.617 70.938 0.116 1 79 55 GLN B O 1
ATOM 2898 N N . PHE B 1 56 ? -11.773 69.062 1.03 1 87.19 56 PHE B N 1
ATOM 2899 C CA . PHE B 1 56 ? -12.281 68.125 0.038 1 87.19 56 PHE B CA 1
ATOM 2900 C C . PHE B 1 56 ? -13.531 67.438 0.551 1 87.19 56 PHE B C 1
ATOM 2902 O O . PHE B 1 56 ? -13.617 67.125 1.732 1 87.19 56 PHE B O 1
ATOM 2909 N N . VAL B 1 57 ? -14.562 67.375 -0.331 1 90.62 57 VAL B N 1
ATOM 2910 C CA . VAL B 1 57 ? -15.766 66.625 -0.048 1 90.62 57 VAL B CA 1
ATOM 2911 C C . VAL B 1 57 ? -15.789 65.375 -0.905 1 90.62 57 VAL B C 1
ATOM 2913 O O . VAL B 1 57 ? -15.414 65.375 -2.078 1 90.62 57 VAL B O 1
ATOM 2916 N N . VAL B 1 58 ? -16.219 64.188 -0.312 1 93.31 58 VAL B N 1
ATOM 2917 C CA . VAL B 1 58 ? -16.266 62.906 -0.979 1 93.31 58 VAL B CA 1
ATOM 2918 C C . VAL B 1 58 ? -17.516 62.812 -1.846 1 93.31 58 VAL B C 1
ATOM 2920 O O . VAL B 1 58 ? -18.609 63.219 -1.418 1 93.31 58 VAL B O 1
ATOM 2923 N N . SER B 1 59 ? -17.359 62.344 -3.104 1 93.12 59 SER B N 1
ATOM 2924 C CA . SER B 1 59 ? -18.5 62.156 -4 1 93.12 59 SER B CA 1
ATOM 2925 C C . SER B 1 59 ? -19.391 61 -3.529 1 93.12 59 SER B C 1
ATOM 2927 O O . SER B 1 59 ? -19.031 60.281 -2.605 1 93.12 59 SER B O 1
ATOM 2929 N N . ALA B 1 60 ? -20.547 60.875 -4.156 1 92.31 60 ALA B N 1
ATOM 2930 C CA . ALA B 1 60 ? -21.453 59.75 -3.836 1 92.31 60 ALA B CA 1
ATOM 2931 C C . ALA B 1 60 ? -20.781 58.406 -4.102 1 92.31 60 ALA B C 1
ATOM 2933 O O . ALA B 1 60 ? -20.875 57.5 -3.279 1 92.31 60 ALA B O 1
ATOM 2934 N N . LYS B 1 61 ? -20.172 58.344 -5.168 1 92.75 61 LYS B N 1
ATOM 2935 C CA . LYS B 1 61 ? -19.422 57.125 -5.492 1 92.75 61 LYS B CA 1
ATOM 2936 C C . LYS B 1 61 ? -18.281 56.906 -4.512 1 92.75 61 LYS B C 1
ATOM 2938 O O . LYS B 1 61 ? -18.031 55.781 -4.094 1 92.75 61 LYS B O 1
ATOM 2943 N N . GLY B 1 62 ? -17.594 58 -4.195 1 93.44 62 GLY B N 1
ATOM 2944 C CA . GLY B 1 62 ? -16.547 57.906 -3.189 1 93.44 62 GLY B CA 1
ATOM 2945 C C . GLY B 1 62 ? -17.047 57.375 -1.86 1 93.44 62 GLY B C 1
ATOM 2946 O O . GLY B 1 62 ? -16.375 56.531 -1.229 1 93.44 62 GLY B O 1
ATOM 2947 N N . GLN B 1 63 ? -18.188 57.781 -1.521 1 92.31 63 GLN B N 1
ATOM 2948 C CA . GLN B 1 63 ? -18.781 57.312 -0.271 1 92.31 63 GLN B CA 1
ATOM 2949 C C . GLN B 1 63 ? -19.094 55.812 -0.334 1 92.31 63 GLN B C 1
ATOM 2951 O O . GLN B 1 63 ? -18.906 55.094 0.645 1 92.31 63 GLN B O 1
ATOM 2956 N N . GLN B 1 64 ? -19.547 55.406 -1.444 1 91.81 64 GLN B N 1
ATOM 2957 C CA . GLN B 1 64 ? -19.812 54 -1.641 1 91.81 64 GLN B CA 1
ATOM 2958 C C . GLN B 1 64 ? -18.531 53.188 -1.549 1 91.81 64 GLN B C 1
ATOM 2960 O O . GLN B 1 64 ? -18.516 52.125 -0.929 1 91.81 64 GLN B O 1
ATOM 2965 N N . LEU B 1 65 ? -17.578 53.719 -2.154 1 91.69 65 LEU B N 1
ATOM 2966 C CA . LEU B 1 65 ? -16.297 53.031 -2.154 1 91.69 65 LEU B CA 1
ATOM 2967 C C . LEU B 1 65 ? -15.688 53 -0.755 1 91.69 65 LEU B C 1
ATOM 2969 O O . LEU B 1 65 ? -15.117 51.969 -0.338 1 91.69 65 LEU B O 1
ATOM 2973 N N . LEU B 1 66 ? -15.836 54.125 -0.071 1 91.19 66 LEU B N 1
ATOM 2974 C CA . LEU B 1 66 ? -15.328 54.219 1.292 1 91.19 66 LEU B CA 1
ATOM 2975 C C . LEU B 1 66 ? -15.984 53.188 2.195 1 91.19 66 LEU B C 1
ATOM 2977 O O . LEU B 1 66 ? -15.344 52.656 3.104 1 91.19 66 LEU B O 1
ATOM 2981 N N . ALA B 1 67 ? -17.141 52.781 1.876 1 89.38 67 ALA B N 1
ATOM 2982 C CA . ALA B 1 67 ? -17.875 51.812 2.666 1 89.38 67 ALA B CA 1
ATOM 2983 C C . ALA B 1 67 ? -17.375 50.375 2.379 1 89.38 67 ALA B C 1
ATOM 2985 O O . ALA B 1 67 ? -17.422 49.531 3.254 1 89.38 67 ALA B O 1
ATOM 2986 N N . GLN B 1 68 ? -16.891 50.219 1.251 1 90.5 68 GLN B N 1
ATOM 2987 C CA . GLN B 1 68 ? -16.562 48.844 0.813 1 90.5 68 GLN B CA 1
ATOM 2988 C C . GLN B 1 68 ? -15.07 48.594 0.927 1 90.5 68 GLN B C 1
ATOM 2990 O O . GLN B 1 68 ? -14.656 47.469 1.204 1 90.5 68 GLN B O 1
ATOM 2995 N N . LEU B 1 69 ? -14.266 49.594 0.764 1 87.62 69 LEU B N 1
ATOM 2996 C CA . LEU B 1 69 ? -12.836 49.438 0.525 1 87.62 69 LEU B CA 1
ATOM 2997 C C . LEU B 1 69 ? -12.133 48.906 1.763 1 87.62 69 LEU B C 1
ATOM 2999 O O . LEU B 1 69 ? -11.266 48.031 1.655 1 87.62 69 LEU B O 1
ATOM 3003 N N . PRO B 1 70 ? -12.469 49.344 2.934 1 83.19 70 PRO B N 1
ATOM 3004 C CA . PRO B 1 70 ? -11.742 48.844 4.094 1 83.19 70 PRO B CA 1
ATOM 3005 C C . PRO B 1 70 ? -11.82 47.312 4.215 1 83.19 70 PRO B C 1
ATOM 3007 O O . PRO B 1 70 ? -10.805 46.656 4.453 1 83.19 70 PRO B O 1
ATOM 3010 N N . GLU B 1 71 ? -12.898 46.781 4.023 1 83 71 GLU B N 1
ATOM 3011 C CA . GLU B 1 71 ? -13.062 45.312 4.113 1 83 71 GLU B CA 1
ATOM 3012 C C . GLU B 1 71 ? -12.328 44.625 2.979 1 83 71 GLU B C 1
ATOM 3014 O O . GLU B 1 71 ? -11.68 43.594 3.199 1 83 71 GLU B O 1
ATOM 3019 N N . LEU B 1 72 ? -12.461 45.156 1.829 1 80.75 72 LEU B N 1
ATOM 3020 C CA . LEU B 1 72 ? -11.82 44.562 0.666 1 80.75 72 LEU B CA 1
ATOM 3021 C C . LEU B 1 72 ? -10.305 44.594 0.803 1 80.75 72 LEU B C 1
ATOM 3023 O O . LEU B 1 72 ? -9.625 43.625 0.545 1 80.75 72 LEU B O 1
ATOM 3027 N N . ILE B 1 73 ? -9.812 45.719 1.23 1 79.12 73 ILE B N 1
ATOM 3028 C CA . ILE B 1 73 ? -8.375 45.875 1.404 1 79.12 73 ILE B CA 1
ATOM 3029 C C . ILE B 1 73 ? -7.902 45 2.572 1 79.12 73 ILE B C 1
ATOM 3031 O O . ILE B 1 73 ? -6.844 44.375 2.496 1 79.12 73 ILE B O 1
ATOM 3035 N N . GLY B 1 74 ? -8.617 44.938 3.576 1 74.75 74 GLY B N 1
ATOM 3036 C CA . GLY B 1 74 ? -8.312 44.031 4.664 1 74.75 74 GLY B CA 1
ATOM 3037 C C . GLY B 1 74 ? -8.211 42.594 4.215 1 74.75 74 GLY B C 1
ATOM 3038 O O . GLY B 1 74 ? -7.262 41.875 4.578 1 74.75 74 GLY B O 1
ATOM 3039 N N . SER B 1 75 ? -9.148 42.25 3.449 1 73.19 75 SER B N 1
ATOM 3040 C CA . SER B 1 75 ? -9.141 40.906 2.91 1 73.19 75 SER B CA 1
ATOM 3041 C C . SER B 1 75 ? -7.922 40.656 2.02 1 73.19 75 SER B C 1
ATOM 3043 O O . SER B 1 75 ? -7.316 39.594 2.055 1 73.19 75 SER B O 1
ATOM 3045 N N . LEU B 1 76 ? -7.695 41.656 1.257 1 68.38 76 LEU B N 1
ATOM 3046 C CA . LEU B 1 76 ? -6.52 41.562 0.398 1 68.38 76 LEU B CA 1
ATOM 3047 C C . LEU B 1 76 ? -5.242 41.531 1.229 1 68.38 76 LEU B C 1
ATOM 3049 O O . LEU B 1 76 ? -4.32 40.781 0.921 1 68.38 76 LEU B O 1
ATOM 3053 N N . ASP B 1 77 ? -5.266 42.375 2.248 1 65.38 77 ASP B N 1
ATOM 3054 C CA . ASP B 1 77 ? -4.109 42.375 3.139 1 65.38 77 ASP B CA 1
ATOM 3055 C C . ASP B 1 77 ? -3.945 41.031 3.842 1 65.38 77 ASP B C 1
ATOM 3057 O O . ASP B 1 77 ? -2.822 40.594 4.055 1 65.38 77 ASP B O 1
ATOM 3061 N N . GLU B 1 78 ? -5.027 40.594 4.242 1 62.56 78 GLU B N 1
ATOM 3062 C CA . GLU B 1 78 ? -5.004 39.281 4.871 1 62.56 78 GLU B CA 1
ATOM 3063 C C . GLU B 1 78 ? -4.363 38.25 3.957 1 62.56 78 GLU B C 1
ATOM 3065 O O . GLU B 1 78 ? -3.738 37.281 4.43 1 62.56 78 GLU B O 1
ATOM 3070 N N . LEU B 1 79 ? -4.637 38.594 2.707 1 59.03 79 LEU B N 1
ATOM 3071 C CA . LEU B 1 79 ? -3.982 37.719 1.744 1 59.03 79 LEU B CA 1
ATOM 3072 C C . LEU B 1 79 ? -2.467 37.75 1.902 1 59.03 79 LEU B C 1
ATOM 3074 O O . LEU B 1 79 ? -1.774 36.781 1.62 1 59.03 79 LEU B O 1
ATOM 3078 N N . TYR B 1 80 ? -2.139 39.031 2.164 1 53.62 80 TYR B N 1
ATOM 3079 C CA . TYR B 1 80 ? -0.705 39.25 2.314 1 53.62 80 TYR B CA 1
ATOM 3080 C C . TYR B 1 80 ? -0.267 39.031 3.756 1 53.62 80 TYR B C 1
ATOM 3082 O O . TYR B 1 80 ? 0.929 39.031 4.059 1 53.62 80 TYR B O 1
ATOM 3090 N N . ALA B 1 81 ? -1.175 39.25 4.695 1 51.16 81 ALA B N 1
ATOM 3091 C CA . ALA B 1 81 ? -0.819 39.094 6.102 1 51.16 81 ALA B CA 1
ATOM 3092 C C . ALA B 1 81 ? -0.166 37.719 6.344 1 51.16 81 ALA B C 1
ATOM 3094 O O . ALA B 1 81 ? -0.62 36.719 5.816 1 51.16 81 ALA B O 1
ATOM 3095 N N . VAL B 1 82 ? 1.091 37.844 6.562 1 54.62 82 VAL B N 1
ATOM 3096 C CA . VAL B 1 82 ? 1.774 36.625 6.98 1 54.62 82 VAL B CA 1
ATOM 3097 C C . VAL B 1 82 ? 1.133 36.094 8.258 1 54.62 82 VAL B C 1
ATOM 3099 O O . VAL B 1 82 ? 1.185 36.719 9.305 1 54.62 82 VAL B O 1
ATOM 3102 N N . GLU B 1 83 ? -0.098 35.688 8.219 1 57.44 83 GLU B N 1
ATOM 3103 C CA . GLU B 1 83 ? -0.738 35.125 9.406 1 57.44 83 GLU B CA 1
ATOM 3104 C C . GLU B 1 83 ? 0.171 34.125 10.102 1 57.44 83 GLU B C 1
ATOM 3106 O O . GLU B 1 83 ? 0.883 33.375 9.445 1 57.44 83 GLU B O 1
ATOM 3111 N N . ALA B 1 84 ? 0.569 34.625 11.32 1 69.94 84 ALA B N 1
ATOM 3112 C CA . ALA B 1 84 ? 1.269 33.688 12.188 1 69.94 84 ALA B CA 1
ATOM 3113 C C . ALA B 1 84 ? 0.538 32.344 12.25 1 69.94 84 ALA B C 1
ATOM 3115 O O . ALA B 1 84 ? -0.678 32.312 12.453 1 69.94 84 ALA B O 1
ATOM 3116 N N . PHE B 1 85 ? 1.032 31.391 11.719 1 86 85 PHE B N 1
ATOM 3117 C CA . PHE B 1 85 ? 0.452 30.047 11.734 1 86 85 PHE B CA 1
ATOM 3118 C C . PHE B 1 85 ? 0.281 29.547 13.164 1 86 85 PHE B C 1
ATOM 3120 O O . PHE B 1 85 ? 1.212 29.625 13.969 1 86 85 PHE B O 1
ATOM 3127 N N . SER B 1 86 ? -0.901 29.359 13.547 1 90.19 86 SER B N 1
ATOM 3128 C CA . SER B 1 86 ? -1.203 28.719 14.82 1 90.19 86 SER B CA 1
ATOM 3129 C C . SER B 1 86 ? -1.624 27.266 14.625 1 90.19 86 SER B C 1
ATOM 3131 O O . SER B 1 86 ? -2.705 27 14.102 1 90.19 86 SER B O 1
ATOM 3133 N N . PRO B 1 87 ? -0.85 26.359 15.086 1 91.69 87 PRO B N 1
ATOM 3134 C CA . PRO B 1 87 ? -1.159 24.938 14.914 1 91.69 87 PRO B CA 1
ATOM 3135 C C . PRO B 1 87 ? -2.516 24.547 15.492 1 91.69 87 PRO B C 1
ATOM 3137 O O . PRO B 1 87 ? -3.271 23.797 14.867 1 91.69 87 PRO B O 1
ATOM 3140 N N . HIS B 1 88 ? -2.82 25.094 16.625 1 90.69 88 HIS B N 1
ATOM 3141 C CA . HIS B 1 88 ? -4.039 24.688 17.328 1 90.69 88 HIS B CA 1
ATOM 3142 C C . HIS B 1 88 ? -5.281 25.078 16.531 1 90.69 88 HIS B C 1
ATOM 3144 O O . HIS B 1 88 ? -6.316 24.422 16.609 1 90.69 88 HIS B O 1
ATOM 3150 N N . ALA B 1 89 ? -5.137 26.078 15.742 1 90.62 89 ALA B N 1
ATOM 3151 C CA . ALA B 1 89 ? -6.281 26.578 14.984 1 90.62 89 ALA B CA 1
ATOM 3152 C C . ALA B 1 89 ? -6.305 26 13.57 1 90.62 89 ALA B C 1
ATOM 3154 O O . ALA B 1 89 ? -7.273 26.188 12.836 1 90.62 89 ALA B O 1
ATOM 3155 N N . CYS B 1 90 ? -5.312 25.281 13.219 1 91.75 90 CYS B N 1
ATOM 3156 C CA . CYS B 1 90 ? -5.168 24.781 11.859 1 91.75 90 CYS B CA 1
ATOM 3157 C C . CYS B 1 90 ? -6.188 23.688 11.562 1 91.75 90 CYS B C 1
ATOM 3159 O O . CYS B 1 90 ? -6.355 22.766 12.352 1 91.75 90 CYS B O 1
ATOM 3161 N N . GLN B 1 91 ? -6.852 23.812 10.422 1 90.88 91 GLN B N 1
ATOM 3162 C CA . GLN B 1 91 ? -7.832 22.812 10.008 1 90.88 91 GLN B CA 1
ATOM 3163 C C . GLN B 1 91 ? -7.422 22.156 8.688 1 90.88 91 GLN B C 1
ATOM 3165 O O . GLN B 1 91 ? -8.164 21.344 8.141 1 90.88 91 GLN B O 1
ATOM 3170 N N . ARG B 1 92 ? -6.281 22.391 8.281 1 92.19 92 ARG B N 1
ATOM 3171 C CA . ARG B 1 92 ? -5.793 21.922 6.992 1 92.19 92 ARG B CA 1
ATOM 3172 C C . ARG B 1 92 ? -5.539 20.422 7.027 1 92.19 92 ARG B C 1
ATOM 3174 O O . ARG B 1 92 ? -5.098 19.875 8.047 1 92.19 92 ARG B O 1
ATOM 3181 N N . GLU B 1 93 ? -5.816 19.734 5.91 1 93.62 93 GLU B N 1
ATOM 3182 C CA . GLU B 1 93 ? -5.398 18.359 5.699 1 93.62 93 GLU B CA 1
ATOM 3183 C C . GLU B 1 93 ? -4.086 18.281 4.926 1 93.62 93 GLU B C 1
ATOM 3185 O O . GLU B 1 93 ? -4.035 18.656 3.748 1 93.62 93 GLU B O 1
ATOM 3190 N N . PHE B 1 94 ? -3.107 17.859 5.613 1 96.19 94 PHE B N 1
ATOM 3191 C CA . PHE B 1 94 ? -1.796 17.75 4.984 1 96.19 94 PHE B CA 1
ATOM 3192 C C . PHE B 1 94 ? -1.638 16.391 4.309 1 96.19 94 PHE B C 1
ATOM 3194 O O . PHE B 1 94 ? -2.15 15.383 4.801 1 96.19 94 PHE B O 1
ATOM 3201 N N . ARG B 1 95 ? -0.865 16.375 3.244 1 95.62 95 ARG B N 1
ATOM 3202 C CA . ARG B 1 95 ? -0.656 15.141 2.488 1 95.62 95 ARG B CA 1
ATOM 3203 C C . ARG B 1 95 ? 0.8 14.695 2.561 1 95.62 95 ARG B C 1
ATOM 3205 O O . ARG B 1 95 ? 1.705 15.453 2.205 1 95.62 95 ARG B O 1
ATOM 3212 N N . LEU B 1 96 ? 0.944 13.453 3.008 1 95.12 96 LEU B N 1
ATOM 3213 C CA . LEU B 1 96 ? 2.252 12.82 3.129 1 95.12 96 LEU B CA 1
ATOM 3214 C C . LEU B 1 96 ? 2.354 11.602 2.217 1 95.12 96 LEU B C 1
ATOM 3216 O O . LEU B 1 96 ? 1.595 10.641 2.367 1 95.12 96 LEU B O 1
ATOM 3220 N N . ALA B 1 97 ? 3.234 11.672 1.291 1 92 97 ALA B N 1
ATOM 3221 C CA . ALA B 1 97 ? 3.523 10.508 0.459 1 92 97 ALA B CA 1
ATOM 3222 C C . ALA B 1 97 ? 4.844 9.859 0.866 1 92 97 ALA B C 1
ATOM 3224 O O . ALA B 1 97 ? 5.746 10.531 1.371 1 92 97 ALA B O 1
ATOM 3225 N N . TYR B 1 98 ? 4.879 8.547 0.7 1 89.25 98 TYR B N 1
ATOM 3226 C CA . TYR B 1 98 ? 6.094 7.82 1.043 1 89.25 98 TYR B CA 1
ATOM 3227 C C . TYR B 1 98 ? 6.27 6.602 0.147 1 89.25 98 TYR B C 1
ATOM 3229 O O . TYR B 1 98 ? 5.312 6.137 -0.476 1 89.25 98 TYR B O 1
ATOM 3237 N N . THR B 1 99 ? 7.5 6.129 0.068 1 84.75 99 THR B N 1
ATOM 3238 C CA . THR B 1 99 ? 7.797 4.902 -0.664 1 84.75 99 THR B CA 1
ATOM 3239 C C . THR B 1 99 ? 7.938 3.721 0.292 1 84.75 99 THR B C 1
ATOM 3241 O O . THR B 1 99 ? 8 3.904 1.51 1 84.75 99 THR B O 1
ATOM 3244 N N . ALA B 1 100 ? 8.07 2.566 -0.23 1 79.75 100 ALA B N 1
ATOM 3245 C CA . ALA B 1 100 ? 8.117 1.332 0.549 1 79.75 100 ALA B CA 1
ATOM 3246 C C . ALA B 1 100 ? 9.375 1.281 1.412 1 79.75 100 ALA B C 1
ATOM 3248 O O . ALA B 1 100 ? 9.477 0.459 2.326 1 79.75 100 ALA B O 1
ATOM 3249 N N . PHE B 1 101 ? 10.258 2.195 1.187 1 82.31 101 PHE B N 1
ATOM 3250 C CA . PHE B 1 101 ? 11.453 2.254 2.021 1 82.31 101 PHE B CA 1
ATOM 3251 C C . PHE B 1 101 ? 11.109 2.719 3.432 1 82.31 101 PHE B C 1
ATOM 3253 O O . PHE B 1 101 ? 11.828 2.422 4.383 1 82.31 101 PHE B O 1
ATOM 3260 N N . LEU B 1 102 ? 10.055 3.396 3.342 1 84.19 102 LEU B N 1
ATOM 3261 C CA . LEU B 1 102 ? 9.602 3.811 4.668 1 84.19 102 LEU B CA 1
ATOM 3262 C C . LEU B 1 102 ? 8.477 2.908 5.164 1 84.19 102 LEU B C 1
ATOM 3264 O O . LEU B 1 102 ? 7.664 2.43 4.375 1 84.19 102 LEU B O 1
ATOM 3268 N N . SER B 1 103 ? 8.5 2.547 6.426 1 74.56 103 SER B N 1
ATOM 3269 C CA . SER B 1 103 ? 7.508 1.636 6.996 1 74.56 103 SER B CA 1
ATOM 3270 C C . SER B 1 103 ? 6.105 2.229 6.926 1 74.56 103 SER B C 1
ATOM 3272 O O . SER B 1 103 ? 5.945 3.449 6.84 1 74.56 103 SER B O 1
ATOM 3274 N N . GLU B 1 104 ? 5.078 1.39 6.863 1 75.81 104 GLU B N 1
ATOM 3275 C CA . GLU B 1 104 ? 3.67 1.774 6.914 1 75.81 104 GLU B CA 1
ATOM 3276 C C . GLU B 1 104 ? 3.348 2.529 8.203 1 75.81 104 GLU B C 1
ATOM 3278 O O . GLU B 1 104 ? 2.336 3.227 8.281 1 75.81 104 GLU B O 1
ATOM 3283 N N . SER B 1 105 ? 4.281 2.512 9.094 1 81.06 105 SER B N 1
ATOM 3284 C CA . SER B 1 105 ? 4.082 3.172 10.383 1 81.06 105 SER B CA 1
ATOM 3285 C C . SER B 1 105 ? 4.41 4.656 10.297 1 81.06 105 SER B C 1
ATOM 3287 O O . SER B 1 105 ? 4.137 5.414 11.234 1 81.06 105 SER B O 1
ATOM 3289 N N . SER B 1 106 ? 4.91 5.09 9.18 1 86.75 106 SER B N 1
ATOM 3290 C CA . SER B 1 106 ? 5.336 6.48 9.047 1 86.75 106 SER B CA 1
ATOM 3291 C C . SER B 1 106 ? 4.152 7.434 9.172 1 86.75 106 SER B C 1
ATOM 3293 O O . SER B 1 106 ? 4.238 8.445 9.867 1 86.75 106 SER B O 1
ATOM 3295 N N . VAL B 1 107 ? 3.068 7.047 8.578 1 88.44 107 VAL B N 1
ATOM 3296 C CA . VAL B 1 107 ? 1.915 7.938 8.562 1 88.44 107 VAL B CA 1
ATOM 3297 C C . VAL B 1 107 ? 1.301 8.016 9.961 1 88.44 107 VAL B C 1
ATOM 3299 O O . VAL B 1 107 ? 1.092 9.102 10.492 1 88.44 107 VAL B O 1
ATOM 3302 N N . PRO B 1 108 ? 1.094 6.918 10.609 1 91.31 108 PRO B N 1
ATOM 3303 C CA . PRO B 1 108 ? 0.58 6.977 11.977 1 91.31 108 PRO B CA 1
ATOM 3304 C C . PRO B 1 108 ? 1.495 7.758 12.922 1 91.31 108 PRO B C 1
ATOM 3306 O O . PRO B 1 108 ? 1.015 8.477 13.797 1 91.31 108 PRO B O 1
ATOM 3309 N N . LEU B 1 109 ? 2.695 7.598 12.711 1 91 109 LEU B N 1
ATOM 3310 C CA . LEU B 1 109 ? 3.67 8.281 13.555 1 91 109 LEU B CA 1
ATOM 3311 C C . LEU B 1 109 ? 3.568 9.797 13.383 1 91 109 LEU B C 1
ATOM 3313 O O . LEU B 1 109 ? 3.475 10.531 14.375 1 91 109 LEU B O 1
ATOM 3317 N N . VAL B 1 110 ? 3.574 10.195 12.156 1 93.5 110 VAL B N 1
ATOM 3318 C CA . VAL B 1 110 ? 3.488 11.625 11.859 1 93.5 110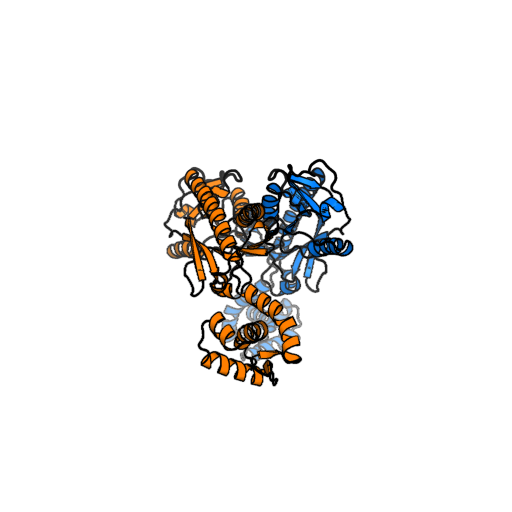 VAL B CA 1
ATOM 3319 C C . VAL B 1 110 ? 2.131 12.164 12.305 1 93.5 110 VAL B C 1
ATOM 3321 O O . VAL B 1 110 ? 2.049 13.234 12.906 1 93.5 110 VAL B O 1
ATOM 3324 N N . SER B 1 111 ? 1.125 11.43 12.055 1 94 111 SER B N 1
ATOM 3325 C CA . SER B 1 111 ? -0.228 11.859 12.391 1 94 111 SER B CA 1
ATOM 3326 C C . SER B 1 111 ? -0.385 12.055 13.898 1 94 111 SER B C 1
ATOM 3328 O O . SER B 1 111 ? -0.952 13.055 14.344 1 94 111 SER B O 1
ATOM 3330 N N . SER B 1 112 ? 0.083 11.148 14.609 1 92.25 112 SER B N 1
ATOM 3331 C CA . SER B 1 112 ? -0.042 11.219 16.062 1 92.25 112 SER B CA 1
ATOM 3332 C C . SER B 1 112 ? 0.634 12.469 16.609 1 92.25 112 SER B C 1
ATOM 3334 O O . SER B 1 112 ? 0.071 13.164 17.469 1 92.25 112 SER B O 1
ATOM 3336 N N . GLU B 1 113 ? 1.812 12.711 16.109 1 90.75 113 GLU B N 1
ATOM 3337 C CA . GLU B 1 113 ? 2.562 13.883 16.562 1 90.75 113 GLU B CA 1
ATOM 3338 C C . GLU B 1 113 ? 1.863 15.18 16.156 1 90.75 113 GLU B C 1
ATOM 3340 O O . GLU B 1 113 ? 1.793 16.125 16.953 1 90.75 113 GLU B O 1
ATOM 3345 N N . LEU B 1 114 ? 1.359 15.211 15.023 1 92 114 LEU B N 1
ATOM 3346 C CA . LEU B 1 114 ? 0.731 16.422 14.492 1 92 114 LEU B CA 1
ATOM 3347 C C . LEU B 1 114 ? -0.589 16.703 15.203 1 92 114 LEU B C 1
ATOM 3349 O O . LEU B 1 114 ? -0.908 17.859 15.5 1 92 114 LEU B O 1
ATOM 3353 N N . LEU B 1 115 ? -1.315 15.672 15.469 1 88.5 115 LEU B N 1
ATOM 3354 C CA . LEU B 1 115 ? -2.658 15.836 16.016 1 88.5 115 LEU B CA 1
ATOM 3355 C C . LEU B 1 115 ? -2.602 16.281 17.469 1 88.5 115 LEU B C 1
ATOM 3357 O O . LEU B 1 115 ? -3.551 16.875 17.984 1 88.5 115 LEU B O 1
ATOM 3361 N N . ARG B 1 116 ? -1.544 16 18.109 1 90 116 ARG B N 1
ATOM 3362 C CA . ARG B 1 116 ? -1.332 16.516 19.453 1 90 116 ARG B CA 1
ATOM 3363 C C . ARG B 1 116 ? -1.229 18.047 19.453 1 90 116 ARG B C 1
ATOM 3365 O O . ARG B 1 116 ? -1.759 18.703 20.344 1 90 116 ARG B O 1
ATOM 3372 N N . LEU B 1 117 ? -0.621 18.609 18.438 1 91.25 117 LEU B N 1
ATOM 3373 C CA . LEU B 1 117 ? -0.356 20.031 18.344 1 91.25 117 LEU B CA 1
ATOM 3374 C C . LEU B 1 117 ? -1.46 20.75 17.562 1 91.25 117 LEU B C 1
ATOM 3376 O O . LEU B 1 117 ? -1.748 21.922 17.812 1 91.25 117 LEU B O 1
ATOM 3380 N N . ALA B 1 118 ? -2.006 20.047 16.609 1 93.56 118 ALA B N 1
ATOM 3381 C CA . ALA B 1 118 ? -3.082 20.547 15.766 1 93.56 118 ALA B CA 1
ATOM 3382 C C . ALA B 1 118 ? -4.246 19.562 15.711 1 93.56 118 ALA B C 1
ATOM 3384 O O . ALA B 1 118 ? -4.453 18.906 14.695 1 93.56 118 ALA B O 1
ATOM 3385 N N . PRO B 1 119 ? -5.059 19.609 16.703 1 89.5 119 PRO B N 1
ATOM 3386 C CA . PRO B 1 119 ? -6.094 18.594 16.859 1 89.5 119 PRO B CA 1
ATOM 3387 C C . PRO B 1 119 ? -7.172 18.672 15.781 1 89.5 119 PRO B C 1
ATOM 3389 O O . PRO B 1 119 ? -7.934 17.719 15.586 1 89.5 119 PRO B O 1
ATOM 3392 N N . ASN B 1 120 ? -7.211 19.797 15.094 1 89.75 120 ASN B N 1
ATOM 3393 C CA . ASN B 1 120 ? -8.258 19.969 14.094 1 89.75 120 ASN B CA 1
ATOM 3394 C C . ASN B 1 120 ? -7.719 19.781 12.68 1 89.75 120 ASN B C 1
ATOM 3396 O O . ASN B 1 120 ? -8.461 19.906 11.703 1 89.75 120 ASN B O 1
ATOM 3400 N N . ALA B 1 121 ? -6.492 19.516 12.578 1 92.5 121 ALA B N 1
ATOM 3401 C CA . ALA B 1 121 ? -5.883 19.25 11.281 1 92.5 121 ALA B CA 1
ATOM 3402 C C . ALA B 1 121 ? -6.062 17.781 10.875 1 92.5 121 ALA B C 1
ATOM 3404 O O . ALA B 1 121 ? -6.695 17.016 11.602 1 92.5 121 ALA B O 1
ATOM 3405 N N . GLY B 1 122 ? -5.66 17.484 9.648 1 93.5 122 GLY B N 1
ATOM 3406 C CA . GLY B 1 122 ? -5.691 16.109 9.148 1 93.5 122 GLY B CA 1
ATOM 3407 C C . GLY B 1 122 ? -4.438 15.727 8.383 1 93.5 122 GLY B C 1
ATOM 3408 O O . GLY B 1 122 ? -3.709 16.594 7.902 1 93.5 122 GLY B O 1
ATOM 3409 N N . VAL B 1 123 ? -4.211 14.43 8.398 1 94.88 123 VAL B N 1
ATOM 3410 C CA . VAL B 1 123 ? -3.078 13.922 7.637 1 94.88 123 VAL B CA 1
ATOM 3411 C C . VAL B 1 123 ? -3.551 12.836 6.676 1 94.88 123 VAL B C 1
ATOM 3413 O O . VAL B 1 123 ? -4.23 11.891 7.082 1 94.88 123 VAL B O 1
ATOM 3416 N N . ASN B 1 124 ? -3.225 13.008 5.461 1 93.88 124 ASN B N 1
ATOM 3417 C CA . ASN B 1 124 ? -3.488 12.031 4.41 1 93.88 124 ASN B CA 1
ATOM 3418 C C . ASN B 1 124 ? -2.201 11.375 3.916 1 93.88 124 ASN B C 1
ATOM 3420 O O . ASN B 1 124 ? -1.399 12.023 3.234 1 93.88 124 ASN B O 1
ATOM 3424 N N . GLY B 1 125 ? -2.086 10.094 4.309 1 92.81 125 GLY B N 1
ATOM 3425 C CA . GLY B 1 125 ? -0.91 9.352 3.893 1 92.81 125 GLY B CA 1
ATOM 3426 C C . GLY B 1 125 ? -1.168 8.445 2.701 1 92.81 125 GLY B C 1
ATOM 3427 O O . GLY B 1 125 ? -2.205 7.785 2.631 1 92.81 125 GLY B O 1
ATOM 3428 N N . GLU B 1 126 ? -0.191 8.438 1.753 1 87.81 126 GLU B N 1
ATOM 3429 C CA . GLU B 1 126 ? -0.377 7.582 0.587 1 87.81 126 GLU B CA 1
ATOM 3430 C C . GLU B 1 126 ? 0.952 7 0.111 1 87.81 126 GLU B C 1
ATOM 3432 O O . GLU B 1 126 ? 2.012 7.582 0.352 1 87.81 126 GLU B O 1
ATOM 3437 N N . LEU B 1 127 ? 0.797 5.879 -0.538 1 80.94 127 LEU B N 1
ATOM 3438 C CA . LEU B 1 127 ? 1.975 5.266 -1.142 1 80.94 127 LEU B CA 1
ATOM 3439 C C . LEU B 1 127 ? 2.34 5.957 -2.451 1 80.94 127 LEU B C 1
ATOM 3441 O O . LEU B 1 127 ? 1.467 6.227 -3.279 1 80.94 127 LEU B O 1
ATOM 3445 N N . TRP B 1 128 ? 3.58 6.297 -2.525 1 80.5 128 TRP B N 1
ATOM 3446 C CA . TRP B 1 128 ? 4.137 6.883 -3.738 1 80.5 128 TRP B CA 1
ATOM 3447 C C . TRP B 1 128 ? 4.719 5.805 -4.648 1 80.5 128 TRP B C 1
ATOM 3449 O O . TRP B 1 128 ? 5.82 5.309 -4.41 1 80.5 128 TRP B O 1
ATOM 3459 N N . GLN B 1 129 ? 3.861 5.32 -5.578 1 70.38 129 GLN B N 1
ATOM 3460 C CA . GLN B 1 129 ? 4.289 4.188 -6.398 1 70.38 129 GLN B CA 1
ATOM 3461 C C . GLN B 1 129 ? 4.637 4.637 -7.816 1 70.38 129 GLN B C 1
ATOM 3463 O O . GLN B 1 129 ? 3.795 5.191 -8.523 1 70.38 129 GLN B O 1
ATOM 3468 N N . ASP B 1 130 ? 5.77 4.465 -8.172 1 59.84 130 ASP B N 1
ATOM 3469 C CA . ASP B 1 130 ? 6.262 4.535 -9.547 1 59.84 130 ASP B CA 1
ATOM 3470 C C . ASP B 1 130 ? 6.168 5.957 -10.094 1 59.84 130 ASP B C 1
ATOM 3472 O O . ASP B 1 130 ? 6.18 6.164 -11.312 1 59.84 130 ASP B O 1
ATOM 3476 N N . GLN B 1 131 ? 5.922 6.832 -9.312 1 67.31 131 GLN B N 1
ATOM 3477 C CA . GLN B 1 131 ? 5.871 8.195 -9.836 1 67.31 131 GLN B CA 1
ATOM 3478 C C . GLN B 1 131 ? 7.23 8.875 -9.711 1 67.31 131 GLN B C 1
ATOM 3480 O O . GLN B 1 131 ? 8 8.586 -8.789 1 67.31 131 GLN B O 1
ATOM 3485 N N . HIS B 1 132 ? 7.355 9.672 -10.711 1 70.31 132 HIS B N 1
ATOM 3486 C CA . HIS B 1 132 ? 8.57 10.477 -10.664 1 70.31 132 HIS B CA 1
ATOM 3487 C C . HIS B 1 132 ? 8.40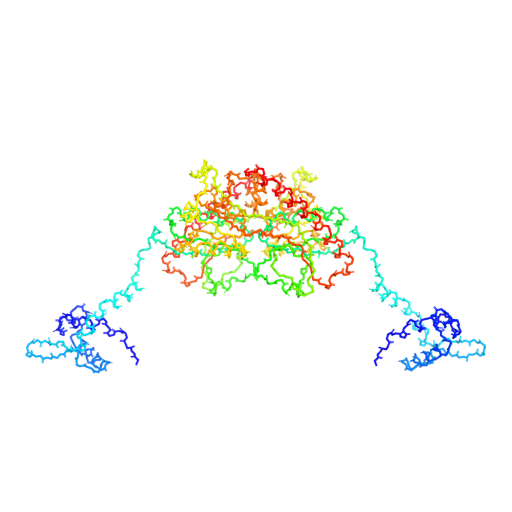6 11.672 -9.734 1 70.31 132 HIS B C 1
ATOM 3489 O O . HIS B 1 132 ? 7.301 12.219 -9.609 1 70.31 132 HIS B O 1
ATOM 3495 N N . VAL B 1 133 ? 9.492 12.031 -9.125 1 79.06 133 VAL B N 1
ATOM 3496 C CA . VAL B 1 133 ? 9.484 13.133 -8.172 1 79.06 133 VAL B CA 1
ATOM 3497 C C . VAL B 1 133 ? 9.109 14.43 -8.883 1 79.06 133 VAL B C 1
ATOM 3499 O O . VAL B 1 133 ? 8.586 15.359 -8.266 1 79.06 133 VAL B O 1
ATOM 3502 N N . SER B 1 134 ? 9.352 14.5 -10.18 1 74.31 134 SER B N 1
ATOM 3503 C CA . SER B 1 134 ? 9.078 15.703 -10.961 1 74.31 134 SER B CA 1
ATOM 3504 C C . SER B 1 134 ? 7.59 16.031 -10.961 1 74.31 134 SER B C 1
ATOM 3506 O O . SER B 1 134 ? 7.203 17.172 -11.242 1 74.31 134 SER B O 1
ATOM 3508 N N . VAL B 1 135 ? 6.805 15.109 -10.602 1 78.69 135 VAL B N 1
ATOM 3509 C CA . VAL B 1 135 ? 5.367 15.344 -10.656 1 78.69 135 VAL B CA 1
ATOM 3510 C C . VAL B 1 135 ? 4.887 15.953 -9.344 1 78.69 135 VAL B C 1
ATOM 3512 O O . VAL B 1 135 ? 3.723 16.328 -9.219 1 78.69 135 VAL B O 1
ATOM 3515 N N . LEU B 1 136 ? 5.809 16.109 -8.453 1 84 136 LEU B N 1
ATOM 3516 C CA . LEU B 1 136 ? 5.453 16.641 -7.145 1 84 136 LEU B CA 1
ATOM 3517 C C . LEU B 1 136 ? 4.824 18.031 -7.266 1 84 136 LEU B C 1
ATOM 3519 O O . LEU B 1 136 ? 3.922 18.375 -6.5 1 84 136 LEU B O 1
ATOM 3523 N N . GLY B 1 137 ? 5.301 18.75 -8.266 1 80.75 137 GLY B N 1
ATOM 3524 C CA . GLY B 1 137 ? 4.77 20.094 -8.484 1 80.75 137 GLY B CA 1
ATOM 3525 C C . GLY B 1 137 ? 3.303 20.094 -8.875 1 80.75 137 GLY B C 1
ATOM 3526 O O . GLY B 1 137 ? 2.561 21.016 -8.523 1 80.75 137 GLY B O 1
ATOM 3527 N N . ASP B 1 138 ? 2.91 19.109 -9.516 1 81.19 138 ASP B N 1
ATOM 3528 C CA . ASP B 1 138 ? 1.538 19.016 -10 1 81.19 138 ASP B CA 1
ATOM 3529 C C . ASP B 1 138 ? 0.707 18.094 -9.102 1 81.19 138 ASP B C 1
ATOM 3531 O O . ASP B 1 138 ? -0.442 17.781 -9.422 1 81.19 138 ASP B O 1
ATOM 3535 N N . SER B 1 139 ? 1.306 17.719 -8.062 1 86.5 139 SER B N 1
ATOM 3536 C CA . SER B 1 139 ? 0.624 16.797 -7.16 1 86.5 139 SER B CA 1
ATOM 3537 C C . SER B 1 139 ? 0.12 17.5 -5.91 1 86.5 139 SER B C 1
ATOM 3539 O O . SER B 1 139 ? 0.661 18.547 -5.52 1 86.5 139 SER B O 1
ATOM 3541 N N . PRO B 1 140 ? -0.937 17 -5.398 1 89.88 140 PRO B N 1
ATOM 3542 C CA . PRO B 1 140 ? -1.439 17.594 -4.156 1 89.88 140 PRO B CA 1
ATOM 3543 C C . PRO B 1 140 ? -0.609 17.188 -2.936 1 89.88 140 PRO B C 1
ATOM 3545 O O . PRO B 1 140 ? -0.983 17.5 -1.803 1 89.88 140 PRO B O 1
ATOM 3548 N N . ILE B 1 141 ? 0.514 16.594 -3.143 1 93.62 141 ILE B N 1
ATOM 3549 C CA . ILE B 1 141 ? 1.353 16.094 -2.057 1 93.62 141 ILE B CA 1
ATOM 3550 C C . ILE B 1 141 ? 2.105 17.266 -1.418 1 93.62 141 ILE B C 1
ATOM 3552 O O . ILE B 1 141 ? 2.725 18.078 -2.117 1 93.62 141 ILE B O 1
ATOM 3556 N N . ASP B 1 142 ? 2.018 17.312 -0.102 1 95.19 142 ASP B N 1
ATOM 3557 C CA . ASP B 1 142 ? 2.725 18.359 0.632 1 95.19 142 ASP B CA 1
ATOM 3558 C C . ASP B 1 142 ? 4.184 17.984 0.863 1 95.19 142 ASP B C 1
ATOM 3560 O O . ASP B 1 142 ? 5.086 18.797 0.662 1 95.19 142 ASP B O 1
ATOM 3564 N N . VAL B 1 143 ? 4.371 16.766 1.312 1 95.38 143 VAL B N 1
ATOM 3565 C CA . VAL B 1 143 ? 5.727 16.281 1.537 1 95.38 143 VAL B CA 1
ATOM 3566 C C . VAL B 1 143 ? 5.844 14.836 1.065 1 95.38 143 VAL B C 1
ATOM 3568 O O . VAL B 1 143 ? 4.895 14.062 1.178 1 95.38 143 VAL B O 1
ATOM 3571 N N . LEU B 1 144 ? 7.008 14.539 0.544 1 92.88 144 LEU B N 1
ATOM 3572 C CA . LEU B 1 144 ? 7.324 13.203 0.062 1 92.88 144 LEU B CA 1
ATOM 3573 C C . LEU B 1 144 ? 8.547 12.641 0.783 1 92.88 144 LEU B C 1
ATOM 3575 O O . LEU B 1 144 ? 9.617 13.258 0.768 1 92.88 144 LEU B O 1
ATOM 3579 N N . ALA B 1 145 ? 8.336 11.57 1.451 1 92.81 145 ALA B N 1
ATOM 3580 C CA . ALA B 1 145 ? 9.453 10.844 2.051 1 92.81 145 ALA B CA 1
ATOM 3581 C C . ALA B 1 145 ? 9.945 9.727 1.127 1 92.81 145 ALA B C 1
ATOM 3583 O O . ALA B 1 145 ? 9.203 8.789 0.834 1 92.81 145 ALA B O 1
ATOM 3584 N N . THR B 1 146 ? 11.18 9.859 0.691 1 89.44 146 THR B N 1
ATOM 3585 C CA . THR B 1 146 ? 11.648 8.914 -0.322 1 89.44 146 THR B CA 1
ATOM 3586 C C . THR B 1 146 ? 13.172 8.883 -0.358 1 89.44 146 THR B C 1
ATOM 3588 O O . THR B 1 146 ? 13.836 9.5 0.476 1 89.44 146 THR B O 1
ATOM 3591 N N . THR B 1 147 ? 13.633 7.973 -1.222 1 85.81 147 THR B N 1
ATOM 3592 C CA . THR B 1 147 ? 15.047 8 -1.594 1 85.81 147 THR B CA 1
ATOM 3593 C C . THR B 1 147 ? 15.25 8.812 -2.871 1 85.81 147 THR B C 1
ATOM 3595 O O . THR B 1 147 ? 14.344 8.914 -3.697 1 85.81 147 THR B O 1
ATOM 3598 N N . LEU B 1 148 ? 16.297 9.492 -2.943 1 75.25 148 LEU B N 1
ATOM 3599 C CA . LEU B 1 148 ? 16.531 10.32 -4.117 1 75.25 148 LEU B CA 1
ATOM 3600 C C . LEU B 1 148 ? 17.953 10.133 -4.629 1 75.25 148 LEU B C 1
ATOM 3602 O O . LEU B 1 148 ? 18.906 10.086 -3.838 1 75.25 148 LEU B O 1
ATOM 3606 N N . ASP B 1 149 ? 17.906 10.023 -5.891 1 66.88 149 ASP B N 1
ATOM 3607 C CA . ASP B 1 149 ? 19.234 9.961 -6.488 1 66.88 149 ASP B CA 1
ATOM 3608 C C . ASP B 1 149 ? 19.594 11.297 -7.137 1 66.88 149 ASP B C 1
ATOM 3610 O O . ASP B 1 149 ? 20.781 11.562 -7.398 1 66.88 149 ASP B O 1
ATOM 3614 N N . TYR B 1 150 ? 18.578 12.07 -7.445 1 68.62 150 TYR B N 1
ATOM 3615 C CA . TYR B 1 150 ? 18.844 13.375 -8.039 1 68.62 150 TYR B CA 1
ATOM 3616 C C . TYR B 1 150 ? 17.875 14.43 -7.5 1 68.62 150 TYR B C 1
ATOM 3618 O O . TYR B 1 150 ? 16.75 14.102 -7.102 1 68.62 150 TYR B O 1
ATOM 3626 N N . PHE B 1 151 ? 18.328 15.625 -7.473 1 69.62 151 PHE B N 1
ATOM 3627 C CA . PHE B 1 151 ? 17.5 16.719 -6.977 1 69.62 151 PHE B CA 1
ATOM 3628 C C . PHE B 1 151 ? 17.078 17.625 -8.117 1 69.62 151 PHE B C 1
ATOM 3630 O O . PHE B 1 151 ? 17.875 18.406 -8.641 1 69.62 151 PHE B O 1
ATOM 3637 N N . PRO B 1 152 ? 15.852 17.406 -8.438 1 76.75 152 PRO B N 1
ATOM 3638 C CA . PRO B 1 152 ? 15.359 18.312 -9.484 1 76.75 152 PRO B CA 1
ATOM 3639 C C . PRO B 1 152 ? 15.336 19.781 -9.031 1 76.75 152 PRO B C 1
ATOM 3641 O O . PRO B 1 152 ? 15.359 20.047 -7.828 1 76.75 152 PRO B O 1
ATOM 3644 N N . GLU B 1 153 ? 15.102 20.531 -10.133 1 80 153 GLU B N 1
ATOM 3645 C CA . GLU B 1 153 ? 14.922 21.953 -9.844 1 80 153 GLU B CA 1
ATOM 3646 C C . GLU B 1 153 ? 13.578 22.219 -9.164 1 80 153 GLU B C 1
ATOM 3648 O O . GLU B 1 153 ? 12.641 21.422 -9.312 1 80 153 GLU B O 1
ATOM 3653 N N . ASN B 1 154 ? 13.445 23.016 -8.195 1 86.25 154 ASN B N 1
ATOM 3654 C CA . ASN B 1 154 ? 12.227 23.484 -7.535 1 86.25 154 ASN B CA 1
ATOM 3655 C C . ASN B 1 154 ? 11.781 22.531 -6.43 1 86.25 154 ASN B C 1
ATOM 3657 O O . ASN B 1 154 ? 10.641 22.594 -5.969 1 86.25 154 ASN B O 1
ATOM 3661 N N . ILE B 1 155 ? 12.562 21.516 -6.324 1 89.06 155 ILE B N 1
ATOM 3662 C CA . ILE B 1 155 ? 12.289 20.609 -5.215 1 89.06 155 ILE B CA 1
ATOM 3663 C C . ILE B 1 155 ? 13.281 20.875 -4.082 1 89.06 155 ILE B C 1
ATOM 3665 O O . ILE B 1 155 ? 14.492 20.922 -4.309 1 89.06 155 ILE B O 1
ATOM 3669 N N . TYR B 1 156 ? 12.758 21.125 -2.979 1 89.06 156 TYR B N 1
ATOM 3670 C CA . TYR B 1 156 ? 13.57 21.219 -1.767 1 89.06 156 TYR B CA 1
ATOM 3671 C C . TYR B 1 156 ? 13.547 19.906 -0.991 1 89.06 156 TYR B C 1
ATOM 3673 O O . TYR B 1 156 ? 12.672 19.078 -1.204 1 89.06 156 TYR B O 1
ATOM 3681 N N . GLY B 1 157 ? 14.531 19.734 -0.165 1 91.44 157 GLY B N 1
ATOM 3682 C CA . GLY B 1 157 ? 14.578 18.5 0.614 1 91.44 157 GLY B CA 1
ATOM 3683 C C . GLY B 1 157 ? 15.523 18.578 1.796 1 91.44 157 GLY B C 1
ATOM 3684 O O . GLY B 1 157 ? 16.375 19.484 1.863 1 91.44 157 GLY B O 1
ATOM 3685 N N . LYS B 1 158 ? 15.297 17.781 2.729 1 93 158 LYS B N 1
ATOM 3686 C CA . LYS B 1 158 ? 16.141 17.609 3.91 1 93 158 LYS B CA 1
ATOM 3687 C C . LYS B 1 158 ? 16.453 16.141 4.156 1 93 158 LYS B C 1
ATOM 3689 O O . LYS B 1 158 ? 15.555 15.289 4.082 1 93 158 LYS B O 1
ATOM 3694 N N . LYS B 1 159 ? 17.688 15.883 4.441 1 94 159 LYS B N 1
ATOM 3695 C CA . LYS B 1 159 ? 18.125 14.508 4.645 1 94 159 LYS B CA 1
ATOM 3696 C C . LYS B 1 159 ? 17.625 13.969 5.984 1 94 159 LYS B C 1
ATOM 3698 O O . LYS B 1 159 ? 17.781 14.625 7.02 1 94 159 LYS B O 1
ATOM 3703 N N . LEU B 1 160 ? 17.031 12.797 5.949 1 94.88 160 LEU B N 1
ATOM 3704 C CA . LEU B 1 160 ? 16.516 12.156 7.152 1 94.88 160 LEU B CA 1
ATOM 3705 C C . LEU B 1 160 ? 17.562 11.242 7.777 1 94.88 160 LEU B C 1
ATOM 3707 O O . LEU B 1 160 ? 17.812 11.32 8.984 1 94.88 160 LEU B O 1
ATOM 3711 N N . LEU B 1 161 ? 18.109 10.398 6.902 1 94.38 161 LEU B N 1
ATOM 3712 C CA . LEU B 1 161 ? 19.031 9.383 7.414 1 94.38 161 LEU B CA 1
ATOM 3713 C C . LEU B 1 161 ? 19.75 8.688 6.27 1 94.38 161 LEU B C 1
ATOM 3715 O O . LEU B 1 161 ? 19.234 8.586 5.16 1 94.38 161 LEU B O 1
ATOM 3719 N N . GLU B 1 162 ? 20.938 8.312 6.559 1 94.44 162 GLU B N 1
ATOM 3720 C CA . GLU B 1 162 ? 21.641 7.363 5.707 1 94.44 162 GLU B CA 1
ATOM 3721 C C . GLU B 1 162 ? 21.469 5.934 6.211 1 94.44 162 GLU B C 1
ATOM 3723 O O . GLU B 1 162 ? 21.5 5.688 7.418 1 94.44 162 GLU B O 1
ATOM 3728 N N . ASP B 1 163 ? 21.312 4.996 5.289 1 94.25 163 ASP B N 1
ATOM 3729 C CA . ASP B 1 163 ? 21 3.617 5.652 1 94.25 163 ASP B CA 1
ATOM 3730 C C . ASP B 1 163 ? 21.781 2.635 4.789 1 94.25 163 ASP B C 1
ATOM 3732 O O . ASP B 1 163 ? 22.531 3.043 3.896 1 94.25 163 ASP B O 1
ATOM 3736 N N . GLU B 1 164 ? 21.781 1.424 5.16 1 95 164 GLU B N 1
ATOM 3737 C CA . GLU B 1 164 ? 22.422 0.347 4.41 1 95 164 GLU B CA 1
ATOM 3738 C C . GLU B 1 164 ? 21.5 -0.857 4.273 1 95 164 GLU B C 1
ATOM 3740 O O . GLU B 1 164 ? 20.469 -0.935 4.949 1 95 164 GLU B O 1
ATOM 3745 N N . TYR B 1 165 ? 21.875 -1.74 3.373 1 95.31 165 TYR B N 1
ATOM 3746 C CA . TYR B 1 165 ? 21.047 -2.908 3.111 1 95.31 165 TYR B CA 1
ATOM 3747 C C . TYR B 1 165 ? 21.562 -4.129 3.865 1 95.31 165 TYR B C 1
ATOM 3749 O O . TYR B 1 165 ? 22.766 -4.285 4.051 1 95.31 165 TYR B O 1
ATOM 3757 N N . VAL B 1 166 ? 20.672 -4.961 4.219 1 97.31 166 VAL B N 1
ATOM 3758 C CA . VAL B 1 166 ? 20.969 -6.219 4.895 1 97.31 166 VAL B CA 1
ATOM 3759 C C . VAL B 1 166 ? 20.062 -7.324 4.348 1 97.31 166 VAL B C 1
ATOM 3761 O O . VAL B 1 166 ? 19.172 -7.062 3.539 1 97.31 166 VAL B O 1
ATOM 3764 N N . VAL B 1 167 ? 20.375 -8.5 4.746 1 97.94 167 VAL B N 1
ATOM 3765 C CA . VAL B 1 167 ? 19.562 -9.648 4.363 1 97.94 167 VAL B CA 1
ATOM 3766 C C . VAL B 1 167 ? 18.781 -10.156 5.57 1 97.94 167 VAL B C 1
ATOM 3768 O O . VAL B 1 167 ? 19.344 -10.32 6.656 1 97.94 167 VAL B O 1
ATOM 3771 N N . LEU B 1 168 ? 17.484 -10.344 5.379 1 98.06 168 LEU B N 1
ATOM 3772 C CA . LEU B 1 168 ? 16.641 -10.93 6.414 1 98.06 168 LEU B CA 1
ATOM 3773 C C . LEU B 1 168 ? 16.188 -12.328 6.016 1 98.06 168 LEU B C 1
ATOM 3775 O O . LEU B 1 168 ? 15.844 -12.57 4.855 1 98.06 168 LEU B O 1
ATOM 3779 N N . MET B 1 169 ? 16.266 -13.258 6.973 1 97.81 169 MET B N 1
ATOM 3780 C CA . MET B 1 169 ? 15.82 -14.625 6.762 1 97.81 169 MET B CA 1
ATOM 3781 C C . MET B 1 169 ? 15.164 -15.18 8.023 1 97.81 169 MET B C 1
ATOM 3783 O O . MET B 1 169 ? 15.32 -14.617 9.109 1 97.81 169 MET B O 1
ATOM 3787 N N . SER B 1 170 ? 14.422 -16.266 7.828 1 96.94 170 SER B N 1
ATOM 3788 C CA . SER B 1 170 ? 13.766 -16.906 8.969 1 96.94 170 SER B CA 1
ATOM 3789 C C . SER B 1 170 ? 14.773 -17.328 10.023 1 96.94 170 SER B C 1
ATOM 3791 O O . SER B 1 170 ? 15.883 -17.734 9.703 1 96.94 170 SER B O 1
ATOM 3793 N N . GLY B 1 171 ? 14.32 -17.188 11.258 1 96.06 171 GLY B N 1
ATOM 3794 C CA . GLY B 1 171 ? 15.141 -17.719 12.336 1 96.06 171 GLY B CA 1
ATOM 3795 C C . GLY B 1 171 ? 15.398 -19.203 12.219 1 96.06 171 GLY B C 1
ATOM 3796 O O . GLY B 1 171 ? 16.359 -19.719 12.805 1 96.06 171 GLY B O 1
ATOM 3797 N N . ASN B 1 172 ? 14.633 -19.891 11.445 1 94.5 172 ASN B N 1
ATOM 3798 C CA . ASN B 1 172 ? 14.75 -21.328 11.258 1 94.5 172 ASN B CA 1
ATOM 3799 C C . ASN B 1 172 ? 15.445 -21.672 9.938 1 94.5 172 ASN B C 1
ATOM 3801 O O . ASN B 1 172 ? 15.523 -22.828 9.555 1 94.5 172 ASN B O 1
ATOM 3805 N N . HIS B 1 173 ? 15.883 -20.688 9.281 1 94.5 173 HIS B N 1
ATOM 3806 C CA . HIS B 1 173 ? 16.594 -20.906 8.031 1 94.5 173 HIS B CA 1
ATOM 3807 C C . HIS B 1 173 ? 17.859 -21.719 8.25 1 94.5 173 HIS B C 1
ATOM 3809 O O . HIS B 1 173 ? 18.531 -21.562 9.273 1 94.5 173 HIS B O 1
ATOM 3815 N N . SER B 1 174 ? 18.219 -22.516 7.281 1 93.75 174 SER B N 1
ATOM 3816 C CA . SER B 1 174 ? 19.406 -23.359 7.391 1 93.75 174 SER B CA 1
ATOM 3817 C C . SER B 1 174 ? 20.672 -22.516 7.57 1 93.75 174 SER B C 1
ATOM 3819 O O . SER B 1 174 ? 21.641 -22.953 8.18 1 93.75 174 SER B O 1
ATOM 3821 N N . LEU B 1 175 ? 20.578 -21.328 7.129 1 94.12 175 LEU B N 1
ATOM 3822 C CA . LEU B 1 175 ? 21.75 -20.453 7.184 1 94.12 175 LEU B CA 1
ATOM 3823 C C . LEU B 1 175 ? 21.641 -19.484 8.359 1 94.12 175 LEU B C 1
ATOM 3825 O O . LEU B 1 175 ? 22.453 -18.562 8.484 1 94.12 175 LEU B O 1
ATOM 3829 N N . ALA B 1 176 ? 20.672 -19.688 9.188 1 94.75 176 ALA B N 1
ATOM 3830 C CA . ALA B 1 176 ? 20.422 -18.75 10.281 1 94.75 176 ALA B CA 1
ATOM 3831 C C . ALA B 1 176 ? 21.625 -18.672 11.227 1 94.75 176 ALA B C 1
ATOM 3833 O O . ALA B 1 176 ? 21.938 -17.609 11.758 1 94.75 176 ALA B O 1
ATOM 3834 N N . ASP B 1 177 ? 22.359 -19.766 11.344 1 93.12 177 ASP B N 1
ATOM 3835 C CA . ASP B 1 177 ? 23.469 -19.812 12.289 1 93.12 177 ASP B CA 1
ATOM 3836 C C . ASP B 1 177 ? 24.812 -19.828 11.57 1 93.12 177 ASP B C 1
ATOM 3838 O O . ASP B 1 177 ? 25.844 -20.141 12.164 1 93.12 177 ASP B O 1
ATOM 3842 N N . ALA B 1 178 ? 24.797 -19.562 10.336 1 93.12 178 ALA B N 1
ATOM 3843 C CA . ALA B 1 178 ? 26.016 -19.547 9.547 1 93.12 178 ALA B CA 1
ATOM 3844 C C . ALA B 1 178 ? 26.219 -18.203 8.875 1 93.12 178 ALA B C 1
ATOM 3846 O O . ALA B 1 178 ? 25.297 -17.375 8.844 1 93.12 178 ALA B O 1
ATOM 3847 N N . SER B 1 179 ? 27.438 -18.031 8.438 1 94.06 179 SER B N 1
ATOM 3848 C CA . SER B 1 179 ? 27.688 -16.844 7.641 1 94.06 179 SER B CA 1
ATOM 3849 C C . SER B 1 179 ? 27.078 -16.953 6.246 1 94.06 179 SER B C 1
ATOM 3851 O O . SER B 1 179 ? 27.125 -18.031 5.637 1 94.06 179 SER B O 1
ATOM 3853 N N . LEU B 1 180 ? 26.516 -15.906 5.816 1 95.94 180 LEU B N 1
ATOM 3854 C CA . LEU B 1 180 ? 25.938 -15.875 4.473 1 95.94 180 LEU B CA 1
ATOM 3855 C C . LEU B 1 180 ? 27.016 -15.586 3.432 1 95.94 180 LEU B C 1
ATOM 3857 O O . LEU B 1 180 ? 27.562 -14.484 3.379 1 95.94 180 LEU B O 1
ATOM 3861 N N . GLU B 1 181 ? 27.312 -16.516 2.615 1 96.31 181 GLU B N 1
ATOM 3862 C CA . GLU B 1 181 ? 28.312 -16.359 1.563 1 96.31 181 GLU B CA 1
ATOM 3863 C C . GLU B 1 181 ? 27.672 -15.961 0.241 1 96.31 181 GLU B C 1
ATOM 3865 O O . GLU B 1 181 ? 26.453 -16.078 0.081 1 96.31 181 GLU B O 1
ATOM 3870 N N . MET B 1 182 ? 28.531 -15.625 -0.656 1 95.62 182 MET B N 1
ATOM 3871 C CA . MET B 1 182 ? 28.047 -15.148 -1.95 1 95.62 182 MET B CA 1
ATOM 3872 C C . MET B 1 182 ? 27.234 -16.219 -2.664 1 95.62 182 MET B C 1
ATOM 3874 O O . MET B 1 182 ? 26.141 -15.953 -3.166 1 95.62 182 MET B O 1
ATOM 3878 N N . ASP B 1 183 ? 27.766 -17.391 -2.646 1 95.69 183 ASP B N 1
ATOM 3879 C CA . ASP B 1 183 ? 27.094 -18.469 -3.352 1 95.69 183 ASP B CA 1
ATOM 3880 C C . ASP B 1 183 ? 25.734 -18.781 -2.725 1 95.69 183 ASP B C 1
ATOM 3882 O O . ASP B 1 183 ? 24.797 -19.156 -3.428 1 95.69 183 ASP B O 1
ATOM 3886 N N . ASP B 1 184 ? 25.703 -18.641 -1.379 1 96.12 184 ASP B N 1
ATOM 3887 C CA . ASP B 1 184 ? 24.438 -18.828 -0.682 1 96.12 184 ASP B CA 1
ATOM 3888 C C . ASP B 1 184 ? 23.391 -17.828 -1.15 1 96.12 184 ASP B C 1
ATOM 3890 O O . ASP B 1 184 ? 22.25 -18.203 -1.473 1 96.12 184 ASP B O 1
ATOM 3894 N N . TYR B 1 185 ? 23.766 -16.609 -1.242 1 97 185 TYR B N 1
ATOM 3895 C CA . TYR B 1 185 ? 22.859 -15.523 -1.619 1 97 185 TYR B CA 1
ATOM 3896 C C . TYR B 1 185 ? 22.375 -15.695 -3.053 1 97 185 TYR B C 1
ATOM 3898 O O . TYR B 1 185 ? 21.188 -15.578 -3.328 1 97 185 TYR B O 1
ATOM 3906 N N . PHE B 1 186 ? 23.297 -16.062 -3.955 1 96.38 186 PHE B N 1
ATOM 3907 C CA . PHE B 1 186 ? 22.984 -16.078 -5.379 1 96.38 186 PHE B CA 1
ATOM 3908 C C . PHE B 1 186 ? 22.188 -17.328 -5.746 1 96.38 186 PHE B C 1
ATOM 3910 O O . PHE B 1 186 ? 21.5 -17.359 -6.77 1 96.38 186 PHE B O 1
ATOM 3917 N N . SER B 1 187 ? 22.266 -18.328 -4.879 1 94.94 187 SER B N 1
ATOM 3918 C CA . SER B 1 187 ? 21.547 -19.562 -5.164 1 94.94 187 SER B CA 1
ATOM 3919 C C . SER B 1 187 ? 20.203 -19.594 -4.445 1 94.94 187 SER B C 1
ATOM 3921 O O . SER B 1 187 ? 19.359 -20.438 -4.746 1 94.94 187 SER B O 1
ATOM 3923 N N . ALA B 1 188 ? 19.984 -18.656 -3.582 1 95.12 188 ALA B N 1
ATOM 3924 C CA . ALA B 1 188 ? 18.781 -18.656 -2.75 1 95.12 188 ALA B CA 1
ATOM 3925 C C . ALA B 1 188 ? 17.578 -18.141 -3.529 1 95.12 188 ALA B C 1
ATOM 3927 O O . ALA B 1 188 ? 17.734 -17.516 -4.578 1 95.12 188 ALA B O 1
ATOM 3928 N N . SER B 1 189 ? 16.406 -18.5 -3.002 1 94.69 189 SER B N 1
ATOM 3929 C CA . SER B 1 189 ? 15.188 -17.828 -3.428 1 94.69 189 SER B CA 1
ATOM 3930 C C . SER B 1 189 ? 15.023 -16.484 -2.727 1 94.69 189 SER B C 1
ATOM 3932 O O . SER B 1 189 ? 15.398 -16.328 -1.564 1 94.69 189 SER B O 1
ATOM 3934 N N . HIS B 1 190 ? 14.406 -15.555 -3.512 1 96.38 190 HIS B N 1
ATOM 3935 C CA . HIS B 1 190 ? 14.281 -14.195 -2.982 1 96.38 190 HIS B CA 1
ATOM 3936 C C . HIS B 1 190 ? 12.844 -13.711 -3.039 1 96.38 190 HIS B C 1
ATOM 3938 O O . HIS B 1 190 ? 12.102 -14.055 -3.963 1 96.38 190 HIS B O 1
ATOM 3944 N N . VAL B 1 191 ? 12.484 -12.969 -2.012 1 95.88 191 VAL B N 1
ATOM 3945 C CA . VAL B 1 191 ? 11.266 -12.172 -2.029 1 95.88 191 VAL B CA 1
ATOM 3946 C C . VAL B 1 191 ? 11.602 -10.711 -2.311 1 95.88 191 VAL B C 1
ATOM 3948 O O . VAL B 1 191 ? 12.539 -10.156 -1.731 1 95.88 191 VAL B O 1
ATOM 3951 N N . MET B 1 192 ? 10.867 -10.109 -3.25 1 93.81 192 MET B N 1
ATOM 3952 C CA . MET B 1 192 ? 11.109 -8.719 -3.617 1 93.81 192 MET B CA 1
ATOM 3953 C C . MET B 1 192 ? 9.922 -7.836 -3.23 1 93.81 192 MET B C 1
ATOM 3955 O O . MET B 1 192 ? 8.773 -8.289 -3.242 1 93.81 192 MET B O 1
ATOM 3959 N N . VAL B 1 193 ? 10.234 -6.609 -2.873 1 91.19 193 VAL B N 1
ATOM 3960 C CA . VAL B 1 193 ? 9.203 -5.625 -2.555 1 91.19 193 VAL B CA 1
ATOM 3961 C C . VAL B 1 193 ? 9.086 -4.617 -3.697 1 91.19 193 VAL B C 1
ATOM 3963 O O . VAL B 1 193 ? 10.094 -4.172 -4.246 1 91.19 193 VAL B O 1
ATOM 3966 N N . HIS B 1 194 ? 7.863 -4.227 -3.963 1 83.75 194 HIS B N 1
ATOM 3967 C CA . HIS B 1 194 ? 7.637 -3.273 -5.043 1 83.75 194 HIS B CA 1
ATOM 3968 C C . HIS B 1 194 ? 8.289 -1.929 -4.734 1 83.75 194 HIS B C 1
ATOM 3970 O O . HIS B 1 194 ? 8.391 -1.539 -3.568 1 83.75 194 HIS B O 1
ATOM 3976 N N . GLY B 1 195 ? 8.664 -1.138 -5.773 1 75.12 195 GLY B N 1
ATOM 3977 C CA . GLY B 1 195 ? 9.07 0.254 -5.656 1 75.12 195 GLY B CA 1
ATOM 3978 C C . GLY B 1 195 ? 10.508 0.42 -5.207 1 75.12 195 GLY B C 1
ATOM 3979 O O . GLY B 1 195 ? 10.938 1.526 -4.867 1 75.12 195 GLY B O 1
ATOM 3980 N N . MET B 1 196 ? 11.227 -0.647 -5.062 1 78.5 196 MET B N 1
ATOM 3981 C CA . MET B 1 196 ? 12.609 -0.582 -4.594 1 78.5 196 MET B CA 1
ATOM 3982 C C . MET B 1 196 ? 13.578 -0.492 -5.77 1 78.5 196 MET B C 1
ATOM 3984 O O . MET B 1 196 ? 14.523 -1.28 -5.863 1 78.5 196 MET B O 1
ATOM 3988 N N . ARG B 1 197 ? 13.328 0.57 -6.551 1 74.38 197 ARG B N 1
ATOM 3989 C CA . ARG B 1 197 ? 14.016 0.643 -7.836 1 74.38 197 ARG B CA 1
ATOM 3990 C C . ARG B 1 197 ? 15.531 0.653 -7.648 1 74.38 197 ARG B C 1
ATOM 3992 O O . ARG B 1 197 ? 16.25 -0.109 -8.297 1 74.38 197 ARG B O 1
ATOM 3999 N N . GLU B 1 198 ? 16 1.499 -6.797 1 72.75 198 GLU B N 1
ATOM 4000 C CA . GLU B 1 198 ? 17.453 1.635 -6.605 1 72.75 198 GLU B CA 1
ATOM 4001 C C . GLU B 1 198 ? 18.062 0.335 -6.09 1 72.75 198 GLU B C 1
ATOM 4003 O O . GLU B 1 198 ? 19.047 -0.146 -6.633 1 72.75 198 GLU B O 1
ATOM 4008 N N . MET B 1 199 ? 17.469 -0.172 -5.105 1 77.19 199 MET B N 1
ATOM 4009 C CA . MET B 1 199 ? 17.953 -1.423 -4.539 1 77.19 199 MET B CA 1
ATOM 4010 C C . MET B 1 199 ? 17.906 -2.547 -5.566 1 77.19 199 MET B C 1
ATOM 4012 O O . MET B 1 199 ? 18.844 -3.338 -5.68 1 77.19 199 MET B O 1
ATOM 4016 N N . ARG B 1 200 ? 16.828 -2.52 -6.273 1 79.31 200 ARG B N 1
ATOM 4017 C CA . ARG B 1 200 ? 16.672 -3.543 -7.301 1 79.31 200 ARG B CA 1
ATOM 4018 C C . ARG B 1 200 ? 17.75 -3.432 -8.367 1 79.31 200 ARG B C 1
ATOM 4020 O O . ARG B 1 200 ? 18.281 -4.445 -8.828 1 79.31 200 ARG B O 1
ATOM 4027 N N . GLN B 1 201 ? 18.016 -2.254 -8.625 1 82.5 201 GLN B N 1
ATOM 4028 C CA . GLN B 1 201 ? 19.047 -2.025 -9.633 1 82.5 201 GLN B CA 1
ATOM 4029 C C . GLN B 1 201 ? 20.406 -2.473 -9.125 1 82.5 201 GLN B C 1
ATOM 4031 O O . GLN B 1 201 ? 21.125 -3.201 -9.812 1 82.5 201 GLN B O 1
ATOM 4036 N N . TYR B 1 202 ? 20.797 -2.115 -7.957 1 88.5 202 TYR B N 1
ATOM 4037 C CA . TYR B 1 202 ? 22.094 -2.445 -7.391 1 88.5 202 TYR B CA 1
ATOM 4038 C C . TYR B 1 202 ? 22.266 -3.953 -7.25 1 88.5 202 TYR B C 1
ATOM 4040 O O . TYR B 1 202 ? 23.281 -4.512 -7.668 1 88.5 202 TYR B O 1
ATOM 4048 N N . VAL B 1 203 ? 21.281 -4.586 -6.691 1 91.44 203 VAL B N 1
ATOM 4049 C CA . VAL B 1 203 ? 21.344 -6.027 -6.477 1 91.44 203 VAL B CA 1
ATOM 4050 C C . VAL B 1 203 ? 21.312 -6.75 -7.82 1 91.44 203 VAL B C 1
ATOM 4052 O O . VAL B 1 203 ? 22.047 -7.723 -8.023 1 91.44 203 VAL B O 1
ATOM 4055 N N . GLY B 1 204 ? 20.453 -6.223 -8.68 1 91.31 204 GLY B N 1
ATOM 4056 C CA . GLY B 1 204 ? 20.375 -6.785 -10.016 1 91.31 204 GLY B CA 1
ATOM 4057 C C . GLY B 1 204 ? 21.719 -6.773 -10.75 1 91.31 204 GLY B C 1
ATOM 4058 O O . GLY B 1 204 ? 22.062 -7.738 -11.422 1 91.31 204 GLY B O 1
ATOM 4059 N N . GLU B 1 205 ? 22.453 -5.762 -10.609 1 91.56 205 GLU B N 1
ATOM 4060 C CA . GLU B 1 205 ? 23.766 -5.633 -11.242 1 91.56 205 GLU B CA 1
ATOM 4061 C C . GLU B 1 205 ? 24.734 -6.699 -10.727 1 91.56 205 GLU B C 1
ATOM 4063 O O . GLU B 1 205 ? 25.562 -7.211 -11.484 1 91.56 205 GLU B O 1
ATOM 4068 N N . LYS B 1 206 ? 24.609 -7.043 -9.5 1 93 206 LYS B N 1
ATOM 4069 C CA . LYS B 1 206 ? 25.469 -8.078 -8.922 1 93 206 LYS B CA 1
ATOM 4070 C C . LYS B 1 206 ? 25.141 -9.453 -9.5 1 93 206 LYS B C 1
ATOM 4072 O O . LYS B 1 206 ? 26.047 -10.242 -9.781 1 93 206 LYS B O 1
ATOM 4077 N N . PHE B 1 207 ? 23.891 -9.68 -9.68 1 93.31 207 PHE B N 1
ATOM 4078 C CA . PHE B 1 207 ? 23.469 -10.93 -10.305 1 93.31 207 PHE B CA 1
ATOM 4079 C C . PHE B 1 207 ? 23.953 -11 -11.75 1 93.31 207 PHE B C 1
ATOM 4081 O O . PHE B 1 207 ? 24.422 -12.055 -12.195 1 93.31 207 PHE B O 1
ATOM 4088 N N . GLU B 1 208 ? 23.859 -9.898 -12.398 1 92.81 208 GLU B N 1
ATOM 4089 C CA . GLU B 1 208 ? 24.312 -9.836 -13.781 1 92.81 208 GLU B CA 1
ATOM 4090 C C . GLU B 1 208 ? 25.812 -10.07 -13.891 1 92.81 208 GLU B C 1
ATOM 4092 O O . GLU B 1 208 ? 26.266 -10.781 -14.789 1 92.81 208 GLU B O 1
ATOM 4097 N N . GLN B 1 209 ? 26.531 -9.484 -13.055 1 93.25 209 GLN B N 1
ATOM 4098 C CA . GLN B 1 209 ? 27.984 -9.641 -13.031 1 93.25 209 GLN B CA 1
ATOM 4099 C C . GLN B 1 209 ? 28.375 -11.102 -12.852 1 93.25 209 GLN B C 1
ATOM 4101 O O . GLN B 1 209 ? 29.391 -11.539 -13.391 1 93.25 209 GLN B O 1
ATOM 4106 N N . ARG B 1 210 ? 27.578 -11.859 -12.172 1 92.75 210 ARG B N 1
ATOM 4107 C CA . ARG B 1 210 ? 27.875 -13.258 -11.906 1 92.75 210 ARG B CA 1
ATOM 4108 C C . ARG B 1 210 ? 27.188 -14.164 -12.93 1 92.75 210 ARG B C 1
ATOM 4110 O O . ARG B 1 210 ? 27.328 -15.391 -12.875 1 92.75 210 ARG B O 1
ATOM 4117 N N . LYS B 1 211 ? 26.328 -13.617 -13.781 1 94.38 211 LYS B N 1
ATOM 4118 C CA . LYS B 1 211 ? 25.609 -14.32 -14.836 1 94.38 211 LYS B CA 1
ATOM 4119 C C . LYS B 1 211 ? 24.672 -15.367 -14.258 1 94.38 211 LYS B C 1
ATOM 4121 O O . LYS B 1 211 ? 24.625 -16.5 -14.734 1 94.38 211 LYS B O 1
ATOM 4126 N N . VAL B 1 212 ? 24.188 -15.047 -13.156 1 92.81 212 VAL B N 1
ATOM 4127 C CA . VAL B 1 212 ? 23.172 -15.891 -12.523 1 92.81 212 VAL B CA 1
ATOM 4128 C C . VAL B 1 212 ? 21.828 -15.164 -12.484 1 92.81 212 VAL B C 1
ATOM 4130 O O . VAL B 1 212 ? 21.797 -13.945 -12.32 1 92.81 212 VAL B O 1
ATOM 4133 N N . HIS B 1 213 ? 20.812 -15.891 -12.656 1 91.19 213 HIS B N 1
ATOM 4134 C CA . HIS B 1 213 ? 19.469 -15.32 -12.578 1 91.19 213 HIS B CA 1
ATOM 4135 C C . HIS B 1 213 ? 18.938 -15.367 -11.148 1 91.19 213 HIS B C 1
ATOM 4137 O O . HIS B 1 213 ? 19.047 -16.391 -10.477 1 91.19 213 HIS B O 1
ATOM 4143 N N . ARG B 1 214 ? 18.438 -14.266 -10.773 1 92.31 214 ARG B N 1
ATOM 4144 C CA . ARG B 1 214 ? 17.828 -14.195 -9.445 1 92.31 214 ARG B CA 1
ATOM 4145 C C . ARG B 1 214 ? 16.516 -14.961 -9.398 1 92.31 214 ARG B C 1
ATOM 4147 O O . ARG B 1 214 ? 15.609 -14.695 -10.188 1 92.31 214 ARG B O 1
ATOM 4154 N N . LYS B 1 215 ? 16.453 -15.883 -8.531 1 92.75 215 LYS B N 1
ATOM 4155 C CA . LYS B 1 215 ? 15.203 -16.625 -8.352 1 92.75 215 LYS B CA 1
ATOM 4156 C C . LYS B 1 215 ? 14.242 -15.875 -7.441 1 92.75 215 LYS B C 1
ATOM 4158 O O . LYS B 1 215 ? 14.328 -15.992 -6.215 1 92.75 215 LYS B O 1
ATOM 4163 N N . VAL B 1 216 ? 13.297 -15.203 -8.023 1 93.44 216 VAL B N 1
ATOM 4164 C CA . VAL B 1 216 ? 12.289 -14.461 -7.27 1 93.44 216 VAL B CA 1
ATOM 4165 C C . VAL B 1 216 ? 11.008 -15.281 -7.16 1 93.44 216 VAL B C 1
ATOM 4167 O O . VAL B 1 216 ? 10.328 -15.516 -8.156 1 93.44 216 VAL B O 1
ATOM 4170 N N . ILE B 1 217 ? 10.656 -15.602 -5.953 1 93.25 217 ILE B N 1
ATOM 4171 C CA . ILE B 1 217 ? 9.516 -16.5 -5.781 1 93.25 217 ILE B CA 1
ATOM 4172 C C . ILE B 1 217 ? 8.258 -15.68 -5.508 1 93.25 217 ILE B C 1
ATOM 4174 O O . ILE B 1 217 ? 7.141 -16.188 -5.621 1 93.25 217 ILE B O 1
ATOM 4178 N N . ALA B 1 218 ? 8.484 -14.398 -5.066 1 94.38 218 ALA B N 1
ATOM 4179 C CA . ALA B 1 218 ? 7.332 -13.547 -4.801 1 94.38 218 ALA B CA 1
ATOM 4180 C C . ALA B 1 218 ? 7.715 -12.07 -4.863 1 94.38 218 ALA B C 1
ATOM 4182 O O . ALA B 1 218 ? 8.828 -11.695 -4.484 1 94.38 218 ALA B O 1
ATOM 4183 N N . ARG B 1 219 ? 6.812 -11.312 -5.344 1 92.31 219 ARG B N 1
ATOM 4184 C CA . ARG B 1 219 ? 6.848 -9.859 -5.262 1 92.31 219 ARG B CA 1
ATOM 4185 C C . ARG B 1 219 ? 5.672 -9.328 -4.453 1 92.31 219 ARG B C 1
ATOM 4187 O O . ARG B 1 219 ? 4.52 -9.656 -4.734 1 92.31 219 ARG B O 1
ATOM 4194 N N . VAL B 1 220 ? 6.02 -8.539 -3.461 1 90.88 220 VAL B N 1
ATOM 4195 C CA . VAL B 1 220 ? 4.988 -8.141 -2.506 1 90.88 220 VAL B CA 1
ATOM 4196 C C . VAL B 1 220 ? 4.984 -6.621 -2.357 1 90.88 220 VAL B C 1
ATOM 4198 O O . VAL B 1 220 ? 5.961 -5.953 -2.699 1 90.88 220 VAL B O 1
ATOM 4201 N N . PRO B 1 221 ? 3.934 -6.09 -1.804 1 83.5 221 PRO B N 1
A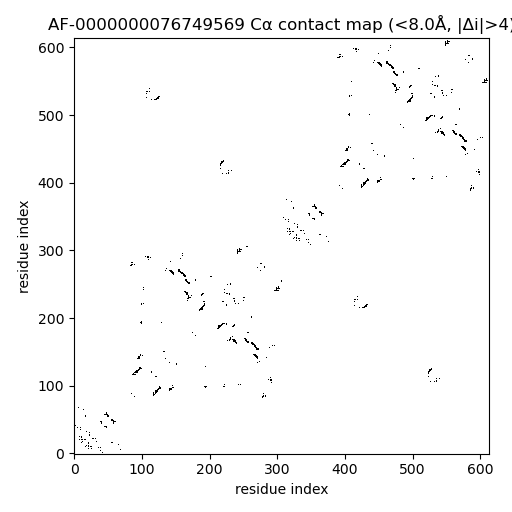TOM 4202 C CA . PRO B 1 221 ? 3.799 -4.633 -1.794 1 83.5 221 PRO B CA 1
ATOM 4203 C C . PRO B 1 221 ? 4.504 -3.982 -0.606 1 83.5 221 PRO B C 1
ATOM 4205 O O . PRO B 1 221 ? 4.672 -2.762 -0.577 1 83.5 221 PRO B O 1
ATOM 4208 N N . SER B 1 222 ? 4.867 -4.75 0.367 1 87.5 222 SER B N 1
ATOM 4209 C CA . SER B 1 222 ? 5.453 -4.164 1.568 1 87.5 222 SER B CA 1
ATOM 4210 C C . SER B 1 222 ? 6.469 -5.105 2.205 1 87.5 222 SER B C 1
ATOM 4212 O O . SER B 1 222 ? 6.445 -6.312 1.957 1 87.5 222 SER B O 1
ATOM 4214 N N . PHE B 1 223 ? 7.293 -4.52 3.031 1 91.38 223 PHE B N 1
ATOM 4215 C CA . PHE B 1 223 ? 8.266 -5.348 3.73 1 91.38 223 PHE B CA 1
ATOM 4216 C C . PHE B 1 223 ? 7.59 -6.188 4.809 1 91.38 223 PHE B C 1
ATOM 4218 O O . PHE B 1 223 ? 8.062 -7.273 5.145 1 91.38 223 PHE B O 1
ATOM 4225 N N . THR B 1 224 ? 6.52 -5.68 5.289 1 88.75 224 THR B N 1
ATOM 4226 C CA . THR B 1 224 ? 5.762 -6.504 6.223 1 88.75 224 THR B CA 1
ATOM 4227 C C . THR B 1 224 ? 5.309 -7.801 5.559 1 88.75 224 THR B C 1
ATOM 4229 O O . THR B 1 224 ? 5.469 -8.883 6.121 1 88.75 224 THR B O 1
ATOM 4232 N N . ALA B 1 225 ? 4.781 -7.641 4.402 1 89.94 225 ALA B N 1
ATOM 4233 C CA . ALA B 1 225 ? 4.375 -8.82 3.648 1 89.94 225 ALA B CA 1
ATOM 4234 C C . ALA B 1 225 ? 5.578 -9.703 3.318 1 89.94 225 ALA B C 1
ATOM 4236 O O . ALA B 1 225 ? 5.48 -10.938 3.355 1 89.94 225 ALA B O 1
ATOM 4237 N N . ALA B 1 226 ? 6.641 -9.102 2.953 1 93.75 226 ALA B N 1
ATOM 4238 C CA . ALA B 1 226 ? 7.859 -9.859 2.658 1 93.75 226 ALA B CA 1
ATOM 4239 C C . ALA B 1 226 ? 8.289 -10.688 3.859 1 93.75 226 ALA B C 1
ATOM 4241 O O . ALA B 1 226 ? 8.609 -11.875 3.719 1 93.75 226 ALA B O 1
ATOM 4242 N N . MET B 1 227 ? 8.219 -10.086 5.016 1 93.88 227 MET B N 1
ATOM 4243 C CA . MET B 1 227 ? 8.664 -10.766 6.23 1 93.88 227 MET B CA 1
ATOM 4244 C C . MET B 1 227 ? 7.73 -11.93 6.574 1 93.88 227 MET B C 1
ATOM 4246 O O . MET B 1 227 ? 8.18 -12.977 7.035 1 93.88 227 MET B O 1
ATOM 4250 N N . GLU B 1 228 ? 6.484 -11.727 6.359 1 91.12 228 GLU B N 1
ATOM 4251 C CA . GLU B 1 228 ? 5.527 -12.805 6.609 1 91.12 228 GLU B CA 1
ATOM 4252 C C . GLU B 1 228 ? 5.852 -14.031 5.77 1 91.12 228 GLU B C 1
ATOM 4254 O O . GLU B 1 228 ? 5.742 -15.164 6.25 1 91.12 228 GLU B O 1
ATOM 4259 N N . LEU B 1 229 ? 6.238 -13.781 4.555 1 93.5 229 LEU B N 1
ATOM 4260 C CA . LEU B 1 229 ? 6.555 -14.883 3.652 1 93.5 229 LEU B CA 1
ATOM 4261 C C . LEU B 1 229 ? 7.918 -15.484 3.986 1 93.5 229 LEU B C 1
ATOM 4263 O O . LEU B 1 229 ? 8.062 -16.703 4.059 1 93.5 229 LEU B O 1
ATOM 4267 N N . VAL B 1 230 ? 8.875 -14.664 4.227 1 95.69 230 VAL B N 1
ATOM 4268 C CA . VAL B 1 230 ? 10.242 -15.094 4.5 1 95.69 230 VAL B CA 1
ATOM 4269 C C . VAL B 1 230 ? 10.273 -15.953 5.762 1 95.69 230 VAL B C 1
ATOM 4271 O O . VAL B 1 230 ? 10.992 -16.953 5.82 1 95.69 230 VAL B O 1
ATOM 4274 N N . CYS B 1 231 ? 9.484 -15.617 6.715 1 94.12 231 CYS B N 1
ATOM 4275 C CA . CYS B 1 231 ? 9.484 -16.344 7.98 1 94.12 231 CYS B CA 1
ATOM 4276 C C . CYS B 1 231 ? 8.844 -17.703 7.824 1 94.12 231 CYS B C 1
ATOM 4278 O O . CYS B 1 231 ? 8.992 -18.578 8.688 1 94.12 231 CYS B O 1
ATOM 4280 N N . GLN B 1 232 ? 8.18 -17.906 6.688 1 88.69 232 GLN B N 1
ATOM 4281 C CA . GLN B 1 232 ? 7.516 -19.172 6.445 1 88.69 232 GLN B CA 1
ATOM 4282 C C . GLN B 1 232 ? 8.172 -19.938 5.297 1 88.69 232 GLN B C 1
ATOM 4284 O O . GLN B 1 232 ? 7.594 -20.859 4.746 1 88.69 232 GLN B O 1
ATOM 4289 N N . SER B 1 233 ? 9.328 -19.469 4.934 1 90.69 233 SER B N 1
ATOM 4290 C CA . SER B 1 233 ? 10.008 -20.062 3.793 1 90.69 233 SER B CA 1
ATOM 4291 C C . SER B 1 233 ? 11.516 -20.078 3.988 1 90.69 233 SER B C 1
ATOM 4293 O O . SER B 1 233 ? 12.008 -19.734 5.066 1 90.69 233 SER B O 1
ATOM 4295 N N . ASP B 1 234 ? 12.188 -20.531 2.922 1 92.25 234 ASP B N 1
ATOM 4296 C CA . ASP B 1 234 ? 13.648 -20.5 2.918 1 92.25 234 ASP B CA 1
ATOM 4297 C C . ASP B 1 234 ? 14.172 -19.375 2.035 1 92.25 234 ASP B C 1
ATOM 4299 O O . ASP B 1 234 ? 15.297 -19.438 1.539 1 92.25 234 ASP B O 1
ATOM 4303 N N . ALA B 1 235 ? 13.281 -18.438 1.847 1 95.62 235 ALA B N 1
ATOM 4304 C CA . ALA B 1 235 ? 13.664 -17.312 0.979 1 95.62 235 ALA B CA 1
ATOM 4305 C C . ALA B 1 235 ? 14.359 -16.219 1.772 1 95.62 235 ALA B C 1
ATOM 4307 O O . ALA B 1 235 ? 14.258 -16.172 3 1 95.62 235 ALA B O 1
ATOM 4308 N N . LEU B 1 236 ? 15.102 -15.422 1.011 1 97.56 236 LEU B N 1
ATOM 4309 C CA . LEU B 1 236 ? 15.766 -14.242 1.555 1 97.56 236 LEU B CA 1
ATOM 4310 C C . LEU B 1 236 ? 15.055 -12.969 1.101 1 97.56 236 LEU B C 1
ATOM 4312 O O . LEU B 1 236 ? 14.438 -12.945 0.035 1 97.56 236 LEU B O 1
ATOM 4316 N N . VAL B 1 237 ? 15.172 -11.945 1.908 1 97.25 237 VAL B N 1
ATOM 4317 C CA . VAL B 1 237 ? 14.781 -10.609 1.469 1 97.25 237 VAL B CA 1
ATOM 4318 C C . VAL B 1 237 ? 15.883 -9.609 1.806 1 97.25 237 VAL B C 1
ATOM 4320 O O . VAL B 1 237 ? 16.438 -9.641 2.906 1 97.25 237 VAL B O 1
ATOM 4323 N N . THR B 1 238 ? 16.281 -8.867 0.797 1 96.75 238 THR B N 1
ATOM 4324 C CA . THR B 1 238 ? 17.188 -7.742 1.009 1 96.75 238 THR B CA 1
ATOM 4325 C C . THR B 1 238 ? 16.406 -6.496 1.423 1 96.75 238 THR B C 1
ATOM 4327 O O . THR B 1 238 ? 15.453 -6.098 0.745 1 96.75 238 THR B O 1
ATOM 4330 N N . ALA B 1 239 ? 16.766 -5.934 2.576 1 95.56 239 ALA B N 1
ATOM 4331 C CA . ALA B 1 239 ? 16 -4.824 3.133 1 95.56 239 ALA B CA 1
ATOM 4332 C C . ALA B 1 239 ? 16.922 -3.779 3.758 1 95.56 239 ALA B C 1
ATOM 4334 O O . ALA B 1 239 ? 18.078 -4.07 4.074 1 95.56 239 ALA B O 1
ATOM 4335 N N . PRO B 1 240 ? 16.391 -2.535 3.879 1 94.94 240 PRO B N 1
ATOM 4336 C CA . PRO B 1 240 ? 17.156 -1.546 4.652 1 94.94 240 PRO B CA 1
ATOM 4337 C C . PRO B 1 240 ? 17.297 -1.937 6.121 1 94.94 240 PRO B C 1
ATOM 4339 O O . PRO B 1 240 ? 16.391 -2.523 6.707 1 94.94 240 PRO B O 1
ATOM 4342 N N . LEU B 1 241 ? 18.344 -1.488 6.664 1 96.06 241 LEU B N 1
ATOM 4343 C CA . LEU B 1 241 ? 18.688 -1.871 8.031 1 96.06 241 LEU B CA 1
ATOM 4344 C C . LEU B 1 241 ? 17.656 -1.346 9.016 1 96.06 241 LEU B C 1
ATOM 4346 O O . LEU B 1 241 ? 17.312 -2.023 9.984 1 96.06 241 LEU B O 1
ATOM 4350 N N . HIS B 1 242 ? 17.172 -0.178 8.82 1 95.12 242 HIS B N 1
ATOM 4351 C CA . HIS B 1 242 ? 16.219 0.373 9.773 1 95.12 242 HIS B CA 1
ATOM 4352 C C . HIS B 1 242 ? 14.945 -0.464 9.828 1 95.12 242 HIS B C 1
ATOM 4354 O O . HIS B 1 242 ? 14.266 -0.5 10.859 1 95.12 242 HIS B O 1
ATOM 4360 N N . LEU B 1 243 ? 14.617 -1.116 8.75 1 94.25 243 LEU B N 1
ATOM 4361 C CA . LEU B 1 243 ? 13.438 -1.969 8.734 1 94.25 243 LEU B CA 1
ATOM 4362 C C . LEU B 1 243 ? 13.688 -3.26 9.508 1 94.25 243 LEU B C 1
ATOM 4364 O O . LEU B 1 243 ? 12.766 -3.811 10.117 1 94.25 243 LEU B O 1
ATOM 4368 N N . ALA B 1 244 ? 14.945 -3.742 9.406 1 95.56 244 ALA B N 1
ATOM 4369 C CA . ALA B 1 244 ? 15.289 -4.859 10.281 1 95.56 244 ALA B CA 1
ATOM 4370 C C . ALA B 1 244 ? 14.984 -4.531 11.742 1 95.56 244 ALA B C 1
ATOM 4372 O O . ALA B 1 244 ? 14.414 -5.355 12.469 1 95.56 244 ALA B O 1
ATOM 4373 N N . GLY B 1 245 ? 15.328 -3.361 12.109 1 94.94 245 GLY B N 1
ATOM 4374 C CA . GLY B 1 245 ? 15.039 -2.914 13.461 1 94.94 245 GLY B CA 1
ATOM 4375 C C . GLY B 1 245 ? 13.555 -2.779 13.75 1 94.94 245 GLY B C 1
ATOM 4376 O O . GLY B 1 245 ? 13.094 -3.131 14.836 1 94.94 245 GLY B O 1
ATOM 4377 N N . TYR B 1 246 ? 12.891 -2.322 12.805 1 90.81 246 TYR B N 1
ATOM 4378 C CA . TYR B 1 246 ? 11.445 -2.121 12.922 1 90.81 246 TYR B CA 1
ATOM 4379 C C . TYR B 1 246 ? 10.734 -3.439 13.203 1 90.81 246 TYR B C 1
ATOM 4381 O O . TYR B 1 246 ? 9.75 -3.475 13.938 1 90.81 246 TYR B O 1
ATOM 4389 N N . PHE B 1 247 ? 11.211 -4.449 12.633 1 92.62 247 PHE B N 1
ATOM 4390 C CA . PHE B 1 247 ? 10.547 -5.742 12.734 1 92.62 247 PHE B CA 1
ATOM 4391 C C . PHE B 1 247 ? 10.992 -6.48 13.992 1 92.62 247 PHE B C 1
ATOM 4393 O O . PHE B 1 247 ? 10.516 -7.582 14.273 1 92.62 247 PHE B O 1
ATOM 4400 N N . SER B 1 248 ? 11.766 -5.688 14.734 1 89 248 SER B N 1
ATOM 4401 C CA . SER B 1 248 ? 12.273 -6.336 15.938 1 89 248 SER B CA 1
ATOM 4402 C C . SER B 1 248 ? 11.133 -6.703 16.891 1 89 248 SER B C 1
ATOM 4404 O O . SER B 1 248 ? 10.211 -5.914 17.094 1 89 248 SER B O 1
ATOM 4406 N N . ASN B 1 249 ? 10.898 -7.922 17.234 1 83.25 249 ASN B N 1
ATOM 4407 C CA . ASN B 1 249 ? 9.922 -8.43 18.188 1 83.25 249 ASN B CA 1
ATOM 4408 C C . ASN B 1 249 ? 8.586 -8.742 17.5 1 83.25 249 ASN B C 1
ATOM 4410 O O . ASN B 1 249 ? 7.57 -8.93 18.172 1 83.25 249 ASN B O 1
ATOM 4414 N N . ARG B 1 250 ? 8.602 -8.617 16.25 1 84.88 250 ARG B N 1
ATOM 4415 C CA . ARG B 1 250 ? 7.371 -8.906 15.531 1 84.88 250 ARG B CA 1
ATOM 4416 C C . ARG B 1 250 ? 7.469 -10.242 14.805 1 84.88 250 ARG B C 1
ATOM 4418 O O . ARG B 1 250 ? 6.457 -10.906 14.578 1 84.88 250 ARG B O 1
ATOM 4425 N N . PHE B 1 251 ? 8.656 -10.477 14.422 1 91.56 251 PHE B N 1
ATOM 4426 C CA . PHE B 1 251 ? 8.922 -11.703 13.688 1 91.56 251 PHE B CA 1
ATOM 4427 C C . PHE B 1 251 ? 10.117 -12.445 14.266 1 91.56 251 PHE B C 1
ATOM 4429 O O . PHE B 1 251 ? 10.898 -11.867 15.031 1 91.56 251 PHE B O 1
ATOM 4436 N N . ASP B 1 252 ? 10.172 -13.766 13.969 1 95.06 252 ASP B N 1
ATOM 4437 C CA . ASP B 1 252 ? 11.359 -14.555 14.25 1 95.06 252 ASP B CA 1
ATOM 4438 C C . ASP B 1 252 ? 12.273 -14.633 13.023 1 95.06 252 ASP B C 1
ATOM 4440 O O . ASP B 1 252 ? 12.039 -15.438 12.117 1 95.06 252 ASP B O 1
ATOM 4444 N N . TYR B 1 253 ? 13.273 -13.773 13.078 1 96.94 253 TYR B N 1
ATOM 4445 C CA . TYR B 1 253 ? 14.164 -13.664 11.93 1 96.94 253 TYR B CA 1
ATOM 4446 C C . TYR B 1 253 ? 15.586 -13.344 12.359 1 96.94 253 TYR B C 1
ATOM 4448 O O . TYR B 1 253 ? 15.836 -13.055 13.531 1 96.94 253 TYR B O 1
ATOM 4456 N N . VAL B 1 254 ? 16.531 -13.516 11.414 1 97.06 254 VAL B N 1
ATOM 4457 C CA . VAL B 1 254 ? 17.922 -13.133 11.641 1 97.06 254 VAL B CA 1
ATOM 4458 C C . VAL B 1 254 ? 18.359 -12.125 10.578 1 97.06 254 VAL B C 1
ATOM 4460 O O . VAL B 1 254 ? 17.844 -12.141 9.453 1 97.06 254 VAL B O 1
ATOM 4463 N N . VAL B 1 255 ? 19.234 -11.297 11.023 1 97.5 255 VAL B N 1
ATOM 4464 C CA . VAL B 1 255 ? 19.812 -10.266 10.156 1 97.5 255 VAL B CA 1
ATOM 4465 C C . VAL B 1 255 ? 21.234 -10.648 9.773 1 97.5 255 VAL B C 1
ATOM 4467 O O . VAL B 1 255 ? 22.047 -10.984 10.641 1 97.5 255 VAL B O 1
ATOM 4470 N N . LYS B 1 256 ? 21.547 -10.664 8.5 1 97.56 256 LYS B N 1
ATOM 4471 C CA . LYS B 1 256 ? 22.891 -10.938 8 1 97.56 256 LYS B CA 1
ATOM 4472 C C . LYS B 1 256 ? 23.391 -9.797 7.117 1 97.56 256 LYS B C 1
ATOM 4474 O O . LYS B 1 256 ? 22.625 -9.227 6.344 1 97.56 256 LYS B O 1
ATOM 4479 N N . PRO B 1 257 ? 24.688 -9.539 7.273 1 96.56 257 PRO B N 1
ATOM 4480 C CA . PRO B 1 257 ? 25.219 -8.602 6.285 1 96.56 257 PRO B CA 1
ATOM 4481 C C . PRO B 1 257 ? 25.188 -9.164 4.863 1 96.56 257 PRO B C 1
ATOM 4483 O O . PRO B 1 257 ? 25.25 -10.383 4.672 1 96.56 257 PRO B O 1
ATOM 4486 N N . LEU B 1 258 ? 25.016 -8.227 3.934 1 96.19 258 LEU B N 1
ATOM 4487 C CA . LEU B 1 258 ? 25.156 -8.656 2.545 1 96.19 258 LEU B CA 1
ATOM 4488 C C . LEU B 1 258 ? 26.547 -9.219 2.285 1 96.19 258 LEU B C 1
ATOM 4490 O O . LEU B 1 258 ? 27.531 -8.695 2.803 1 96.19 258 LEU B O 1
ATOM 4494 N N . PRO B 1 259 ? 26.656 -10.273 1.497 1 96.25 259 PRO B N 1
ATOM 4495 C CA . PRO B 1 259 ? 27.969 -10.844 1.197 1 96.25 259 PRO B CA 1
ATOM 4496 C C . PRO B 1 259 ? 28.734 -10.062 0.127 1 96.25 259 PRO B C 1
ATOM 4498 O O . PRO B 1 259 ? 29.75 -10.531 -0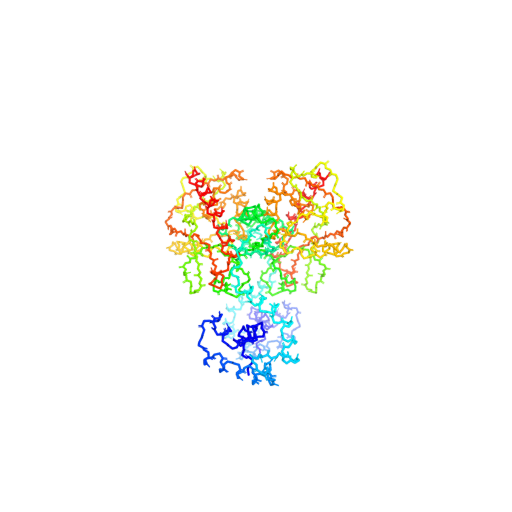.389 1 96.25 259 PRO B O 1
ATOM 4501 N N . PHE B 1 260 ? 28.219 -8.922 -0.277 1 94.88 260 PHE B N 1
ATOM 4502 C CA . PHE B 1 260 ? 28.859 -7.977 -1.187 1 94.88 260 PHE B CA 1
ATOM 4503 C C . PHE B 1 260 ? 28.516 -6.543 -0.797 1 94.88 260 PHE B C 1
ATOM 4505 O O . PHE B 1 260 ? 27.594 -6.305 -0.028 1 94.88 260 PHE B O 1
ATOM 4512 N N . ASP B 1 261 ? 29.234 -5.641 -1.409 1 92.31 261 ASP B N 1
ATOM 4513 C CA . ASP B 1 261 ? 29.047 -4.238 -1.049 1 92.31 261 ASP B CA 1
ATOM 4514 C C . ASP B 1 261 ? 28.016 -3.564 -1.953 1 92.31 261 ASP B C 1
ATOM 4516 O O . ASP B 1 261 ? 27.969 -3.826 -3.156 1 92.31 261 ASP B O 1
ATOM 4520 N N . LEU B 1 262 ? 27.141 -2.842 -1.3 1 92.56 262 LEU B N 1
ATOM 4521 C CA . LEU B 1 262 ? 26.25 -1.926 -1.999 1 92.56 262 LEU B CA 1
ATOM 4522 C C . LEU B 1 262 ? 26.422 -0.5 -1.486 1 92.56 262 LEU B C 1
ATOM 4524 O O . LEU B 1 262 ? 26.781 -0.292 -0.327 1 92.56 262 LEU B O 1
ATOM 4528 N N . PRO B 1 263 ? 26.219 0.415 -2.387 1 89 263 PRO B N 1
ATOM 4529 C CA . PRO B 1 263 ? 26.266 1.797 -1.902 1 89 263 PRO B CA 1
ATOM 4530 C C . PRO B 1 263 ? 25.219 2.08 -0.819 1 89 263 PRO B C 1
ATOM 4532 O O . PRO B 1 263 ? 24.125 1.528 -0.856 1 89 263 PRO B O 1
ATOM 4535 N N . LYS B 1 264 ? 25.656 2.979 0.08 1 89.88 264 LYS B N 1
ATOM 4536 C CA . LYS B 1 264 ? 24.672 3.48 1.038 1 89.88 264 LYS B CA 1
ATOM 4537 C C . LYS B 1 264 ? 23.641 4.355 0.349 1 89.88 264 LYS B C 1
ATOM 4539 O O . LYS B 1 264 ? 23.875 4.887 -0.737 1 89.88 264 LYS B O 1
ATOM 4544 N N . HIS B 1 265 ? 22.516 4.367 0.958 1 88.81 265 HIS B N 1
ATOM 4545 C CA . HIS B 1 265 ? 21.453 5.219 0.431 1 88.81 265 HIS B CA 1
ATOM 4546 C C . HIS B 1 265 ? 20.906 6.141 1.513 1 88.81 265 HIS B C 1
ATOM 4548 O O . HIS B 1 265 ? 21.062 5.871 2.705 1 88.81 265 HIS B O 1
ATOM 4554 N N . SER B 1 266 ? 20.328 7.223 1.044 1 90.69 266 SER B N 1
ATOM 4555 C CA . SER B 1 266 ? 19.797 8.203 1.983 1 90.69 266 SER B CA 1
ATOM 4556 C C . SER B 1 266 ? 18.312 8.438 1.75 1 90.69 266 SER B C 1
ATOM 4558 O O . SER B 1 266 ? 17.828 8.367 0.616 1 90.69 266 SER B O 1
ATOM 4560 N N . TYR B 1 267 ? 17.672 8.656 2.902 1 92.5 267 TYR B N 1
ATOM 4561 C CA . TYR B 1 267 ? 16.281 9.062 2.85 1 92.5 267 TYR B CA 1
ATOM 4562 C C . TYR B 1 267 ? 16.141 10.57 2.998 1 92.5 267 TYR B C 1
ATOM 4564 O O . TYR B 1 267 ? 16.875 11.195 3.76 1 92.5 267 TYR B O 1
ATOM 4572 N N . TYR B 1 268 ? 15.148 11.078 2.266 1 92.25 268 TYR B N 1
ATOM 4573 C CA . TYR B 1 268 ? 14.922 12.516 2.299 1 92.25 268 TYR B CA 1
ATOM 4574 C C . TYR B 1 268 ? 13.438 12.828 2.482 1 92.25 268 TYR B C 1
ATOM 4576 O O . TYR B 1 268 ? 12.578 12.023 2.109 1 92.25 268 TYR B O 1
ATOM 4584 N N . LEU B 1 269 ? 13.164 13.883 3.109 1 95.12 269 LEU B N 1
ATOM 4585 C CA . LEU B 1 269 ? 11.859 14.531 3.049 1 95.12 269 LEU B CA 1
ATOM 4586 C C . LEU B 1 269 ? 11.852 15.648 2.012 1 95.12 269 LEU B C 1
ATOM 4588 O O . LEU B 1 269 ? 12.594 16.625 2.137 1 95.12 269 LEU B O 1
ATOM 4592 N N . LEU B 1 270 ? 11.016 15.539 0.978 1 93.62 270 LEU B N 1
ATOM 4593 C CA . LEU B 1 270 ? 11.016 16.469 -0.151 1 93.62 270 LEU B CA 1
ATOM 4594 C C . LEU B 1 270 ? 9.711 17.25 -0.212 1 93.62 270 LEU B C 1
ATOM 4596 O O . LEU B 1 270 ? 8.664 16.75 0.21 1 93.62 270 LEU B O 1
ATOM 4600 N N . TRP B 1 271 ? 9.797 18.453 -0.76 1 94.19 271 TRP B N 1
ATOM 4601 C CA . TRP B 1 271 ? 8.602 19.234 -1.055 1 94.19 271 TRP B CA 1
ATOM 4602 C C . TRP B 1 271 ? 8.852 20.188 -2.221 1 94.19 271 TRP B C 1
ATOM 4604 O O . TRP B 1 271 ? 10 20.5 -2.537 1 94.19 271 TRP B O 1
ATOM 4614 N N . HIS B 1 272 ? 7.82 20.547 -2.85 1 92.38 272 HIS B N 1
ATOM 4615 C CA . HIS B 1 272 ? 7.918 21.453 -3.984 1 92.38 272 HIS B CA 1
ATOM 4616 C C . HIS B 1 272 ? 8.164 22.891 -3.52 1 92.38 272 HIS B C 1
ATOM 4618 O O . HIS B 1 272 ? 7.656 23.312 -2.477 1 92.38 272 HIS B O 1
ATOM 4624 N N . SER B 1 273 ? 8.781 23.734 -4.312 1 89.19 273 SER B N 1
ATOM 4625 C CA . SER B 1 273 ? 9.172 25.109 -4.004 1 89.19 273 SER B CA 1
ATOM 4626 C C . SER B 1 273 ? 7.949 25.984 -3.781 1 89.19 273 SER B C 1
ATOM 4628 O O . SER B 1 273 ? 8.023 26.984 -3.062 1 89.19 273 SER B O 1
ATOM 4630 N N . ARG B 1 274 ? 6.852 25.641 -4.324 1 89.06 274 ARG B N 1
ATOM 4631 C CA . ARG B 1 274 ? 5.629 26.422 -4.176 1 89.06 274 ARG B CA 1
ATOM 4632 C C . ARG B 1 274 ? 5.203 26.5 -2.715 1 89.06 274 ARG B C 1
ATOM 4634 O O . ARG B 1 274 ? 4.516 27.438 -2.312 1 89.06 274 ARG B O 1
ATOM 4641 N N . HIS B 1 275 ? 5.656 25.531 -1.92 1 90.44 275 HIS B N 1
ATOM 4642 C CA . HIS B 1 275 ? 5.25 25.469 -0.521 1 90.44 275 HIS B CA 1
ATOM 4643 C C . HIS B 1 275 ? 6.289 26.109 0.388 1 90.44 275 HIS B C 1
ATOM 4645 O O . HIS B 1 275 ? 6.066 26.25 1.595 1 90.44 275 HIS B O 1
ATOM 4651 N N . GLN B 1 276 ? 7.383 26.594 -0.123 1 87.19 276 GLN B N 1
ATOM 4652 C CA . GLN B 1 276 ? 8.547 27 0.654 1 87.19 276 GLN B CA 1
ATOM 4653 C C . GLN B 1 276 ? 8.195 28.109 1.635 1 87.19 276 GLN B C 1
ATOM 4655 O O . GLN B 1 276 ? 8.672 28.125 2.771 1 87.19 276 GLN B O 1
ATOM 4660 N N . LYS B 1 277 ? 7.289 28.953 1.314 1 85.94 277 LYS B N 1
ATOM 4661 C CA . LYS B 1 277 ? 7.027 30.125 2.146 1 85.94 277 LYS B CA 1
ATOM 4662 C C . LYS B 1 277 ? 5.684 30.016 2.859 1 85.94 277 LYS B C 1
ATOM 4664 O O . LYS B 1 277 ? 5.258 30.938 3.555 1 85.94 277 LYS B O 1
ATOM 4669 N N . ASP B 1 278 ? 4.984 28.922 2.65 1 88.44 278 ASP B N 1
ATOM 4670 C CA . ASP B 1 278 ? 3.709 28.688 3.316 1 88.44 278 ASP B CA 1
ATOM 4671 C C . ASP B 1 278 ? 3.916 28.281 4.777 1 88.44 278 ASP B C 1
ATOM 4673 O O . ASP B 1 278 ? 4.445 27.203 5.062 1 88.44 278 ASP B O 1
ATOM 4677 N N . PRO B 1 279 ? 3.521 29.141 5.707 1 90.88 279 PRO B N 1
ATOM 4678 C CA . PRO B 1 279 ? 3.814 28.891 7.121 1 90.88 279 PRO B CA 1
ATOM 4679 C C . PRO B 1 279 ? 3.223 27.578 7.625 1 90.88 279 PRO B C 1
ATOM 4681 O O . PRO B 1 279 ? 3.855 26.875 8.414 1 90.88 279 PRO B O 1
ATOM 4684 N N . ALA B 1 280 ? 2.014 27.266 7.238 1 92.69 280 ALA B N 1
ATOM 4685 C CA . ALA B 1 280 ? 1.402 26 7.648 1 92.69 280 ALA B CA 1
ATOM 4686 C C . ALA B 1 280 ? 2.191 24.812 7.117 1 92.69 280 ALA B C 1
ATOM 4688 O O . ALA B 1 280 ? 2.402 23.828 7.832 1 92.69 280 ALA B O 1
ATOM 4689 N N . HIS B 1 281 ? 2.594 24.953 5.887 1 93.94 281 HIS B N 1
ATOM 4690 C CA . HIS B 1 281 ? 3.395 23.906 5.281 1 93.94 281 HIS B CA 1
ATOM 4691 C C . HIS B 1 281 ? 4.746 23.766 5.973 1 93.94 281 HIS B C 1
ATOM 4693 O O . HIS B 1 281 ? 5.223 22.656 6.207 1 93.94 281 HIS B O 1
ATOM 4699 N N . ARG B 1 282 ? 5.359 24.859 6.234 1 93.38 282 ARG B N 1
ATOM 4700 C CA . ARG B 1 282 ? 6.645 24.844 6.93 1 93.38 282 ARG B CA 1
ATOM 4701 C C . ARG B 1 282 ? 6.52 24.156 8.289 1 93.38 282 ARG B C 1
ATOM 4703 O O . ARG B 1 282 ? 7.367 23.344 8.648 1 93.38 282 ARG B O 1
ATOM 4710 N N . TRP B 1 283 ? 5.504 24.531 8.969 1 94.56 283 TRP B N 1
ATOM 4711 C CA . TRP B 1 283 ? 5.254 23.891 10.25 1 94.56 283 TRP B CA 1
ATOM 4712 C C . TRP B 1 283 ? 5.109 22.375 10.07 1 94.56 283 TRP B C 1
ATOM 4714 O O . TRP B 1 283 ? 5.75 21.594 10.781 1 94.56 283 TRP B O 1
ATOM 4724 N N . PHE B 1 284 ? 4.316 21.984 9.102 1 96.44 284 PHE B N 1
ATOM 4725 C CA . PHE B 1 284 ? 4.059 20.578 8.844 1 96.44 284 PHE B CA 1
ATOM 4726 C C . PHE B 1 284 ? 5.348 19.844 8.469 1 96.44 284 PHE B C 1
ATOM 4728 O O . PHE B 1 284 ? 5.625 18.766 8.992 1 96.44 284 PHE B O 1
ATOM 4735 N N . ARG B 1 285 ? 6.09 20.344 7.57 1 96.44 285 ARG B N 1
ATOM 4736 C CA . ARG B 1 285 ? 7.305 19.672 7.129 1 96.44 285 ARG B CA 1
ATOM 4737 C C . ARG B 1 285 ? 8.312 19.547 8.266 1 96.44 285 ARG B C 1
ATOM 4739 O O . ARG B 1 285 ? 9.039 18.562 8.359 1 96.44 285 ARG B O 1
ATOM 4746 N N . GLU B 1 286 ? 8.367 20.531 9.109 1 95 286 GLU B N 1
ATOM 4747 C CA . GLU B 1 286 ? 9.289 20.469 10.234 1 95 286 GLU B CA 1
ATOM 4748 C C . GLU B 1 286 ? 8.867 19.406 11.242 1 95 286 GLU B C 1
ATOM 4750 O O . GLU B 1 286 ? 9.703 18.656 11.742 1 95 286 GLU B O 1
ATOM 4755 N N . GLN B 1 287 ? 7.547 19.359 11.516 1 95.31 287 GLN B N 1
ATOM 4756 C CA . GLN B 1 287 ? 7.039 18.328 12.414 1 95.31 287 GLN B CA 1
ATOM 4757 C C . GLN B 1 287 ? 7.25 16.938 11.82 1 95.31 287 GLN B C 1
ATOM 4759 O O . GLN B 1 287 ? 7.648 16.016 12.531 1 95.31 287 GLN B O 1
ATOM 4764 N N . SER B 1 288 ? 6.965 16.781 10.562 1 96.44 288 SER B N 1
ATOM 4765 C CA . SER B 1 288 ? 7.133 15.5 9.883 1 96.44 288 SER B CA 1
ATOM 4766 C C . SER B 1 288 ? 8.594 15.062 9.898 1 96.44 288 SER B C 1
ATOM 4768 O O . SER B 1 288 ? 8.891 13.891 10.148 1 96.44 288 SER B O 1
ATOM 4770 N N . PHE B 1 289 ? 9.461 16.078 9.625 1 96.06 289 PHE B N 1
ATOM 4771 C CA . PHE B 1 289 ? 10.883 15.781 9.602 1 96.06 289 PHE B CA 1
ATOM 4772 C C . PHE B 1 289 ? 11.352 15.258 10.953 1 96.06 289 PHE B C 1
ATOM 4774 O O . PHE B 1 289 ? 12.023 14.227 11.031 1 96.06 289 PHE B O 1
ATOM 4781 N N . ALA B 1 290 ? 11.016 15.938 11.969 1 95.38 290 ALA B N 1
ATOM 4782 C CA . ALA B 1 290 ? 11.453 15.57 13.312 1 95.38 290 ALA B CA 1
ATOM 4783 C C . ALA B 1 290 ? 10.945 14.188 13.703 1 95.38 290 ALA B C 1
ATOM 4785 O O . ALA B 1 290 ? 11.703 13.352 14.195 1 95.38 290 ALA B O 1
ATOM 4786 N N . ALA B 1 291 ? 9.703 13.898 13.453 1 94.62 291 ALA B N 1
ATOM 4787 C CA . ALA B 1 291 ? 9.086 12.633 13.828 1 94.62 291 ALA B CA 1
ATOM 4788 C C . ALA B 1 291 ? 9.695 11.477 13.039 1 94.62 291 ALA B C 1
ATOM 4790 O O . ALA B 1 291 ? 10.062 10.445 13.617 1 94.62 291 ALA B O 1
ATOM 4791 N N . LEU B 1 292 ? 9.844 11.656 11.773 1 95.62 292 LEU B N 1
ATOM 4792 C CA . LEU B 1 292 ? 10.352 10.602 10.914 1 95.62 292 LEU B CA 1
ATOM 4793 C C . LEU B 1 292 ? 11.828 10.336 11.195 1 95.62 292 LEU B C 1
ATOM 4795 O O . LEU B 1 292 ? 12.266 9.188 11.25 1 95.62 292 LEU B O 1
ATOM 4799 N N . GLN B 1 293 ? 12.547 11.398 11.32 1 95.69 293 GLN B N 1
ATOM 4800 C CA . GLN B 1 293 ? 13.977 11.234 11.555 1 95.69 293 GLN B CA 1
ATOM 4801 C C . GLN B 1 293 ? 14.234 10.492 12.867 1 95.69 293 GLN B C 1
ATOM 4803 O O . GLN B 1 293 ? 15.055 9.578 12.914 1 95.69 293 GLN B O 1
ATOM 4808 N N . GLN B 1 294 ? 13.555 10.945 13.898 1 94.88 294 GLN B N 1
ATOM 4809 C CA . GLN B 1 294 ? 13.711 10.281 15.188 1 94.88 294 GLN B CA 1
ATOM 4810 C C . GLN B 1 294 ? 13.367 8.797 15.086 1 94.88 294 GLN B C 1
ATOM 4812 O O . GLN B 1 294 ? 14.086 7.949 15.617 1 94.88 294 GLN B O 1
ATOM 4817 N N . HIS B 1 295 ? 12.305 8.484 14.453 1 93.12 295 HIS B N 1
ATOM 4818 C CA . HIS B 1 295 ? 11.875 7.105 14.281 1 93.12 295 HIS B CA 1
ATOM 4819 C C . HIS B 1 295 ? 12.906 6.297 13.5 1 93.12 295 HIS B C 1
ATOM 4821 O O . HIS B 1 295 ? 13.25 5.184 13.898 1 93.12 295 HIS B O 1
ATOM 4827 N N . LEU B 1 296 ? 13.367 6.863 12.406 1 94.62 296 LEU B N 1
ATOM 4828 C CA . LEU B 1 296 ? 14.336 6.172 11.562 1 94.62 296 LEU B CA 1
ATOM 4829 C C . LEU B 1 296 ? 15.633 5.91 12.32 1 94.62 296 LEU B C 1
ATOM 4831 O O . LEU B 1 296 ? 16.203 4.82 12.219 1 94.62 296 LEU B O 1
ATOM 4835 N N . LYS B 1 297 ? 16.062 6.875 13.055 1 95.5 297 LYS B N 1
ATOM 4836 C CA . LYS B 1 297 ? 17.281 6.719 13.836 1 95.5 297 LYS B CA 1
ATOM 4837 C C . LYS B 1 297 ? 17.141 5.613 14.875 1 95.5 297 LYS B C 1
ATOM 4839 O O . LYS B 1 297 ? 18.062 4.812 15.07 1 95.5 297 LYS B O 1
ATOM 4844 N N . LEU B 1 298 ? 16 5.613 15.5 1 94.38 298 LEU B N 1
ATOM 4845 C CA . LEU B 1 298 ? 15.758 4.59 16.516 1 94.38 298 LEU B CA 1
ATOM 4846 C C . LEU B 1 298 ? 15.719 3.201 15.883 1 94.38 298 LEU B C 1
ATOM 4848 O O . LEU B 1 298 ? 16.312 2.256 16.406 1 94.38 298 LEU B O 1
ATOM 4852 N N . MET B 1 299 ? 15.008 3.09 14.797 1 93.44 299 MET B N 1
ATOM 4853 C CA . MET B 1 299 ? 14.906 1.803 14.117 1 93.44 299 MET B CA 1
ATOM 4854 C C . MET B 1 299 ? 16.266 1.372 13.57 1 93.44 299 MET B C 1
ATOM 4856 O O . MET B 1 299 ? 16.609 0.188 13.594 1 93.44 299 MET B O 1
ATOM 4860 N N . TYR B 1 300 ? 16.969 2.336 13.039 1 95.44 300 TYR B N 1
ATOM 4861 C CA . TYR B 1 300 ? 18.312 2.039 12.547 1 95.44 300 TYR B CA 1
ATOM 4862 C C . TYR B 1 300 ? 19.203 1.509 13.664 1 95.44 300 TYR B C 1
ATOM 4864 O O . TYR B 1 300 ? 19.906 0.513 13.484 1 95.44 300 TYR B O 1
ATOM 4872 N N . ALA B 1 301 ? 19.188 2.189 14.797 1 96.31 301 ALA B N 1
ATOM 4873 C CA . ALA B 1 301 ? 19.969 1.753 15.945 1 96.31 301 ALA B CA 1
ATOM 4874 C C . ALA B 1 301 ? 19.594 0.334 16.359 1 96.31 301 ALA B C 1
ATOM 4876 O O . ALA B 1 301 ? 20.469 -0.479 16.672 1 96.31 301 ALA B O 1
ATOM 4877 N N . SER B 1 302 ? 18.328 0.05 16.328 1 95.12 302 SER B N 1
ATOM 4878 C CA . SER B 1 302 ? 17.859 -1.293 16.641 1 95.12 302 SER B CA 1
ATOM 4879 C C . SER B 1 302 ? 18.359 -2.312 15.633 1 95.12 302 SER B C 1
ATOM 4881 O O . SER B 1 302 ? 18.703 -3.439 15.992 1 95.12 302 SER B O 1
ATOM 4883 N N . GLY B 1 303 ? 18.328 -1.857 14.398 1 95.31 303 GLY B N 1
ATOM 4884 C CA . GLY B 1 303 ? 18.859 -2.725 13.359 1 95.31 303 GLY B CA 1
ATOM 4885 C C . GLY B 1 303 ? 20.328 -3.055 13.547 1 95.31 303 GLY B C 1
ATOM 4886 O O . GLY B 1 303 ? 20.75 -4.195 13.336 1 95.31 303 GLY B O 1
ATOM 4887 N N . VAL B 1 304 ? 21.094 -2.131 14.016 1 94.88 304 VAL B N 1
ATOM 4888 C CA . VAL B 1 304 ? 22.516 -2.305 14.258 1 94.88 304 VAL B CA 1
ATOM 4889 C C . VAL B 1 304 ? 22.734 -3.301 15.398 1 94.88 304 VAL B C 1
ATOM 4891 O O . VAL B 1 304 ? 23.625 -4.137 15.336 1 94.88 304 VAL B O 1
ATOM 4894 N N . GLU B 1 305 ? 21.875 -3.273 16.359 1 93.69 305 GLU B N 1
ATOM 4895 C CA . GLU B 1 305 ? 21.984 -4.168 17.5 1 93.69 305 GLU B CA 1
ATOM 4896 C C . GLU B 1 305 ? 21.703 -5.617 17.109 1 93.69 305 GLU B C 1
ATOM 4898 O O . GLU B 1 305 ? 22.188 -6.547 17.75 1 93.69 305 GLU B O 1
ATOM 4903 N N . LEU B 1 306 ? 20.953 -5.746 16.062 1 92.12 306 LEU B N 1
ATOM 4904 C CA . LEU B 1 306 ? 20.578 -7.086 15.617 1 92.12 306 LEU B CA 1
ATOM 4905 C C . LEU B 1 306 ? 21.688 -7.719 14.781 1 92.12 306 LEU B C 1
ATOM 4907 O O . LEU B 1 306 ? 21.656 -8.922 14.523 1 92.12 306 LEU B O 1
ATOM 4911 N N . MET B 1 307 ? 22.516 -6.934 14.32 1 87.88 307 MET B N 1
ATOM 4912 C CA . MET B 1 307 ? 23.594 -7.434 13.477 1 87.88 307 MET B CA 1
ATOM 4913 C C . MET B 1 307 ? 24.734 -7.984 14.336 1 87.88 307 MET B C 1
ATOM 4915 O O . MET B 1 307 ? 25.016 -7.457 15.414 1 87.88 307 MET B O 1
#